Protein AF-A0A838UEL5-F1 (afdb_monomer_lite)

Structure (mmCIF, N/CA/C/O backbone):
data_AF-A0A838UEL5-F1
#
_entry.id   AF-A0A838UEL5-F1
#
loop_
_atom_site.group_PDB
_atom_site.id
_atom_site.type_symbol
_atom_site.label_atom_id
_atom_site.label_alt_id
_atom_site.label_comp_id
_atom_site.label_asym_id
_atom_site.label_entity_id
_atom_site.label_seq_id
_atom_site.pdbx_PDB_ins_code
_atom_site.Cartn_x
_atom_site.Cartn_y
_atom_site.Cartn_z
_atom_site.occupancy
_atom_site.B_iso_or_equiv
_atom_site.auth_seq_id
_atom_site.auth_comp_id
_atom_site.auth_asym_id
_atom_site.auth_atom_id
_atom_site.pdbx_PDB_model_num
ATOM 1 N N . ILE A 1 1 ? 20.497 -0.145 -25.273 1.00 77.06 1 ILE A N 1
ATOM 2 C CA . ILE A 1 1 ? 20.193 -0.147 -26.720 1.00 77.06 1 ILE A CA 1
ATOM 3 C C . ILE A 1 1 ? 21.379 0.501 -27.417 1.00 77.06 1 ILE A C 1
ATOM 5 O O . ILE A 1 1 ? 21.927 1.448 -26.862 1.00 77.06 1 ILE A O 1
ATOM 9 N N . ASP A 1 2 ? 21.817 -0.048 -28.544 1.00 78.44 2 ASP A N 1
ATOM 10 C CA . ASP A 1 2 ? 22.893 0.502 -29.359 1.00 78.44 2 ASP A CA 1
ATOM 11 C C . ASP A 1 2 ? 22.379 1.769 -30.063 1.00 78.44 2 ASP A C 1
ATOM 13 O O . ASP A 1 2 ? 21.324 1.717 -30.699 1.00 78.44 2 ASP A O 1
ATOM 17 N N . PRO A 1 3 ? 23.070 2.914 -29.940 1.00 73.25 3 PRO A N 1
ATOM 18 C CA . PRO A 1 3 ? 22.554 4.197 -30.411 1.00 73.25 3 PRO A CA 1
ATOM 19 C C . PRO A 1 3 ? 22.487 4.310 -31.939 1.00 73.25 3 PRO A C 1
ATOM 21 O O . PRO A 1 3 ? 21.806 5.199 -32.440 1.00 73.25 3 PRO A O 1
ATOM 24 N N . THR A 1 4 ? 23.180 3.438 -32.677 1.00 78.06 4 THR A N 1
ATOM 25 C CA . THR A 1 4 ? 23.252 3.500 -34.144 1.00 78.06 4 THR A CA 1
ATOM 26 C C . THR A 1 4 ? 22.200 2.605 -34.787 1.00 78.06 4 THR A C 1
ATOM 28 O O . THR A 1 4 ? 21.521 2.996 -35.731 1.00 78.06 4 THR A O 1
ATOM 31 N N . SER A 1 5 ? 22.072 1.382 -34.282 1.00 79.81 5 SER A N 1
ATOM 32 C CA . SER A 1 5 ? 21.209 0.346 -34.851 1.00 79.81 5 SER A CA 1
ATOM 33 C C . SER A 1 5 ? 19.843 0.251 -34.172 1.00 79.81 5 SER A C 1
ATOM 35 O O . SER A 1 5 ? 18.908 -0.301 -34.752 1.00 79.81 5 SER A O 1
ATOM 37 N N . GLY A 1 6 ? 19.719 0.762 -32.943 1.00 82.12 6 GLY A N 1
ATOM 38 C CA . GLY A 1 6 ? 18.529 0.584 -32.118 1.00 82.12 6 GLY A CA 1
ATOM 39 C C . GLY A 1 6 ? 18.381 -0.832 -31.552 1.00 82.12 6 GLY A C 1
ATOM 40 O O . GLY A 1 6 ? 17.345 -1.135 -30.972 1.00 82.12 6 GLY A O 1
ATOM 41 N N . LEU A 1 7 ? 19.384 -1.703 -31.696 1.00 86.25 7 LEU A N 1
ATOM 42 C CA . LEU A 1 7 ? 19.344 -3.087 -31.213 1.00 86.25 7 LEU A CA 1
ATOM 43 C C . LEU A 1 7 ? 19.660 -3.180 -29.709 1.00 86.25 7 LEU A C 1
ATOM 45 O O . LEU A 1 7 ? 20.340 -2.309 -29.150 1.00 86.25 7 LEU A O 1
ATOM 49 N N . PRO A 1 8 ? 19.189 -4.219 -28.999 1.00 83.19 8 PRO A N 1
ATOM 50 C CA . PRO A 1 8 ? 19.557 -4.417 -27.605 1.00 83.19 8 PRO A CA 1
ATOM 51 C C . PRO A 1 8 ? 21.057 -4.663 -27.454 1.00 83.19 8 PRO A C 1
ATOM 53 O O . PRO A 1 8 ? 21.683 -5.370 -28.233 1.00 83.19 8 PRO A O 1
ATOM 56 N N . VAL A 1 9 ? 21.613 -4.099 -26.385 1.00 84.56 9 VAL A N 1
ATOM 57 C CA . VAL A 1 9 ? 23.021 -4.265 -25.982 1.00 84.56 9 VAL A CA 1
ATOM 58 C C . VAL A 1 9 ? 23.102 -5.197 -24.778 1.00 84.56 9 VAL A C 1
ATOM 60 O O . VAL A 1 9 ? 23.915 -6.114 -24.730 1.00 84.56 9 VAL A O 1
ATOM 63 N N . LEU A 1 10 ? 22.205 -4.983 -23.819 1.00 85.56 10 LEU A N 1
ATOM 64 C CA . LEU A 1 10 ? 22.036 -5.792 -22.626 1.00 85.56 10 LEU A CA 1
ATOM 65 C C . LEU A 1 10 ? 20.540 -5.875 -22.338 1.00 85.56 10 LEU A C 1
ATOM 67 O O . LEU A 1 10 ? 19.854 -4.851 -22.346 1.00 85.56 10 LEU A O 1
ATOM 71 N N . ILE A 1 11 ? 20.050 -7.080 -22.081 1.00 81.31 11 ILE A N 1
ATOM 72 C CA . ILE A 1 11 ? 18.687 -7.324 -21.623 1.00 81.31 11 ILE A CA 1
ATOM 73 C C . ILE A 1 11 ? 18.777 -8.031 -20.280 1.00 81.31 11 ILE A C 1
ATOM 75 O O . ILE A 1 11 ? 19.426 -9.068 -20.172 1.00 81.31 11 ILE A O 1
ATOM 79 N N . ASN A 1 12 ? 18.100 -7.483 -19.276 1.00 82.69 12 ASN A N 1
ATOM 80 C CA . ASN A 1 12 ? 17.899 -8.149 -18.000 1.00 82.69 12 ASN A CA 1
ATOM 81 C C . ASN A 1 12 ? 16.415 -8.504 -17.849 1.00 82.69 12 ASN A C 1
ATOM 83 O O . ASN A 1 12 ? 15.557 -7.620 -17.908 1.00 82.69 12 ASN A O 1
ATOM 87 N N . ARG A 1 13 ? 16.108 -9.796 -17.713 1.00 79.94 13 ARG A N 1
ATOM 88 C CA . ARG A 1 13 ? 14.746 -10.318 -17.556 1.00 79.94 13 ARG A CA 1
ATOM 89 C C . ARG A 1 13 ? 14.647 -11.117 -16.271 1.00 79.94 13 ARG A C 1
ATOM 91 O O . ARG A 1 13 ? 15.398 -12.062 -16.066 1.00 79.94 13 ARG A O 1
ATOM 98 N N . THR A 1 14 ? 13.641 -10.819 -15.461 1.00 78.62 14 THR A N 1
ATOM 99 C CA . THR A 1 14 ? 13.259 -11.672 -14.334 1.00 78.62 14 THR A CA 1
ATOM 100 C C . THR A 1 14 ? 12.108 -12.575 -14.760 1.00 78.62 14 THR A C 1
ATOM 102 O O . THR A 1 14 ? 10.978 -12.118 -14.934 1.00 78.62 14 THR A O 1
ATOM 105 N N . ILE A 1 15 ? 12.384 -13.866 -14.935 1.00 78.06 15 ILE A N 1
ATOM 106 C CA . ILE A 1 15 ? 11.376 -14.867 -15.280 1.00 78.06 15 ILE A CA 1
ATOM 107 C C . ILE A 1 15 ? 10.790 -15.429 -13.983 1.00 78.06 15 ILE A C 1
ATOM 109 O O . ILE A 1 15 ? 11.487 -16.072 -13.199 1.00 78.06 15 ILE A O 1
ATOM 113 N N . LYS A 1 16 ? 9.490 -15.200 -13.766 1.00 71.06 16 LYS A N 1
ATOM 114 C CA . LYS A 1 16 ? 8.736 -15.680 -12.591 1.00 71.06 16 LYS A CA 1
ATOM 115 C C . LYS A 1 16 ? 7.949 -16.972 -12.866 1.00 71.06 16 LYS A C 1
ATOM 117 O O . LYS A 1 16 ? 6.877 -17.175 -12.311 1.00 71.06 16 LYS A O 1
ATOM 122 N N . SER A 1 17 ? 8.433 -17.826 -13.772 1.00 64.56 17 SER A N 1
ATOM 123 C CA . SER A 1 17 ? 7.756 -19.085 -14.135 1.00 64.56 17 SER A CA 1
ATOM 124 C C . SER A 1 17 ? 8.073 -20.247 -13.183 1.00 64.56 17 SER A C 1
ATOM 126 O O . SER A 1 17 ? 7.525 -21.333 -13.342 1.00 64.56 17 SER A O 1
ATOM 128 N N . THR A 1 18 ? 8.970 -20.037 -12.218 1.00 61.53 18 THR A N 1
ATOM 129 C CA . THR A 1 18 ? 9.401 -21.010 -11.205 1.00 61.53 18 THR A CA 1
ATOM 130 C C . THR A 1 18 ? 9.261 -20.413 -9.804 1.00 61.53 18 THR A C 1
ATOM 132 O O . THR A 1 18 ? 9.222 -19.196 -9.663 1.00 61.53 18 THR A O 1
ATOM 135 N N . ALA A 1 19 ? 9.227 -21.260 -8.766 1.00 55.47 19 ALA A N 1
ATOM 136 C CA . ALA A 1 19 ? 9.131 -20.846 -7.355 1.00 55.47 19 ALA A CA 1
ATOM 137 C C . ALA A 1 19 ? 10.306 -19.975 -6.861 1.00 55.47 19 ALA A C 1
ATOM 139 O O . ALA A 1 19 ? 10.246 -19.419 -5.772 1.00 55.47 19 ALA A O 1
ATOM 140 N N . VAL A 1 20 ? 11.376 -19.885 -7.655 1.00 62.03 20 VAL A N 1
ATOM 141 C CA . VAL A 1 20 ? 12.473 -18.933 -7.483 1.00 62.03 20 VAL A CA 1
ATOM 142 C C . VAL A 1 20 ? 12.537 -18.087 -8.756 1.00 62.03 20 VAL A C 1
ATOM 144 O O . VAL A 1 20 ? 12.630 -18.676 -9.843 1.00 62.03 20 VAL A O 1
ATOM 147 N N . PRO A 1 21 ? 12.494 -16.745 -8.671 1.00 64.44 21 PRO A N 1
ATOM 148 C CA . PRO A 1 21 ? 12.681 -15.880 -9.825 1.00 64.44 21 PRO A CA 1
ATOM 149 C C . PRO A 1 21 ? 14.042 -16.142 -10.467 1.00 64.44 21 PRO A C 1
ATOM 151 O O . PRO A 1 21 ? 15.080 -16.071 -9.810 1.00 64.44 21 PRO A O 1
ATOM 154 N N . LYS A 1 22 ? 14.045 -16.445 -11.765 1.00 80.38 22 LYS A N 1
ATOM 155 C CA . LYS A 1 22 ? 15.280 -16.625 -12.525 1.00 80.38 22 LYS A CA 1
ATOM 156 C C . LYS A 1 22 ? 15.618 -15.326 -13.238 1.00 80.38 22 LYS A C 1
ATOM 158 O O . LYS A 1 22 ? 14.882 -14.897 -14.125 1.00 80.38 22 LYS A O 1
ATOM 163 N N . GLU A 1 23 ? 16.734 -14.716 -12.866 1.00 80.12 23 GLU A N 1
ATOM 164 C CA . GLU A 1 23 ? 17.310 -13.611 -13.624 1.00 80.12 23 GLU A CA 1
ATOM 165 C C . GLU A 1 23 ? 18.031 -14.170 -14.856 1.00 80.12 23 GLU A C 1
ATOM 167 O O . GLU A 1 23 ? 18.858 -15.081 -14.768 1.00 80.12 23 GLU A O 1
ATOM 172 N N . VAL A 1 24 ? 17.666 -13.665 -16.028 1.00 82.38 24 VAL A N 1
ATOM 173 C CA . VAL A 1 24 ? 18.293 -13.990 -17.303 1.00 82.38 24 VAL A CA 1
ATOM 174 C C . VAL A 1 24 ? 18.878 -12.705 -17.855 1.00 82.38 24 VAL A C 1
ATOM 176 O O . VAL A 1 24 ? 18.150 -11.799 -18.265 1.00 82.38 24 VAL A O 1
ATOM 179 N N . VAL A 1 25 ? 20.206 -12.649 -17.863 1.00 84.38 25 VAL A N 1
ATOM 180 C CA . VAL A 1 25 ? 20.969 -11.561 -18.467 1.00 84.38 25 VAL A CA 1
ATOM 181 C C . VAL A 1 25 ? 21.434 -12.013 -19.847 1.00 84.38 25 VAL A C 1
ATOM 183 O O . VAL A 1 25 ? 22.211 -12.958 -19.970 1.00 84.38 25 VAL A O 1
ATOM 186 N N . SER A 1 26 ? 20.963 -11.341 -20.892 1.00 83.12 26 SER A N 1
ATOM 187 C CA . SER A 1 26 ? 21.428 -11.537 -22.266 1.00 83.12 26 SER A CA 1
ATOM 188 C C . SER A 1 26 ? 22.331 -10.372 -22.654 1.00 83.12 26 SER A C 1
ATOM 190 O O . SER A 1 26 ? 21.884 -9.225 -22.705 1.00 83.12 26 SER A O 1
ATOM 192 N N . ASN A 1 27 ? 23.609 -10.663 -22.905 1.00 86.50 27 ASN A N 1
ATOM 193 C CA . ASN A 1 27 ? 24.608 -9.680 -23.314 1.00 86.50 27 ASN A CA 1
ATOM 194 C C . ASN A 1 27 ? 24.885 -9.798 -24.818 1.00 86.50 27 ASN A C 1
ATOM 196 O O . ASN A 1 27 ? 25.487 -10.769 -25.270 1.00 86.50 27 ASN A O 1
ATOM 200 N N . PHE A 1 28 ? 24.463 -8.793 -25.581 1.00 83.38 28 PHE A N 1
ATOM 201 C CA . PHE A 1 28 ? 24.621 -8.746 -27.035 1.00 83.38 28 PHE A CA 1
ATOM 202 C C . PHE A 1 28 ? 25.867 -7.967 -27.476 1.00 83.38 28 PHE A C 1
ATOM 204 O O . PHE A 1 28 ? 26.133 -7.874 -28.669 1.00 83.38 28 PHE A O 1
ATOM 211 N N . LEU A 1 29 ? 26.679 -7.453 -26.542 1.00 78.06 29 LEU A N 1
ATOM 212 C CA . LEU A 1 29 ? 27.992 -6.879 -26.875 1.00 78.06 29 LEU A CA 1
ATOM 213 C C . LEU A 1 29 ? 28.977 -7.945 -27.358 1.00 78.06 29 LEU A C 1
ATOM 215 O O . LEU A 1 29 ? 29.827 -7.670 -28.198 1.00 78.06 29 LEU A O 1
ATOM 219 N N . THR A 1 30 ? 28.871 -9.160 -26.819 1.00 80.25 30 THR A N 1
ATOM 220 C CA . THR A 1 30 ? 29.747 -10.291 -27.162 1.00 80.25 30 THR A CA 1
ATOM 221 C C . THR A 1 30 ? 29.157 -11.185 -28.244 1.00 80.25 30 THR A C 1
ATOM 223 O O . THR A 1 30 ? 29.882 -11.915 -28.914 1.00 80.25 30 THR A O 1
ATOM 226 N N . THR A 1 31 ? 27.836 -11.153 -28.414 1.00 83.62 31 THR A N 1
ATOM 227 C CA . THR A 1 31 ? 27.117 -11.925 -29.431 1.00 83.62 31 THR A CA 1
ATOM 228 C C . THR A 1 31 ? 26.001 -11.049 -29.997 1.00 83.62 31 THR A C 1
ATOM 230 O O . THR A 1 31 ? 24.874 -11.113 -29.505 1.00 83.62 31 THR A O 1
ATOM 233 N N . PRO A 1 32 ? 26.309 -10.177 -30.975 1.00 84.75 32 PRO A N 1
ATOM 234 C CA . PRO A 1 32 ? 25.334 -9.244 -31.529 1.00 84.75 32 PRO A CA 1
ATOM 235 C C . PRO A 1 32 ? 24.110 -9.970 -32.085 1.00 84.75 32 PRO A C 1
ATOM 237 O O . PRO A 1 32 ? 24.233 -10.938 -32.833 1.00 84.75 32 PRO A O 1
ATOM 240 N N . THR A 1 33 ? 22.922 -9.493 -31.721 1.00 88.81 33 THR A N 1
ATOM 241 C CA . THR A 1 33 ? 21.659 -9.950 -32.311 1.00 88.81 33 THR A CA 1
ATOM 242 C C . THR A 1 33 ? 21.290 -9.066 -33.493 1.00 88.81 33 THR A C 1
ATOM 244 O O . THR A 1 33 ? 21.552 -7.869 -33.471 1.00 88.81 33 THR A O 1
ATOM 247 N N . THR A 1 34 ? 20.648 -9.633 -34.511 1.00 91.31 34 THR A N 1
ATOM 248 C CA . THR A 1 34 ? 19.996 -8.875 -35.594 1.00 91.31 34 THR A CA 1
ATOM 249 C C . THR A 1 34 ? 18.517 -8.603 -35.313 1.00 91.31 34 THR A C 1
ATOM 251 O O . THR A 1 34 ? 17.862 -7.896 -36.075 1.00 91.31 34 THR A O 1
ATOM 254 N N . ASN A 1 35 ? 17.991 -9.168 -34.226 1.00 92.88 35 ASN A N 1
ATOM 255 C CA . ASN A 1 35 ? 16.593 -9.083 -33.832 1.00 92.88 35 ASN A CA 1
ATOM 256 C C . ASN A 1 35 ? 16.418 -8.064 -32.704 1.00 92.88 35 ASN A C 1
ATOM 258 O O . ASN A 1 35 ? 17.191 -8.059 -31.741 1.00 92.88 35 ASN A O 1
ATOM 262 N N . PHE A 1 36 ? 15.364 -7.258 -32.797 1.00 93.19 36 PHE A N 1
ATOM 263 C CA . PHE A 1 36 ? 14.916 -6.389 -31.711 1.00 93.19 36 PHE A CA 1
ATOM 264 C C . PHE A 1 36 ? 14.332 -7.210 -30.547 1.00 93.19 36 PHE A C 1
ATOM 266 O O . PHE A 1 36 ? 13.940 -8.363 -30.715 1.00 93.19 36 PHE A O 1
ATOM 273 N N . GLU A 1 37 ? 14.220 -6.618 -29.364 1.00 91.44 37 GLU A N 1
ATOM 274 C CA . GLU A 1 37 ? 13.260 -7.044 -28.340 1.00 91.44 37 GLU A CA 1
ATOM 275 C C . GLU A 1 37 ? 12.008 -6.162 -28.405 1.00 91.44 37 GLU A C 1
ATOM 277 O O . GLU A 1 37 ? 12.037 -5.091 -29.005 1.00 91.44 37 GLU A O 1
ATOM 282 N N . LEU A 1 38 ? 10.899 -6.564 -27.774 1.00 88.12 38 LEU A N 1
ATOM 283 C CA . LEU A 1 38 ? 9.626 -5.827 -27.867 1.00 88.12 38 LEU A CA 1
ATOM 284 C C . LEU A 1 38 ? 9.737 -4.322 -27.548 1.00 88.12 38 LEU A C 1
ATOM 286 O O . LEU A 1 38 ? 9.033 -3.518 -28.156 1.00 88.12 38 LEU A O 1
ATOM 290 N N . LEU A 1 39 ? 10.613 -3.930 -26.617 1.00 86.56 39 LEU A N 1
ATOM 291 C CA . LEU A 1 39 ? 10.813 -2.525 -26.266 1.00 86.56 39 LEU A CA 1
ATOM 292 C C . LEU A 1 39 ? 11.577 -1.762 -27.359 1.00 86.56 39 LEU A C 1
ATOM 294 O O . LEU A 1 39 ? 11.059 -0.767 -27.867 1.00 86.56 39 LEU A O 1
ATOM 298 N N . SER A 1 40 ? 12.772 -2.214 -27.755 1.00 89.12 40 SER A N 1
ATOM 299 C CA . SER A 1 40 ? 13.528 -1.599 -28.857 1.00 89.12 40 SER A CA 1
ATOM 300 C C . SER A 1 40 ? 12.780 -1.631 -30.188 1.00 89.12 40 SER A C 1
ATOM 302 O O . SER A 1 40 ? 12.882 -0.683 -30.962 1.00 89.12 40 SER A O 1
ATOM 304 N N . LEU A 1 41 ? 11.942 -2.643 -30.417 1.00 93.50 41 LEU A N 1
ATOM 305 C CA . LEU A 1 41 ? 11.051 -2.729 -31.568 1.00 93.50 41 LEU A CA 1
ATOM 306 C C . LEU A 1 41 ? 10.103 -1.523 -31.648 1.00 93.50 41 LEU A C 1
ATOM 308 O O . LEU A 1 41 ? 9.910 -0.968 -32.728 1.00 93.50 41 LEU A O 1
ATOM 312 N N . ILE A 1 42 ? 9.545 -1.074 -30.516 1.00 90.88 42 ILE A N 1
ATOM 313 C CA . ILE A 1 42 ? 8.707 0.135 -30.469 1.00 90.88 42 ILE A CA 1
ATOM 314 C C . ILE A 1 42 ? 9.539 1.367 -30.838 1.00 90.88 42 ILE A C 1
ATOM 316 O O . ILE A 1 42 ? 9.070 2.208 -31.601 1.00 90.88 42 ILE A O 1
ATOM 320 N N . PHE A 1 43 ? 10.775 1.482 -30.345 1.00 90.25 43 PHE A N 1
ATOM 321 C CA . PHE A 1 43 ? 11.661 2.589 -30.722 1.00 90.25 43 PHE A CA 1
ATOM 322 C C . PHE A 1 43 ? 12.011 2.567 -32.211 1.00 90.25 43 PHE A C 1
ATOM 324 O O . PHE A 1 43 ? 11.943 3.613 -32.855 1.00 90.25 43 PHE A O 1
ATOM 331 N N . LYS A 1 44 ? 12.289 1.389 -32.781 1.00 93.00 44 LYS A N 1
ATOM 332 C CA . LYS A 1 44 ? 12.561 1.268 -34.213 1.00 93.00 44 LYS A CA 1
ATOM 333 C C . LYS A 1 44 ? 11.344 1.629 -35.056 1.00 93.00 44 LYS A C 1
ATOM 335 O O . LYS A 1 44 ? 11.465 2.349 -36.043 1.00 93.00 44 LYS A O 1
ATOM 340 N N . ALA A 1 45 ? 10.159 1.192 -34.637 1.00 91.75 45 ALA A N 1
ATOM 341 C CA . ALA A 1 45 ? 8.917 1.566 -35.295 1.00 91.75 45 ALA A CA 1
ATOM 342 C C . ALA A 1 45 ? 8.678 3.083 -35.249 1.00 91.75 45 ALA A C 1
ATOM 344 O O . ALA A 1 45 ? 8.237 3.650 -36.244 1.00 91.75 45 ALA A O 1
ATOM 345 N N . ARG A 1 46 ? 9.005 3.761 -34.138 1.00 92.25 46 ARG A N 1
ATOM 346 C CA . ARG A 1 46 ? 8.924 5.232 -34.034 1.00 92.25 46 ARG A CA 1
ATOM 347 C C . ARG A 1 46 ? 9.870 5.928 -35.005 1.00 92.25 46 ARG A C 1
ATOM 349 O O . ARG A 1 46 ? 9.442 6.841 -35.705 1.00 92.25 46 ARG A O 1
ATOM 356 N N . GLU A 1 47 ? 11.122 5.478 -35.060 1.00 91.44 47 GLU A N 1
ATOM 357 C CA . GLU A 1 47 ? 12.135 5.981 -35.998 1.00 91.44 47 GLU A CA 1
ATOM 358 C C . GLU A 1 47 ? 11.657 5.840 -37.452 1.00 91.44 47 GLU A C 1
ATOM 360 O O . GLU A 1 47 ? 11.783 6.767 -38.247 1.00 91.44 47 GLU A O 1
ATOM 365 N N . ALA A 1 48 ? 11.013 4.718 -37.777 1.00 93.00 48 ALA A N 1
ATOM 366 C CA . ALA A 1 48 ? 10.448 4.447 -39.095 1.00 93.00 48 ALA A CA 1
ATOM 367 C C . ALA A 1 48 ? 9.057 5.077 -39.336 1.00 93.00 48 ALA A C 1
ATOM 369 O O . ALA A 1 48 ? 8.370 4.728 -40.297 1.00 93.00 48 ALA A O 1
ATOM 370 N N . GLY A 1 49 ? 8.604 5.984 -38.463 1.00 90.62 49 GLY A N 1
ATOM 371 C CA . GLY A 1 49 ? 7.331 6.694 -38.623 1.00 90.62 49 GLY A CA 1
ATOM 372 C C . GLY A 1 49 ? 6.089 5.805 -38.511 1.00 90.62 49 GLY A C 1
ATOM 373 O O . GLY A 1 49 ? 5.064 6.105 -39.117 1.00 90.62 49 GLY A O 1
ATOM 374 N N . GLY A 1 50 ? 6.173 4.705 -37.762 1.00 92.38 50 GLY A N 1
ATOM 375 C CA . GLY A 1 50 ? 5.084 3.744 -37.592 1.00 92.38 50 GLY A CA 1
ATOM 376 C C . GLY A 1 50 ? 4.883 2.823 -38.795 1.00 92.38 50 GLY A C 1
ATOM 377 O O . GLY A 1 50 ? 3.792 2.289 -38.980 1.00 92.38 50 GLY A O 1
ATOM 378 N N . ASN A 1 51 ? 5.900 2.637 -39.638 1.00 94.75 51 ASN A N 1
ATOM 379 C CA . ASN A 1 51 ? 5.797 1.788 -40.819 1.00 94.75 51 ASN A CA 1
ATOM 380 C C . ASN A 1 51 ? 7.012 0.864 -40.957 1.00 94.75 51 ASN A C 1
ATOM 382 O O . ASN A 1 51 ? 8.132 1.254 -40.643 1.00 94.75 51 ASN A O 1
ATOM 386 N N . GLY A 1 52 ? 6.802 -0.352 -41.455 1.00 96.19 52 GLY A N 1
ATOM 387 C CA . GLY A 1 52 ? 7.879 -1.300 -41.752 1.00 96.19 52 GLY A CA 1
ATOM 388 C C . GLY A 1 52 ? 7.670 -2.676 -41.134 1.00 96.19 52 GLY A C 1
ATOM 389 O O . GLY A 1 52 ? 6.745 -2.900 -40.363 1.00 96.19 52 GLY A O 1
ATOM 390 N N . SER A 1 53 ? 8.527 -3.625 -41.500 1.00 97.44 53 SER A N 1
ATOM 391 C CA . SER A 1 53 ? 8.549 -4.962 -40.901 1.00 97.44 53 SER A CA 1
ATOM 392 C C . SER A 1 53 ? 9.899 -5.191 -40.252 1.00 97.44 53 SER A C 1
ATOM 394 O O . SER A 1 53 ? 10.928 -5.042 -40.907 1.00 97.44 53 SER A O 1
ATOM 396 N N . PHE A 1 54 ? 9.889 -5.541 -38.971 1.00 96.69 54 PHE A N 1
ATOM 397 C CA . PHE A 1 54 ? 11.104 -5.654 -38.176 1.00 96.69 54 PHE A CA 1
ATOM 398 C C . PHE A 1 54 ? 11.158 -7.024 -37.499 1.00 96.69 54 PHE A C 1
ATOM 400 O O . PHE A 1 54 ? 10.160 -7.448 -36.899 1.00 96.69 54 PHE A O 1
ATOM 407 N N . PRO A 1 55 ? 12.295 -7.731 -37.592 1.00 96.75 55 PRO A N 1
ATOM 408 C CA . PRO A 1 55 ? 12.469 -8.989 -36.897 1.00 96.75 55 PRO A CA 1
ATOM 409 C C . PRO A 1 55 ? 12.719 -8.725 -35.410 1.00 96.75 55 PRO A C 1
ATOM 411 O O . PRO A 1 55 ? 13.477 -7.829 -35.039 1.00 96.75 55 PRO A O 1
ATOM 414 N N . PHE A 1 56 ? 12.090 -9.502 -34.542 1.00 95.94 56 PHE A N 1
ATOM 415 C CA . PHE A 1 56 ? 12.309 -9.419 -33.104 1.00 95.94 56 PHE A CA 1
ATOM 416 C C . PHE A 1 56 ? 12.363 -10.816 -32.494 1.00 95.94 56 PHE A C 1
ATOM 418 O O . PHE A 1 56 ? 11.822 -11.766 -33.056 1.00 95.94 56 PHE A O 1
ATOM 425 N N . SER A 1 57 ? 13.045 -10.952 -31.361 1.00 91.88 57 SER A N 1
ATOM 426 C CA . SER A 1 57 ? 13.178 -12.218 -30.651 1.00 91.88 57 SER A CA 1
ATOM 427 C C . SER A 1 57 ? 12.564 -12.114 -29.267 1.00 91.88 57 SER A C 1
ATOM 429 O O . SER A 1 57 ? 12.809 -11.155 -28.533 1.00 91.88 57 SER A O 1
ATOM 431 N N . GLU A 1 58 ? 11.763 -13.111 -28.909 1.00 88.69 58 GLU A N 1
ATOM 432 C CA . GLU A 1 58 ? 11.110 -13.190 -27.612 1.00 88.69 58 GLU A CA 1
ATOM 433 C C . GLU A 1 58 ? 11.102 -14.644 -27.137 1.00 88.69 58 GLU A C 1
ATOM 435 O O . GLU A 1 58 ? 10.683 -15.545 -27.860 1.00 88.69 58 GLU A O 1
ATOM 440 N N . ASN A 1 59 ? 11.597 -14.882 -25.918 1.00 84.69 59 ASN A N 1
ATOM 441 C CA . ASN A 1 59 ? 11.742 -16.223 -25.335 1.00 84.69 59 ASN A CA 1
ATOM 442 C C . ASN A 1 59 ? 12.558 -17.213 -26.192 1.00 84.69 59 ASN A C 1
ATOM 444 O O . ASN A 1 59 ? 12.305 -18.412 -26.157 1.00 84.69 59 ASN A O 1
ATOM 448 N N . GLY A 1 60 ? 13.552 -16.716 -26.936 1.00 85.38 60 GLY A N 1
ATOM 449 C CA . GLY A 1 60 ? 14.430 -17.536 -27.782 1.00 85.38 60 GLY A CA 1
ATOM 450 C C . GLY A 1 60 ? 13.856 -17.873 -29.160 1.00 85.38 60 GLY A C 1
ATOM 451 O O . GLY A 1 60 ? 14.564 -18.447 -29.980 1.00 85.38 60 GLY A O 1
ATOM 452 N N . GLU A 1 61 ? 12.617 -17.470 -29.436 1.00 91.12 61 GLU A N 1
ATOM 453 C CA . GLU A 1 61 ? 11.969 -17.619 -30.737 1.00 91.12 61 GLU A CA 1
ATOM 454 C C . GLU A 1 61 ? 12.060 -16.313 -31.532 1.00 91.12 61 GLU A C 1
ATOM 456 O O . GLU A 1 61 ? 12.086 -15.222 -30.954 1.00 91.12 61 GLU A O 1
ATOM 461 N N . ASN A 1 62 ? 12.107 -16.418 -32.861 1.00 94.56 62 ASN A N 1
ATOM 462 C CA . ASN A 1 62 ? 12.197 -15.269 -33.760 1.00 94.56 62 ASN A CA 1
ATOM 463 C C . ASN A 1 62 ? 10.859 -15.025 -34.452 1.00 94.56 62 ASN A C 1
ATOM 465 O O . ASN A 1 62 ? 10.256 -15.927 -35.030 1.00 94.56 62 ASN A O 1
ATOM 469 N N . TYR A 1 63 ? 10.436 -13.771 -34.445 1.00 97.19 63 TYR A N 1
ATOM 470 C CA . TYR A 1 63 ? 9.184 -13.312 -35.017 1.00 97.19 63 TYR A CA 1
ATOM 471 C C . TYR A 1 63 ? 9.436 -12.101 -35.907 1.00 97.19 63 TYR A C 1
ATOM 473 O O . TYR A 1 63 ? 10.488 -11.466 -35.863 1.00 97.19 63 TYR A O 1
ATOM 481 N N . VAL A 1 64 ? 8.432 -11.748 -36.701 1.00 97.69 64 VAL A N 1
ATOM 482 C CA . VAL A 1 64 ? 8.397 -10.482 -37.433 1.00 97.69 64 VAL A CA 1
ATOM 483 C C . VAL A 1 64 ? 7.175 -9.711 -36.965 1.00 97.69 64 VAL A C 1
ATOM 485 O O . VAL A 1 64 ? 6.087 -10.279 -36.825 1.00 97.69 64 VAL A O 1
ATOM 488 N N . ALA A 1 65 ? 7.361 -8.425 -36.690 1.00 97.81 65 ALA A N 1
ATOM 489 C CA . ALA A 1 65 ? 6.273 -7.493 -36.452 1.00 97.81 65 ALA A CA 1
ATOM 490 C C . ALA A 1 65 ? 6.175 -6.527 -37.631 1.00 97.81 65 ALA A C 1
ATOM 492 O O . ALA A 1 65 ? 7.142 -5.839 -37.962 1.00 97.81 65 ALA A O 1
ATOM 493 N N . THR A 1 66 ? 5.000 -6.479 -38.249 1.00 97.88 66 THR A N 1
ATOM 494 C CA . THR A 1 66 ? 4.675 -5.554 -39.331 1.00 97.88 66 THR A CA 1
ATOM 495 C C . THR A 1 66 ? 3.865 -4.395 -38.771 1.00 97.88 66 THR A C 1
ATOM 497 O O . THR A 1 66 ? 2.793 -4.582 -38.197 1.00 97.88 66 THR A O 1
ATOM 500 N N . PHE A 1 67 ? 4.398 -3.196 -38.954 1.00 96.94 67 PHE A N 1
ATOM 501 C CA . PHE A 1 67 ? 3.805 -1.915 -38.619 1.00 96.94 67 PHE A CA 1
ATOM 502 C C . PHE A 1 67 ? 3.289 -1.292 -39.910 1.00 96.94 67 PHE A C 1
ATOM 504 O O . PHE A 1 67 ? 4.039 -1.143 -40.875 1.00 96.94 67 PHE A O 1
ATOM 511 N N . ALA A 1 68 ? 2.011 -0.939 -39.923 1.00 95.06 68 ALA A N 1
ATOM 512 C CA . ALA A 1 68 ? 1.383 -0.249 -41.036 1.00 95.06 68 ALA A CA 1
ATOM 513 C C . ALA A 1 68 ? 0.710 1.022 -40.522 1.00 95.06 68 ALA A C 1
ATOM 515 O O . ALA A 1 68 ? -0.262 0.958 -39.759 1.00 95.06 68 ALA A O 1
ATOM 516 N N . ALA A 1 69 ? 1.213 2.178 -40.954 1.00 88.06 69 ALA A N 1
ATOM 517 C CA . ALA A 1 69 ? 0.577 3.456 -40.673 1.00 88.06 69 ALA A CA 1
ATOM 518 C C . ALA A 1 69 ? -0.836 3.464 -41.285 1.00 88.06 69 ALA A C 1
ATOM 520 O O . ALA A 1 69 ? -1.026 3.272 -42.489 1.00 88.06 69 ALA A O 1
ATOM 521 N N . GLY A 1 70 ? -1.850 3.642 -40.444 1.00 78.12 70 GLY A N 1
ATOM 522 C CA . GLY A 1 70 ? -3.240 3.750 -40.862 1.00 78.12 70 GLY A CA 1
ATOM 523 C C . GLY A 1 70 ? -3.496 5.083 -41.563 1.00 78.12 70 GLY A C 1
ATOM 524 O O . GLY A 1 70 ? -2.905 6.105 -41.217 1.00 78.12 70 GLY A O 1
ATOM 525 N N . ARG A 1 71 ? -4.412 5.094 -42.540 1.00 69.50 71 ARG A N 1
ATOM 526 C CA . ARG A 1 71 ? -4.850 6.349 -43.166 1.00 69.50 71 ARG A CA 1
ATOM 527 C C . ARG A 1 71 ? -5.494 7.270 -42.118 1.00 69.50 71 ARG A C 1
ATOM 529 O O . ARG A 1 71 ? -6.325 6.833 -41.318 1.00 69.50 71 ARG A O 1
ATOM 536 N N . LEU A 1 72 ? -5.102 8.550 -42.143 1.00 56.97 72 LEU A N 1
ATOM 537 C CA . LEU A 1 72 ? -5.598 9.594 -41.234 1.00 56.97 72 LEU A CA 1
ATOM 538 C C . LEU A 1 72 ? -7.123 9.772 -41.304 1.00 56.97 72 LEU A C 1
ATOM 540 O O . LEU A 1 72 ? -7.739 10.142 -40.312 1.00 56.97 72 LEU A O 1
ATOM 544 N N . ASP A 1 73 ? -7.727 9.486 -42.456 1.00 51.69 73 ASP A N 1
ATOM 545 C CA . ASP A 1 73 ? -9.091 9.871 -42.828 1.00 51.69 73 ASP A CA 1
ATOM 546 C C . ASP A 1 73 ? -10.218 9.185 -42.034 1.00 51.69 73 ASP A C 1
ATOM 548 O O . ASP A 1 73 ? -11.355 9.653 -42.085 1.00 51.69 73 ASP A O 1
ATOM 552 N N . LYS A 1 74 ? -9.942 8.112 -41.277 1.00 53.22 74 LYS A N 1
ATOM 553 C CA . LYS A 1 74 ? -10.969 7.436 -40.451 1.00 53.22 74 LYS A CA 1
ATOM 554 C C . LYS A 1 74 ? -10.556 7.077 -39.024 1.00 53.22 74 LYS A C 1
ATOM 556 O O . LYS A 1 74 ? -11.400 6.625 -38.251 1.00 53.22 74 LYS A O 1
ATOM 561 N N . LEU A 1 75 ? -9.278 7.210 -38.665 1.00 54.56 75 LEU A N 1
ATOM 562 C CA . LEU A 1 75 ? -8.742 6.641 -37.418 1.00 54.56 75 LEU A CA 1
ATOM 563 C C . LEU A 1 75 ? -7.635 7.471 -36.752 1.00 54.56 75 LEU A C 1
ATOM 565 O O . LEU A 1 75 ? -7.311 7.183 -35.597 1.00 54.56 75 LEU A O 1
ATOM 569 N N . GLY A 1 76 ? -7.053 8.441 -37.464 1.00 60.59 76 GLY A N 1
ATOM 570 C CA . GLY A 1 76 ? -6.091 9.394 -36.917 1.00 60.59 76 GLY A CA 1
ATOM 571 C C . GLY A 1 76 ? -6.787 10.652 -36.423 1.00 60.59 76 GLY A C 1
ATOM 572 O O . GLY A 1 76 ? -7.847 11.024 -36.921 1.00 60.59 76 GLY A O 1
ATOM 573 N N . GLY A 1 77 ? -6.218 11.277 -35.400 1.00 80.56 77 GLY A N 1
ATOM 574 C CA . GLY A 1 77 ? -6.813 12.458 -34.792 1.00 80.56 77 GLY A CA 1
ATOM 575 C C . GLY A 1 77 ? -6.158 12.844 -33.477 1.00 80.56 77 GLY A C 1
ATOM 576 O O . GLY A 1 77 ? -5.147 12.264 -33.065 1.00 80.56 77 GLY A O 1
ATOM 577 N N . LYS A 1 78 ? -6.768 13.833 -32.823 1.00 92.19 78 LYS A N 1
ATOM 578 C CA . LYS A 1 78 ? -6.345 14.292 -31.507 1.00 92.19 78 LYS A CA 1
ATOM 579 C C . LYS A 1 78 ? -6.654 13.247 -30.446 1.00 92.19 78 LYS A C 1
ATOM 581 O O . LYS A 1 78 ? -7.790 12.791 -30.307 1.00 92.19 78 LYS A O 1
ATOM 586 N N . VAL A 1 79 ? -5.633 12.862 -29.695 1.00 94.12 79 VAL A N 1
ATOM 587 C CA . VAL A 1 79 ? -5.750 11.995 -28.526 1.00 94.12 79 VAL A CA 1
ATOM 588 C C . VAL A 1 79 ? -5.464 12.840 -27.298 1.00 94.12 79 VAL A C 1
ATOM 590 O O . VAL A 1 79 ? -4.377 13.396 -27.159 1.00 94.12 79 VAL A O 1
ATOM 593 N N . ARG A 1 80 ? -6.452 12.930 -26.407 1.00 95.06 80 ARG A N 1
ATOM 594 C CA . ARG A 1 80 ? -6.317 13.588 -25.109 1.00 95.06 80 ARG A CA 1
ATOM 595 C C . ARG A 1 80 ? -5.919 12.566 -24.050 1.00 95.06 80 ARG A C 1
ATOM 597 O O . ARG A 1 80 ? -6.575 11.533 -23.917 1.00 95.06 80 ARG A O 1
ATOM 604 N N . THR A 1 81 ? -4.870 12.873 -23.303 1.00 94.25 81 THR A N 1
ATOM 605 C CA . THR A 1 81 ? -4.370 12.094 -22.169 1.00 94.25 81 THR A CA 1
ATOM 606 C C . THR A 1 81 ? -4.066 13.022 -20.988 1.00 94.25 81 THR A C 1
ATOM 608 O O . THR A 1 81 ? -4.241 14.239 -21.089 1.00 94.25 81 THR A O 1
ATOM 611 N N . ASP A 1 82 ? -3.601 12.466 -19.868 1.00 85.75 82 ASP A N 1
ATOM 612 C CA . ASP A 1 82 ? -3.178 13.265 -18.708 1.00 85.75 82 ASP A CA 1
ATOM 613 C C . ASP A 1 82 ? -1.909 14.087 -19.000 1.00 85.75 82 ASP A C 1
ATOM 615 O O . ASP A 1 82 ? -1.691 15.134 -18.396 1.00 85.75 82 ASP A O 1
ATOM 619 N N . ALA A 1 83 ? -1.111 13.656 -19.985 1.00 87.06 83 ALA A N 1
ATOM 620 C CA . ALA A 1 83 ? 0.085 14.355 -20.452 1.00 87.06 83 ALA A CA 1
ATOM 621 C C . ALA A 1 83 ? -0.213 15.520 -21.416 1.00 87.06 83 ALA A C 1
ATOM 623 O O . ALA A 1 83 ? 0.707 16.250 -21.782 1.00 87.06 83 ALA A O 1
ATOM 624 N N . GLY A 1 84 ? -1.465 15.681 -21.858 1.00 92.50 84 GLY A N 1
ATOM 625 C CA . GLY A 1 84 ? -1.872 16.718 -22.806 1.00 92.50 84 GLY A CA 1
ATOM 626 C C . GLY A 1 84 ? -2.691 16.187 -23.981 1.00 92.50 84 GLY A C 1
ATOM 627 O O . GLY A 1 84 ? -3.244 15.089 -23.950 1.00 92.50 84 GLY A O 1
ATOM 628 N N . GLU A 1 85 ? -2.803 16.999 -25.027 1.00 95.81 85 GLU A N 1
ATOM 629 C CA . GLU A 1 85 ? -3.508 16.651 -26.260 1.00 95.81 85 GLU A CA 1
ATOM 630 C C . GLU A 1 85 ? -2.513 16.561 -27.415 1.00 95.81 85 GLU A C 1
ATOM 632 O O . GLU A 1 85 ? -1.710 17.469 -27.621 1.00 95.81 85 GLU A O 1
ATOM 637 N N . PHE A 1 86 ? -2.565 15.459 -28.161 1.00 95.56 86 PHE A N 1
ATOM 638 C CA . PHE A 1 86 ? -1.593 15.140 -29.202 1.00 95.56 86 PHE A CA 1
ATOM 639 C C . PHE A 1 86 ? -2.302 14.869 -30.521 1.00 95.56 86 PHE A C 1
ATOM 641 O O . PHE A 1 86 ? -3.218 14.050 -30.569 1.00 95.56 86 PHE A O 1
ATOM 648 N N . ASP A 1 87 ? -1.839 15.482 -31.606 1.00 94.75 87 ASP A N 1
ATOM 649 C CA . ASP A 1 87 ? -2.163 15.009 -32.951 1.00 94.75 87 ASP A CA 1
ATOM 650 C C . ASP A 1 87 ? -1.420 13.693 -33.195 1.00 94.75 87 ASP A C 1
ATOM 652 O O . ASP A 1 87 ? -0.208 13.625 -32.986 1.00 94.75 87 ASP A O 1
ATOM 656 N N . THR A 1 88 ? -2.131 12.639 -33.606 1.00 94.69 88 THR A N 1
ATOM 657 C CA . THR A 1 88 ? -1.545 11.296 -33.734 1.00 94.69 88 THR A CA 1
ATOM 658 C C . THR A 1 88 ? -1.826 10.622 -35.071 1.00 94.69 88 THR A C 1
ATOM 660 O O . THR A 1 88 ? -2.858 10.859 -35.708 1.00 94.69 88 THR A O 1
ATOM 663 N N . THR A 1 89 ? -0.920 9.723 -35.456 1.00 93.06 89 THR A N 1
ATOM 664 C CA . THR A 1 89 ? -1.077 8.782 -36.566 1.00 93.06 89 THR A CA 1
ATOM 665 C C . THR A 1 89 ? -1.201 7.360 -36.006 1.00 93.06 89 THR A C 1
ATOM 667 O O . THR A 1 89 ? -0.299 6.897 -35.299 1.00 93.06 89 THR A O 1
ATOM 670 N N . PRO A 1 90 ? -2.305 6.643 -36.287 1.00 94.25 90 PRO A N 1
ATOM 671 C CA . PRO A 1 90 ? -2.500 5.284 -35.808 1.00 94.25 90 PRO A CA 1
ATOM 672 C C . PRO A 1 90 ? -1.596 4.329 -36.582 1.00 94.25 90 PRO A C 1
ATOM 674 O O . PRO A 1 90 ? -1.546 4.369 -37.805 1.00 94.25 90 PRO A O 1
ATOM 677 N N . THR A 1 91 ? -0.941 3.417 -35.883 1.00 94.81 91 THR A N 1
ATOM 678 C CA . THR A 1 91 ? -0.112 2.358 -36.460 1.00 94.81 91 THR A CA 1
ATOM 679 C C . THR A 1 91 ? -0.723 1.010 -36.115 1.00 94.81 91 THR A C 1
ATOM 681 O O . THR A 1 91 ? -0.904 0.697 -34.940 1.00 94.81 91 THR A O 1
ATOM 684 N N . ILE A 1 92 ? -1.078 0.217 -37.123 1.00 95.12 92 ILE A N 1
ATOM 685 C CA . ILE A 1 92 ? -1.574 -1.151 -36.942 1.00 95.12 92 ILE A CA 1
ATOM 686 C C . ILE A 1 92 ? -0.368 -2.077 -36.833 1.00 95.12 92 ILE A C 1
ATOM 688 O O . ILE A 1 92 ? 0.549 -1.980 -37.644 1.00 95.12 92 ILE A O 1
ATOM 692 N N . ILE A 1 93 ? -0.380 -2.963 -35.838 1.00 96.44 93 ILE A N 1
ATOM 693 C CA . ILE A 1 93 ? 0.713 -3.896 -35.570 1.00 96.44 93 ILE A CA 1
ATOM 694 C C . ILE A 1 93 ? 0.200 -5.321 -35.759 1.00 96.44 93 ILE A C 1
ATOM 696 O O . ILE A 1 93 ? -0.801 -5.720 -35.163 1.00 96.44 93 ILE A O 1
ATOM 700 N N . GLN A 1 94 ? 0.895 -6.088 -36.593 1.00 97.25 94 GLN A N 1
ATOM 701 C CA . GLN A 1 94 ? 0.601 -7.492 -36.867 1.00 97.25 94 GLN A CA 1
ATOM 702 C C . GLN A 1 94 ? 1.837 -8.344 -36.597 1.00 97.25 94 GLN A C 1
ATOM 704 O O . GLN A 1 94 ? 2.947 -7.975 -36.975 1.00 97.25 94 GLN A O 1
ATOM 709 N N . SER A 1 95 ? 1.653 -9.482 -35.931 1.00 97.56 95 SER A N 1
ATOM 710 C CA . SER A 1 95 ? 2.715 -10.460 -35.707 1.00 97.56 95 SER A CA 1
ATOM 711 C C . SER A 1 95 ? 2.119 -11.802 -35.298 1.00 97.56 95 SER A C 1
ATOM 713 O O . SER A 1 95 ? 1.183 -11.839 -34.498 1.00 97.56 95 SER A O 1
ATOM 715 N N . THR A 1 96 ? 2.720 -12.900 -35.758 1.00 97.44 96 THR A N 1
ATOM 716 C CA . THR A 1 96 ? 2.364 -14.257 -35.314 1.00 97.44 96 THR A CA 1
ATOM 717 C C . THR A 1 96 ? 2.575 -14.450 -33.813 1.00 97.44 96 THR A C 1
ATOM 719 O O . THR A 1 96 ? 1.839 -15.206 -33.185 1.00 97.44 96 THR A O 1
ATOM 722 N N . TYR A 1 97 ? 3.520 -13.720 -33.213 1.00 96.69 97 TYR A N 1
ATOM 723 C CA . TYR A 1 97 ? 3.681 -13.653 -31.761 1.00 96.69 97 TYR A CA 1
ATOM 724 C C . TYR A 1 97 ? 2.409 -13.133 -31.084 1.00 96.69 97 TYR A C 1
ATOM 726 O O . TYR A 1 97 ? 1.883 -13.762 -30.173 1.00 96.69 97 TYR A O 1
ATOM 734 N N . LEU A 1 98 ? 1.871 -12.001 -31.550 1.00 96.25 98 LEU A N 1
ATOM 735 C CA . LEU A 1 98 ? 0.655 -11.418 -30.976 1.00 96.25 98 LEU A CA 1
ATOM 736 C C . LEU A 1 98 ? -0.527 -12.383 -31.118 1.00 96.25 98 LEU A C 1
ATOM 738 O O . LEU A 1 98 ? -1.275 -12.584 -30.162 1.00 96.25 98 LEU A O 1
ATOM 742 N N . ASP A 1 99 ? -0.631 -13.049 -32.270 1.00 95.69 99 ASP A N 1
ATOM 743 C CA . ASP A 1 99 ? -1.656 -14.059 -32.512 1.00 95.69 99 ASP A CA 1
ATOM 744 C C . ASP A 1 99 ? -1.558 -15.252 -31.553 1.00 95.69 99 ASP A C 1
ATOM 746 O O . ASP A 1 99 ? -2.591 -15.674 -31.026 1.00 95.69 99 ASP A O 1
ATOM 750 N N . LEU A 1 100 ? -0.344 -15.754 -31.294 1.00 96.00 100 LEU A N 1
ATOM 751 C CA . LEU A 1 100 ? -0.072 -16.854 -30.359 1.00 96.00 100 LEU A CA 1
ATOM 752 C C . LEU A 1 100 ? -0.562 -16.527 -28.942 1.00 96.00 100 LEU A C 1
ATOM 754 O O . LEU A 1 100 ? -1.122 -17.382 -28.260 1.00 96.00 100 LEU A O 1
ATOM 758 N N . PHE A 1 101 ? -0.398 -15.273 -28.518 1.00 94.25 101 PHE A N 1
ATOM 759 C CA . PHE A 1 101 ? -0.841 -14.792 -27.207 1.00 94.25 101 PHE A CA 1
ATOM 760 C C . PHE A 1 101 ? -2.296 -14.297 -27.194 1.00 94.25 101 PHE A C 1
ATOM 762 O O . PHE A 1 101 ? -2.747 -13.714 -26.206 1.00 94.25 101 PHE A O 1
ATOM 769 N N . GLY A 1 102 ? -3.053 -14.533 -28.270 1.00 95.19 102 GLY A N 1
ATOM 770 C CA . GLY A 1 102 ? -4.457 -14.142 -28.369 1.00 95.19 102 GLY A CA 1
ATOM 771 C C . GLY A 1 102 ? -4.672 -12.627 -28.394 1.00 95.19 102 GLY A C 1
ATOM 772 O O . GLY A 1 102 ? -5.768 -12.174 -28.071 1.00 95.19 102 GLY A O 1
ATOM 773 N N . ILE A 1 103 ? -3.645 -11.855 -28.759 1.00 97.12 103 ILE A N 1
ATOM 774 C CA . ILE A 1 103 ? -3.696 -10.401 -28.895 1.00 97.12 103 ILE A CA 1
ATOM 775 C C . ILE A 1 103 ? -4.111 -10.069 -30.327 1.00 97.12 103 ILE A C 1
ATOM 777 O O . ILE A 1 103 ? -3.430 -10.424 -31.287 1.00 97.12 103 ILE A O 1
ATOM 781 N N . LYS A 1 104 ? -5.240 -9.380 -30.480 1.00 96.81 104 LYS A N 1
ATOM 782 C CA . LYS A 1 104 ? -5.831 -9.012 -31.773 1.00 96.81 104 LYS A CA 1
ATOM 783 C C . LYS A 1 104 ? -5.963 -7.500 -31.894 1.00 96.81 104 LYS A C 1
ATOM 785 O O . LYS A 1 104 ? -5.939 -6.785 -30.897 1.00 96.81 104 LYS A O 1
ATOM 790 N N . ASN A 1 105 ? -6.093 -7.009 -33.127 1.00 95.31 105 ASN A N 1
ATOM 791 C CA . ASN A 1 105 ? -6.334 -5.591 -33.430 1.00 95.31 105 ASN A CA 1
ATOM 792 C C . ASN A 1 105 ? -5.354 -4.624 -32.741 1.00 95.31 105 ASN A C 1
ATOM 794 O O . ASN A 1 105 ? -5.743 -3.530 -32.326 1.00 95.31 105 ASN A O 1
ATOM 798 N N . PHE A 1 106 ? -4.086 -5.024 -32.608 1.00 96.31 106 PHE A N 1
ATOM 799 C CA . PHE A 1 106 ? -3.087 -4.200 -31.941 1.00 96.31 106 PHE A CA 1
ATOM 800 C C . PHE A 1 106 ? -2.888 -2.898 -32.722 1.00 96.31 106 PHE A C 1
ATOM 802 O O . PHE A 1 106 ? -2.548 -2.896 -33.908 1.00 96.31 106 PHE A O 1
ATOM 809 N N . ARG A 1 107 ? -3.085 -1.774 -32.034 1.00 94.88 107 ARG A N 1
ATOM 810 C CA . ARG A 1 107 ? -2.842 -0.429 -32.536 1.00 94.88 107 ARG A CA 1
ATOM 811 C C . ARG A 1 107 ? -1.997 0.404 -31.580 1.00 94.88 107 ARG A C 1
ATOM 813 O O . ARG A 1 107 ? -2.211 0.388 -30.369 1.00 94.88 107 ARG A O 1
ATOM 820 N N . LEU A 1 108 ? -1.102 1.193 -32.160 1.00 95.31 108 LEU A N 1
ATOM 821 C CA . LEU A 1 108 ? -0.270 2.177 -31.485 1.00 95.31 108 LEU A CA 1
ATOM 822 C C . LEU A 1 108 ? -0.453 3.549 -32.139 1.00 95.31 108 LEU A C 1
ATOM 824 O O . LEU A 1 108 ? -0.115 3.725 -33.302 1.00 95.31 108 LEU A O 1
ATOM 828 N N . ASP A 1 109 ? -0.980 4.522 -31.410 1.00 95.31 109 ASP A N 1
ATOM 829 C CA . ASP A 1 109 ? -1.121 5.893 -31.893 1.00 95.31 109 ASP A CA 1
ATOM 830 C C . ASP A 1 109 ? 0.156 6.673 -31.533 1.00 95.31 109 ASP A C 1
ATOM 832 O O . ASP A 1 109 ? 0.467 6.850 -30.351 1.00 95.31 109 ASP A O 1
ATOM 836 N N . LEU A 1 110 ? 0.912 7.099 -32.551 1.00 95.00 110 LEU A N 1
ATOM 837 C CA . LEU A 1 110 ? 2.166 7.852 -32.412 1.00 95.00 110 LEU A CA 1
ATOM 838 C C . LEU A 1 110 ? 1.913 9.347 -32.620 1.00 95.00 110 LEU A C 1
ATOM 840 O O . LEU A 1 110 ? 1.143 9.703 -33.510 1.00 95.00 110 LEU A O 1
ATOM 844 N N . SER A 1 111 ? 2.560 10.221 -31.844 1.00 95.56 111 SER A N 1
ATOM 845 C CA . SER A 1 111 ? 2.432 11.671 -32.027 1.00 95.56 111 SER A CA 1
ATOM 846 C C . SER A 1 111 ? 2.958 12.131 -33.393 1.00 95.56 111 SER A C 1
ATOM 848 O O . SER A 1 111 ? 3.861 11.536 -33.986 1.00 95.56 111 SER A O 1
ATOM 850 N N . ASN A 1 112 ? 2.379 13.213 -33.911 1.00 94.00 112 ASN A N 1
ATOM 851 C CA . ASN A 1 112 ? 2.719 13.771 -35.216 1.00 94.00 112 ASN A CA 1
ATOM 852 C C . ASN A 1 112 ? 3.926 14.731 -35.182 1.00 94.00 112 ASN A C 1
ATOM 854 O O . ASN A 1 112 ? 4.344 15.220 -36.234 1.00 94.00 112 ASN A O 1
ATOM 858 N N . ASP A 1 113 ? 4.526 14.949 -34.014 1.00 92.94 113 ASP A N 1
ATOM 859 C CA . ASP A 1 113 ? 5.772 15.701 -33.856 1.00 92.94 113 ASP A CA 1
ATOM 860 C C . ASP A 1 113 ? 7.017 14.881 -34.260 1.00 92.94 113 ASP A C 1
ATOM 862 O O . ASP A 1 113 ? 6.939 13.706 -34.632 1.00 92.94 113 ASP A O 1
ATOM 866 N N . GLN A 1 114 ? 8.186 15.520 -34.191 1.00 90.06 114 GLN A N 1
ATOM 867 C CA . GLN A 1 114 ? 9.482 14.909 -34.504 1.00 90.06 114 GLN A CA 1
ATOM 868 C C . GLN A 1 114 ? 9.883 13.766 -33.556 1.00 90.06 114 GLN A C 1
ATOM 870 O O . GLN A 1 114 ? 10.722 12.945 -33.911 1.00 90.06 114 GLN A O 1
ATOM 875 N N . PHE A 1 115 ? 9.299 13.697 -32.357 1.00 89.62 115 PHE A N 1
ATOM 876 C CA . PHE A 1 115 ? 9.611 12.681 -31.358 1.00 89.62 115 PHE A CA 1
ATOM 877 C C . PHE A 1 115 ? 8.765 11.415 -31.529 1.00 89.62 115 PHE A C 1
ATOM 879 O O . PHE A 1 115 ? 9.153 10.371 -30.998 1.00 89.62 115 PHE A O 1
ATOM 886 N N . ARG A 1 116 ? 7.635 11.468 -32.253 1.00 93.94 116 ARG A N 1
ATOM 887 C CA . ARG A 1 116 ? 6.771 10.305 -32.550 1.00 93.94 116 ARG A CA 1
ATOM 888 C C . ARG A 1 116 ? 6.456 9.488 -31.293 1.00 93.94 116 ARG A C 1
ATOM 890 O O . ARG A 1 116 ? 6.685 8.280 -31.242 1.00 93.94 116 ARG A O 1
ATOM 897 N N . ILE A 1 117 ? 6.042 10.146 -30.218 1.00 94.38 117 ILE A N 1
ATOM 898 C CA . ILE A 1 117 ? 5.830 9.529 -28.903 1.00 94.38 117 ILE A CA 1
ATOM 899 C C . ILE A 1 117 ? 4.624 8.577 -28.971 1.00 94.38 117 ILE A C 1
ATOM 901 O O . ILE A 1 117 ? 3.602 8.951 -29.540 1.00 94.38 117 ILE A O 1
ATOM 905 N N . PRO A 1 118 ? 4.681 7.368 -28.386 1.00 95.12 118 PRO A N 1
ATOM 906 C CA . PRO A 1 118 ? 3.501 6.526 -28.223 1.00 95.12 118 PRO A CA 1
ATOM 907 C C . PRO A 1 118 ? 2.504 7.168 -27.253 1.00 95.12 118 PRO A C 1
ATOM 909 O O . PRO A 1 118 ? 2.769 7.268 -26.058 1.00 95.12 118 PRO A O 1
ATOM 912 N N . VAL A 1 119 ? 1.354 7.605 -27.763 1.00 96.19 119 VAL A N 1
ATOM 913 C CA . VAL A 1 119 ? 0.340 8.328 -26.977 1.00 96.19 119 VAL A CA 1
ATOM 914 C C . VAL A 1 119 ? -0.745 7.386 -26.460 1.00 96.19 119 VAL A C 1
ATOM 916 O O . VAL A 1 119 ? -1.205 7.512 -25.324 1.00 96.19 119 VAL A O 1
ATOM 919 N N . ARG A 1 120 ? -1.170 6.431 -27.293 1.00 95.69 120 ARG A N 1
ATOM 920 C CA . ARG A 1 120 ? -2.210 5.457 -26.946 1.00 95.69 120 ARG A CA 1
ATOM 921 C C . ARG A 1 120 ? -1.913 4.100 -27.561 1.00 95.69 120 ARG A C 1
ATOM 923 O O . ARG A 1 120 ? -1.596 4.005 -28.740 1.00 95.69 120 ARG A O 1
ATOM 930 N N . MET A 1 121 ? -2.086 3.044 -26.779 1.00 96.19 121 MET A N 1
ATOM 931 C CA . MET A 1 121 ? -2.003 1.658 -27.235 1.00 96.19 121 MET A CA 1
ATOM 932 C C . MET A 1 121 ? -3.356 0.982 -27.038 1.00 96.19 121 MET A C 1
ATOM 934 O O . MET A 1 121 ? -4.000 1.185 -26.010 1.00 96.19 121 MET A O 1
ATOM 938 N N . ARG A 1 122 ? -3.804 0.197 -28.019 1.00 95.56 122 ARG A N 1
ATOM 939 C CA . ARG A 1 122 ? -5.061 -0.557 -27.962 1.00 95.56 122 ARG A CA 1
ATOM 940 C C . ARG A 1 122 ? -4.879 -1.946 -28.532 1.00 95.56 122 ARG A C 1
ATOM 942 O O . ARG A 1 122 ? -4.175 -2.099 -29.521 1.00 95.56 122 A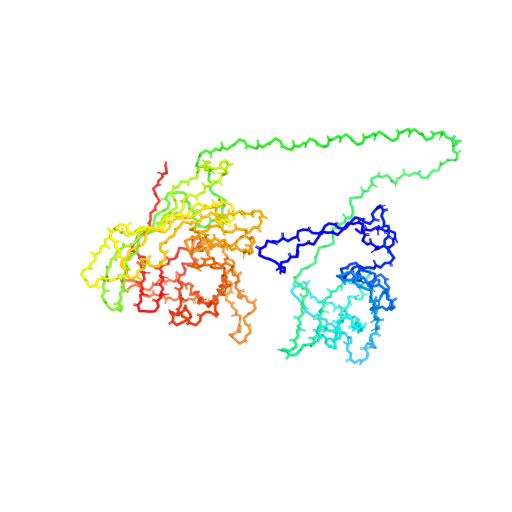RG A O 1
ATOM 949 N N . PHE A 1 123 ? -5.533 -2.930 -27.942 1.00 96.94 123 PHE A N 1
ATOM 950 C CA . PHE A 1 123 ? -5.595 -4.285 -28.479 1.00 96.94 123 PHE A CA 1
ATOM 951 C C . PHE A 1 123 ? -6.745 -5.048 -27.827 1.00 96.94 123 PHE A C 1
ATOM 953 O O . PHE A 1 123 ? -7.207 -4.690 -26.745 1.00 96.94 123 PHE A O 1
ATOM 960 N N . ASP A 1 124 ? -7.178 -6.120 -28.470 1.00 96.50 124 ASP A N 1
ATOM 961 C CA . ASP A 1 124 ? -8.193 -7.030 -27.962 1.00 96.50 124 ASP A CA 1
ATOM 962 C C . ASP A 1 124 ? -7.549 -8.330 -27.494 1.00 96.50 124 ASP A C 1
ATOM 964 O O . ASP A 1 124 ? -6.547 -8.787 -28.042 1.00 96.50 124 ASP A O 1
ATOM 968 N N . THR A 1 125 ? -8.153 -8.948 -26.488 1.00 95.88 125 THR A N 1
ATOM 969 C CA . THR A 1 125 ? -7.831 -10.306 -26.045 1.00 95.88 125 THR A CA 1
ATOM 970 C C . THR A 1 125 ? -9.118 -11.109 -25.901 1.00 95.88 125 THR A C 1
ATOM 972 O O . THR A 1 125 ? -10.213 -10.543 -25.894 1.00 95.88 125 THR A O 1
ATOM 975 N N . GLY A 1 126 ? -9.006 -12.415 -25.649 1.00 88.81 126 GLY A N 1
ATOM 976 C CA . GLY A 1 126 ? -10.165 -13.233 -25.267 1.00 88.81 126 GLY A CA 1
ATOM 977 C C . GLY A 1 126 ? -10.895 -12.759 -23.997 1.00 88.81 126 GLY A C 1
ATOM 978 O O . GLY A 1 126 ? -12.006 -13.207 -23.737 1.00 88.81 126 GLY A O 1
ATOM 979 N N . LYS A 1 127 ? -10.299 -11.852 -23.207 1.00 91.88 127 LYS A N 1
ATOM 980 C CA . LYS A 1 127 ? -10.886 -11.280 -21.983 1.00 91.88 127 LYS A CA 1
ATOM 981 C C . LYS A 1 127 ? -11.471 -9.874 -22.176 1.00 91.88 127 LYS A C 1
ATOM 983 O O . LYS A 1 127 ? -11.971 -9.303 -21.212 1.00 91.88 127 LYS A O 1
ATOM 988 N N . GLY A 1 128 ? -11.401 -9.313 -23.384 1.00 88.94 128 GLY A N 1
ATOM 989 C CA . GLY A 1 128 ? -11.900 -7.975 -23.706 1.00 88.94 128 GLY A CA 1
ATOM 990 C C . GLY A 1 128 ? -10.837 -7.048 -24.293 1.00 88.94 128 GLY A C 1
ATOM 991 O O . GLY A 1 128 ? -9.709 -7.464 -24.576 1.00 88.94 128 GLY A O 1
ATOM 992 N N . SER A 1 129 ? -11.229 -5.788 -24.481 1.00 93.00 129 SER A N 1
ATOM 993 C CA . SER A 1 129 ? -10.409 -4.736 -25.086 1.00 93.00 129 SER A C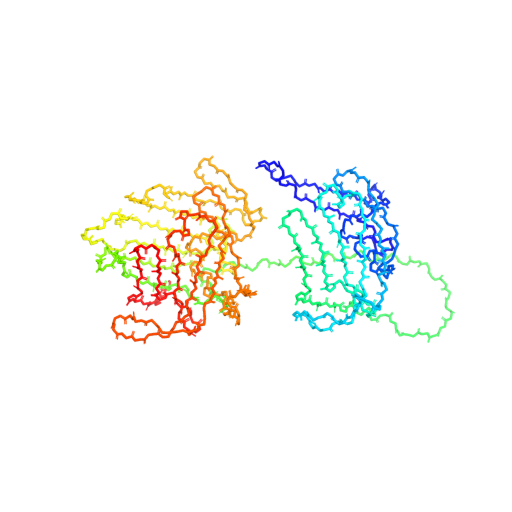A 1
ATOM 994 C C . SER A 1 129 ? -9.583 -3.986 -24.043 1.00 93.00 129 SER A C 1
ATOM 996 O O . SER A 1 129 ? -10.087 -3.575 -22.998 1.00 93.00 129 SER A O 1
ATOM 998 N N . PHE A 1 130 ? -8.315 -3.755 -24.361 1.00 93.69 130 PHE A N 1
ATOM 999 C CA . PHE A 1 130 ? -7.366 -3.011 -23.546 1.00 93.69 130 PHE A CA 1
ATOM 1000 C C . PHE A 1 130 ? -7.044 -1.675 -24.205 1.00 93.69 130 PHE A C 1
ATOM 1002 O O . PHE A 1 130 ? -6.896 -1.576 -25.423 1.00 93.69 130 PHE A O 1
ATOM 1009 N N . THR A 1 131 ? -6.932 -0.629 -23.390 1.00 95.94 131 THR A N 1
ATOM 1010 C CA . THR A 1 131 ? -6.464 0.693 -23.812 1.00 95.94 131 THR A CA 1
ATOM 1011 C C . THR A 1 131 ? -5.485 1.225 -22.776 1.00 95.94 131 THR A C 1
ATOM 1013 O O . THR A 1 131 ? -5.800 1.267 -21.591 1.00 95.94 131 THR A O 1
ATOM 1016 N N . VAL A 1 132 ? -4.307 1.641 -23.232 1.00 93.88 132 VAL A N 1
ATOM 1017 C CA . VAL A 1 132 ? -3.270 2.290 -22.424 1.00 93.88 132 VAL A CA 1
ATOM 1018 C C . VAL A 1 132 ? -3.093 3.711 -22.949 1.00 93.88 132 VAL A C 1
ATOM 1020 O O . VAL A 1 132 ? -3.010 3.904 -24.163 1.00 93.88 132 VAL A O 1
ATOM 1023 N N . LEU A 1 133 ? -3.052 4.696 -22.051 1.00 91.88 133 LEU A N 1
ATOM 1024 C CA . LEU A 1 133 ? -2.873 6.116 -22.369 1.00 91.88 133 LEU A CA 1
ATOM 1025 C C . LEU A 1 133 ? -1.582 6.648 -21.742 1.00 91.88 133 LEU A C 1
ATOM 1027 O O . LEU A 1 133 ? -1.184 6.214 -20.662 1.00 91.88 133 LEU A O 1
ATOM 1031 N N . LEU A 1 134 ? -0.948 7.604 -22.418 1.00 93.50 134 LEU A N 1
ATOM 1032 C CA . LEU A 1 134 ? 0.232 8.309 -21.928 1.00 93.50 134 LEU A CA 1
ATOM 1033 C C . LEU A 1 134 ? -0.112 9.185 -20.713 1.00 93.50 134 LEU A C 1
ATOM 1035 O O . LEU A 1 134 ? -0.829 10.176 -20.848 1.00 93.50 134 LEU A O 1
ATOM 1039 N N . ALA A 1 135 ? 0.433 8.847 -19.544 1.00 85.38 135 ALA A N 1
ATOM 1040 C CA . ALA A 1 135 ? 0.183 9.587 -18.304 1.00 85.38 135 ALA A CA 1
ATOM 1041 C C . ALA A 1 135 ? 1.064 10.843 -18.154 1.00 85.38 135 ALA A C 1
ATOM 1043 O O . ALA A 1 135 ? 0.612 11.859 -17.640 1.00 85.38 135 ALA A O 1
ATOM 1044 N N . SER A 1 136 ? 2.322 10.790 -18.602 1.00 85.38 136 SER A N 1
ATOM 1045 C CA . SER A 1 136 ? 3.264 11.916 -18.560 1.00 85.38 136 SER A CA 1
ATOM 1046 C C . SER A 1 136 ? 4.394 11.703 -19.569 1.00 85.38 136 SER A C 1
ATOM 1048 O O . SER A 1 136 ? 4.729 10.560 -19.887 1.00 85.38 136 SER A O 1
ATOM 1050 N N . VAL A 1 137 ? 4.989 12.791 -20.061 1.00 87.25 137 VAL A N 1
ATOM 1051 C CA . VAL A 1 137 ? 6.194 12.760 -20.895 1.00 87.25 137 VAL A CA 1
ATOM 1052 C C . VAL A 1 137 ? 7.207 13.773 -20.383 1.00 87.25 137 VAL A C 1
ATOM 1054 O O . VAL A 1 137 ? 6.877 14.921 -20.094 1.00 87.25 137 VAL A O 1
ATOM 1057 N N . ARG A 1 138 ? 8.462 13.338 -20.296 1.00 83.62 138 ARG A N 1
ATOM 1058 C CA . ARG A 1 138 ? 9.612 14.193 -20.032 1.00 83.62 138 ARG A CA 1
ATOM 1059 C C . ARG A 1 138 ? 10.659 13.898 -21.094 1.00 83.62 138 ARG A C 1
ATOM 1061 O O . ARG A 1 138 ? 11.098 12.759 -21.225 1.00 83.62 138 ARG A O 1
ATOM 1068 N N . VAL A 1 139 ? 11.006 14.915 -21.873 1.00 76.12 139 VAL A N 1
ATOM 1069 C CA . VAL A 1 139 ? 12.136 14.867 -22.800 1.00 76.12 139 VAL A CA 1
ATOM 1070 C C . VAL A 1 139 ? 13.259 15.615 -22.107 1.00 76.12 139 VAL A C 1
ATOM 1072 O O . VAL A 1 139 ? 13.190 16.832 -21.967 1.00 76.12 139 VAL A O 1
ATOM 1075 N N . ASP A 1 140 ? 14.240 14.883 -21.593 1.00 74.62 140 ASP A N 1
ATOM 1076 C CA . ASP A 1 140 ? 15.430 15.512 -21.036 1.00 74.62 140 ASP A CA 1
ATOM 1077 C C . ASP A 1 140 ? 16.285 16.042 -22.190 1.00 74.62 140 ASP A C 1
ATOM 1079 O O . ASP A 1 140 ? 16.601 15.305 -23.129 1.00 74.62 140 ASP A O 1
ATOM 1083 N N . GLU A 1 141 ? 16.642 17.326 -22.139 1.00 71.50 141 GLU A N 1
ATOM 1084 C CA . GLU A 1 141 ? 17.638 17.868 -23.058 1.00 71.50 141 GLU A CA 1
ATOM 1085 C C . GLU A 1 141 ? 18.966 17.136 -22.822 1.00 71.50 141 GLU A C 1
ATOM 1087 O O . GLU A 1 141 ? 19.402 17.009 -21.668 1.00 71.50 141 GLU A O 1
ATOM 1092 N N . PRO A 1 142 ? 19.624 16.634 -23.884 1.00 66.94 142 PRO A N 1
ATOM 1093 C CA . PRO A 1 142 ? 20.970 16.110 -23.748 1.00 66.94 142 PRO A CA 1
ATOM 1094 C C . PRO A 1 142 ? 21.845 17.195 -23.110 1.00 66.94 142 PRO A C 1
ATOM 1096 O O . PRO A 1 142 ? 21.704 18.363 -23.482 1.00 66.94 142 PRO A O 1
ATOM 1099 N N . PRO A 1 143 ? 22.752 16.853 -22.177 1.00 63.53 143 PRO A N 1
ATOM 1100 C CA . PRO A 1 143 ? 23.674 17.834 -21.629 1.00 63.53 143 PRO A CA 1
ATOM 1101 C C . PRO A 1 143 ? 24.418 18.485 -22.792 1.00 63.53 143 PRO A C 1
ATOM 1103 O O . PRO A 1 143 ? 25.130 17.810 -23.542 1.00 63.53 143 PRO A O 1
ATOM 1106 N N . VAL A 1 144 ? 24.192 19.788 -22.970 1.00 55.56 144 VAL A N 1
ATOM 1107 C CA . VAL A 1 144 ? 24.802 20.571 -24.039 1.00 55.56 144 VAL A CA 1
ATOM 1108 C C . VAL A 1 144 ? 26.308 20.446 -23.856 1.00 55.56 144 VAL A C 1
ATOM 1110 O O . VAL A 1 144 ? 26.875 20.938 -22.879 1.00 55.56 144 VAL A O 1
ATOM 1113 N N . SER A 1 145 ? 26.959 19.709 -24.751 1.00 54.50 145 SER A N 1
ATOM 1114 C CA . SER A 1 145 ? 28.414 19.665 -24.779 1.00 54.50 145 SER A CA 1
ATOM 1115 C C . SER A 1 145 ? 28.863 21.047 -25.247 1.00 54.50 145 SER A C 1
ATOM 1117 O O . SER A 1 145 ? 28.627 21.409 -26.396 1.00 54.50 145 SER A O 1
ATOM 1119 N N . MET A 1 146 ? 29.437 21.844 -24.344 1.00 46.22 146 MET A N 1
ATOM 1120 C CA . MET A 1 146 ? 29.867 23.235 -24.567 1.00 46.22 146 MET A CA 1
ATOM 1121 C C . MET A 1 146 ? 31.079 23.377 -25.516 1.00 46.22 146 MET A C 1
ATOM 1123 O O . MET A 1 146 ? 31.806 24.359 -25.435 1.00 46.22 146 MET A O 1
ATOM 1127 N N . ASP A 1 147 ? 31.281 22.445 -26.447 1.00 52.50 147 ASP A N 1
ATOM 1128 C CA . ASP A 1 147 ? 32.369 22.477 -27.430 1.00 52.50 147 ASP A CA 1
ATOM 1129 C C . ASP A 1 147 ? 31.804 22.675 -28.838 1.00 52.50 147 ASP A C 1
ATOM 1131 O O . ASP A 1 147 ? 31.775 21.761 -29.660 1.00 52.50 147 ASP A O 1
ATOM 1135 N N . SER A 1 148 ? 31.313 23.879 -29.129 1.00 48.38 148 SER A N 1
ATOM 1136 C CA . SER A 1 148 ? 31.097 24.339 -30.509 1.00 48.38 148 SER A CA 1
ATOM 1137 C C . SER A 1 148 ? 31.046 25.862 -30.570 1.00 48.38 148 SER A C 1
ATOM 1139 O O . SER A 1 148 ? 30.007 26.467 -30.819 1.00 48.38 148 SER A O 1
ATOM 1141 N N . ALA A 1 149 ? 32.202 26.492 -30.376 1.00 47.09 149 ALA A N 1
ATOM 1142 C CA . ALA A 1 149 ? 32.455 27.821 -30.908 1.00 47.09 149 ALA A CA 1
ATOM 1143 C C . ALA A 1 149 ? 33.883 27.884 -31.464 1.00 47.09 149 ALA A C 1
ATOM 1145 O O . ALA A 1 149 ? 34.842 27.803 -30.705 1.00 47.09 149 ALA A O 1
ATOM 1146 N N . LEU A 1 150 ? 33.956 28.069 -32.790 1.00 43.78 150 LEU A N 1
ATOM 1147 C CA . LEU A 1 150 ? 35.008 28.704 -33.606 1.00 43.78 150 LEU A CA 1
ATOM 1148 C C . LEU A 1 150 ? 35.549 27.828 -34.750 1.00 43.78 150 LEU A C 1
ATOM 1150 O O . LEU A 1 150 ? 36.506 27.073 -34.627 1.00 43.78 150 LEU A O 1
ATOM 1154 N N . VAL A 1 151 ? 34.935 28.041 -35.914 1.00 47.59 151 VAL A N 1
ATOM 1155 C CA . VAL A 1 151 ? 35.541 27.945 -37.253 1.00 47.59 151 VAL A CA 1
ATOM 1156 C C . VAL A 1 151 ? 36.323 29.266 -37.416 1.00 47.59 151 VAL A C 1
ATOM 1158 O O . VAL A 1 151 ? 35.743 30.314 -37.154 1.00 47.59 151 VAL A O 1
ATOM 1161 N N . THR A 1 152 ? 37.641 29.331 -37.646 1.00 46.97 152 THR A N 1
ATOM 1162 C CA . THR A 1 152 ? 38.362 29.043 -38.903 1.00 46.97 152 THR A CA 1
ATOM 1163 C C . THR A 1 152 ? 39.893 28.975 -38.690 1.00 46.97 152 THR A C 1
ATOM 1165 O O . THR A 1 152 ? 40.479 29.989 -38.320 1.00 46.97 152 THR A O 1
ATOM 1168 N N . GLN A 1 153 ? 40.557 27.859 -39.031 1.00 43.22 153 GLN A N 1
ATOM 1169 C CA . GLN A 1 153 ? 41.856 27.804 -39.752 1.00 43.22 153 GLN A CA 1
ATOM 1170 C C . GLN A 1 153 ? 42.302 26.337 -39.953 1.00 43.22 153 GLN A C 1
ATOM 1172 O O . GLN A 1 153 ? 42.146 25.537 -39.032 1.00 43.22 153 GLN A O 1
ATOM 1177 N N . PRO A 1 154 ? 42.870 25.948 -41.114 1.00 51.84 154 PRO A N 1
ATOM 1178 C CA . PRO A 1 154 ? 43.416 24.608 -41.299 1.00 51.84 154 PRO A CA 1
ATOM 1179 C C . PRO A 1 154 ? 44.805 24.527 -40.649 1.00 51.84 154 PRO A C 1
ATOM 1181 O O . PRO A 1 154 ? 45.769 25.098 -41.155 1.00 51.84 154 PRO A O 1
ATOM 1184 N N . GLN A 1 155 ? 44.902 23.825 -39.519 1.00 44.16 155 GLN A N 1
ATOM 1185 C CA . GLN A 1 155 ? 46.158 23.544 -38.818 1.00 44.16 155 GLN A CA 1
ATOM 1186 C C . GLN A 1 155 ? 46.545 22.059 -39.012 1.00 44.16 155 GLN A C 1
ATOM 1188 O O . GLN A 1 155 ? 45.648 21.213 -39.072 1.00 44.16 155 GLN A O 1
ATOM 1193 N N . PRO A 1 156 ? 47.845 21.719 -39.161 1.00 52.56 156 PRO A N 1
ATOM 1194 C CA . PRO A 1 156 ? 48.274 20.372 -39.522 1.00 52.56 156 PRO A CA 1
ATOM 1195 C C . PRO A 1 156 ? 47.888 19.348 -38.453 1.00 52.56 156 PRO A C 1
ATOM 1197 O O . PRO A 1 156 ? 47.998 19.609 -37.256 1.00 52.56 156 PRO A O 1
ATOM 1200 N N . THR A 1 157 ? 47.468 18.172 -38.915 1.00 51.84 157 THR A N 1
ATOM 1201 C CA . THR A 1 157 ? 47.080 17.009 -38.112 1.00 51.84 157 THR A CA 1
ATOM 1202 C C . THR A 1 157 ? 48.144 16.652 -37.078 1.00 51.84 157 THR A C 1
ATOM 1204 O O . THR A 1 157 ? 49.175 16.066 -37.417 1.00 51.84 157 THR A O 1
ATOM 1207 N N . SER A 1 158 ? 47.878 16.975 -35.813 1.00 50.06 158 SER A N 1
ATOM 1208 C CA . SER A 1 158 ? 48.589 16.414 -34.672 1.00 50.06 158 SER A CA 1
ATOM 1209 C C . SER A 1 158 ? 47.982 15.064 -34.293 1.00 50.06 158 SER A C 1
ATOM 1211 O O . SER A 1 158 ? 46.771 14.846 -34.306 1.00 50.06 158 SER A O 1
ATOM 1213 N N . GLN A 1 159 ? 48.885 14.136 -34.005 1.00 57.81 159 GLN A N 1
ATOM 1214 C CA . GLN A 1 159 ? 48.639 12.775 -33.553 1.00 57.81 159 GLN A CA 1
ATOM 1215 C C . GLN A 1 159 ? 47.663 12.749 -32.357 1.00 57.81 159 GLN A C 1
ATOM 1217 O O . GLN A 1 159 ? 47.815 13.568 -31.449 1.00 57.81 159 GLN A O 1
ATOM 1222 N N . PRO A 1 160 ? 46.673 11.832 -32.327 1.00 49.12 160 PRO A N 1
ATOM 1223 C CA . PRO A 1 160 ? 45.657 11.795 -31.280 1.00 49.12 160 PRO A CA 1
ATOM 1224 C C . PRO A 1 160 ? 46.300 11.555 -29.912 1.00 49.12 160 PRO A C 1
ATOM 1226 O O . PRO A 1 160 ? 46.834 10.481 -29.632 1.00 49.12 160 PRO A O 1
ATOM 1229 N N . THR A 1 161 ? 46.239 12.570 -29.054 1.00 59.59 161 THR A N 1
ATOM 1230 C CA . THR A 1 161 ? 46.613 12.472 -27.645 1.00 59.59 161 THR A CA 1
ATOM 1231 C C . THR A 1 161 ? 45.690 11.452 -26.964 1.00 59.59 161 THR A C 1
ATOM 1233 O O . THR A 1 161 ? 44.472 11.531 -27.153 1.00 59.59 161 THR A O 1
ATOM 1236 N N . PRO A 1 162 ? 46.217 10.493 -26.179 1.00 65.81 162 PRO A N 1
ATOM 1237 C CA . PRO A 1 162 ? 45.400 9.528 -25.452 1.00 65.81 162 PRO A CA 1
ATOM 1238 C C . PRO A 1 162 ? 44.345 10.254 -24.616 1.00 65.81 162 PRO A C 1
ATOM 1240 O O . PRO A 1 162 ? 44.680 11.099 -23.785 1.00 65.81 162 PRO A O 1
ATOM 1243 N N . ARG A 1 163 ? 43.067 9.939 -24.849 1.00 68.25 163 ARG A N 1
ATOM 1244 C CA . ARG A 1 163 ? 41.960 10.482 -24.059 1.00 68.25 163 ARG A CA 1
ATOM 1245 C C . ARG A 1 163 ? 42.194 10.081 -22.595 1.00 68.25 163 ARG A C 1
ATOM 1247 O O . ARG A 1 163 ? 42.305 8.879 -22.340 1.00 68.25 163 ARG A O 1
ATOM 1254 N N . PRO A 1 164 ? 42.299 11.033 -21.649 1.00 64.50 164 PRO A N 1
ATOM 1255 C CA . PRO A 1 164 ? 42.501 10.697 -20.250 1.00 64.50 164 PRO A CA 1
ATOM 1256 C C . PRO A 1 164 ? 41.383 9.762 -19.792 1.00 64.50 164 PRO A C 1
ATOM 1258 O O . PRO A 1 164 ? 40.206 10.005 -20.075 1.00 64.50 164 PRO A O 1
ATOM 1261 N N . ALA A 1 165 ? 41.769 8.666 -19.137 1.00 73.12 165 ALA A N 1
ATOM 1262 C CA . ALA A 1 165 ? 40.820 7.730 -18.560 1.00 73.12 165 ALA A CA 1
ATOM 1263 C C . ALA A 1 165 ? 39.865 8.507 -17.635 1.00 73.12 165 ALA A C 1
ATOM 1265 O O . ALA A 1 165 ? 40.338 9.345 -16.862 1.00 73.12 165 ALA A O 1
ATOM 1266 N N . PRO A 1 166 ? 38.542 8.282 -17.725 1.00 69.06 166 PRO A N 1
ATOM 1267 C CA . PRO A 1 166 ? 37.584 8.985 -16.887 1.00 69.06 166 PRO A CA 1
ATOM 1268 C C . PRO A 1 166 ? 37.948 8.759 -15.422 1.00 69.06 166 PRO A C 1
ATOM 1270 O O . PRO A 1 166 ? 38.030 7.620 -14.959 1.00 69.06 166 PRO A O 1
ATOM 1273 N N . THR A 1 167 ? 38.195 9.850 -14.702 1.00 71.62 167 THR A N 1
ATOM 1274 C CA . THR A 1 167 ? 38.457 9.809 -13.268 1.00 71.62 167 THR A CA 1
ATOM 1275 C C . THR A 1 167 ? 37.254 9.143 -12.596 1.00 71.62 167 THR A C 1
ATOM 1277 O O . THR A 1 167 ? 36.124 9.578 -12.845 1.00 71.62 167 THR A O 1
ATOM 1280 N N . PRO A 1 168 ? 37.445 8.088 -11.782 1.00 73.88 168 PRO A N 1
ATOM 1281 C CA . PRO A 1 168 ? 36.345 7.443 -11.082 1.00 73.88 168 PRO A CA 1
ATOM 1282 C C . PRO A 1 168 ? 35.549 8.494 -10.314 1.00 73.88 168 PRO A C 1
ATOM 1284 O O . PRO A 1 168 ? 36.111 9.245 -9.514 1.00 73.88 168 PRO A O 1
ATOM 1287 N N . ARG A 1 169 ? 34.243 8.585 -10.585 1.00 71.81 169 ARG A N 1
ATOM 1288 C CA . ARG A 1 169 ? 33.370 9.492 -9.842 1.00 71.81 169 ARG A CA 1
ATOM 1289 C C . ARG A 1 169 ? 33.408 9.056 -8.372 1.00 71.81 169 ARG A C 1
ATOM 1291 O O . ARG A 1 169 ? 33.165 7.875 -8.121 1.00 71.81 169 ARG A O 1
ATOM 1298 N N . PRO A 1 170 ? 33.709 9.955 -7.417 1.00 69.81 170 PRO A N 1
ATOM 1299 C CA . PRO A 1 170 ? 33.674 9.613 -6.004 1.00 69.81 170 PRO A CA 1
ATOM 1300 C C . PRO A 1 170 ? 32.317 8.998 -5.667 1.00 69.81 170 PRO A C 1
ATOM 1302 O O . PRO A 1 170 ? 31.276 9.590 -5.963 1.00 69.81 170 PRO A O 1
ATOM 1305 N N . VAL A 1 171 ? 32.328 7.794 -5.096 1.00 72.62 171 VAL A N 1
ATOM 1306 C CA . VAL A 1 171 ? 31.116 7.196 -4.536 1.00 72.62 171 VAL A CA 1
ATOM 1307 C C . VAL A 1 171 ? 30.733 8.063 -3.335 1.00 72.62 171 VAL A C 1
ATOM 1309 O O . VAL A 1 171 ? 31.594 8.288 -2.482 1.00 72.62 171 VAL A O 1
ATOM 1312 N N . PRO A 1 172 ? 29.501 8.596 -3.265 1.00 59.59 172 PRO A N 1
ATOM 1313 C CA . PRO A 1 172 ? 29.065 9.374 -2.116 1.00 59.59 172 PRO A CA 1
ATOM 1314 C C . PRO A 1 172 ? 29.303 8.586 -0.828 1.00 59.59 172 PRO A C 1
ATOM 1316 O O . PRO A 1 172 ? 28.864 7.441 -0.711 1.00 59.59 172 PRO A O 1
ATOM 1319 N N . THR A 1 173 ? 30.008 9.186 0.129 1.00 73.69 173 THR A N 1
ATOM 1320 C CA . THR A 1 173 ? 30.158 8.602 1.462 1.00 73.69 173 THR A CA 1
ATOM 1321 C C . THR A 1 173 ? 28.765 8.472 2.086 1.00 73.69 173 THR A C 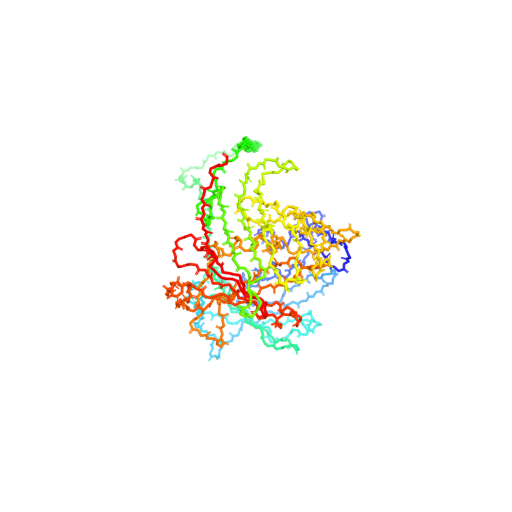1
ATOM 1323 O O . THR A 1 173 ? 28.035 9.468 2.101 1.00 73.69 173 THR A O 1
ATOM 1326 N N . PRO A 1 174 ? 28.370 7.290 2.594 1.00 73.00 174 PRO A N 1
ATOM 1327 C CA . PRO A 1 174 ? 27.091 7.128 3.271 1.00 73.00 174 PRO A CA 1
ATOM 1328 C C . PRO A 1 174 ? 26.975 8.135 4.415 1.00 73.00 174 PRO A C 1
ATOM 1330 O O . PRO A 1 174 ? 27.899 8.272 5.219 1.00 73.00 174 PRO A O 1
ATOM 1333 N N . THR A 1 175 ? 25.855 8.852 4.495 1.00 77.19 175 THR A N 1
ATOM 1334 C CA . THR A 1 175 ? 25.576 9.695 5.659 1.00 77.19 175 THR A CA 1
ATOM 1335 C C . THR A 1 175 ? 25.458 8.785 6.886 1.00 77.19 175 THR A C 1
ATOM 1337 O O . THR A 1 175 ? 24.740 7.785 6.816 1.00 77.19 175 THR A O 1
ATOM 1340 N N . PRO A 1 176 ? 26.169 9.071 7.992 1.00 84.50 176 PRO A N 1
ATOM 1341 C CA . PRO A 1 176 ? 26.050 8.272 9.201 1.00 84.50 176 PRO A CA 1
ATOM 1342 C C . PRO A 1 176 ? 24.606 8.296 9.705 1.00 84.50 176 PRO A C 1
ATOM 1344 O O . PRO A 1 176 ? 23.945 9.335 9.686 1.00 84.50 176 PRO A O 1
ATOM 1347 N N . PHE A 1 177 ? 24.127 7.136 10.144 1.00 89.12 177 PHE A N 1
ATOM 1348 C CA . PHE A 1 177 ? 22.801 6.992 10.724 1.00 89.12 177 PHE A CA 1
ATOM 1349 C C . PHE A 1 177 ? 22.704 7.762 12.055 1.00 89.12 177 PHE A C 1
ATOM 1351 O O . PHE A 1 177 ? 23.641 7.744 12.855 1.00 89.12 177 PHE A O 1
ATOM 1358 N N . ILE A 1 178 ? 21.570 8.430 12.283 1.00 89.88 178 ILE A N 1
ATOM 1359 C CA . ILE A 1 178 ? 21.274 9.184 13.507 1.00 89.88 178 ILE A CA 1
ATOM 1360 C C . ILE A 1 178 ? 19.981 8.624 14.106 1.00 89.88 178 ILE A C 1
ATOM 1362 O O . ILE A 1 178 ? 18.930 8.658 13.462 1.00 89.88 178 ILE A O 1
ATOM 1366 N N . ASP A 1 179 ? 20.062 8.134 15.346 1.00 91.38 179 ASP A N 1
ATOM 1367 C CA . ASP A 1 179 ? 18.899 7.651 16.097 1.00 91.38 179 ASP A CA 1
ATOM 1368 C C . ASP A 1 179 ? 17.800 8.721 16.152 1.00 91.38 179 ASP A C 1
ATOM 1370 O O . ASP A 1 179 ? 18.060 9.896 16.417 1.00 91.38 179 ASP A O 1
ATOM 1374 N N . ASN A 1 180 ? 16.557 8.297 15.907 1.00 93.50 180 ASN A N 1
ATOM 1375 C CA . ASN A 1 180 ? 15.367 9.147 15.903 1.00 93.50 180 ASN A CA 1
ATOM 1376 C C . ASN A 1 180 ? 15.464 10.377 14.984 1.00 93.50 180 ASN A C 1
ATOM 1378 O O . ASN A 1 180 ? 14.823 11.400 15.242 1.00 93.50 180 ASN A O 1
ATOM 1382 N N . GLN A 1 181 ? 16.212 10.277 13.879 1.00 92.69 181 GLN A N 1
ATOM 1383 C CA . GLN A 1 181 ? 16.174 11.293 12.831 1.00 92.69 181 GLN A CA 1
ATOM 1384 C C . GLN A 1 181 ? 14.711 11.562 12.413 1.00 92.69 181 GLN A C 1
ATOM 1386 O O . GLN A 1 181 ? 13.985 10.601 12.118 1.00 92.69 181 GLN A O 1
ATOM 1391 N N . PRO A 1 182 ? 14.273 12.837 12.343 1.00 94.25 182 PRO A N 1
ATOM 1392 C CA . PRO A 1 182 ? 12.907 13.181 11.963 1.00 94.25 182 PRO A CA 1
ATOM 1393 C C . PRO A 1 182 ? 12.469 12.509 10.659 1.00 94.25 182 PRO A C 1
ATOM 1395 O O . PRO A 1 182 ? 13.267 12.344 9.732 1.00 94.25 182 PRO A O 1
ATOM 1398 N N . LEU A 1 183 ? 11.194 12.126 10.598 1.00 94.56 183 LEU A N 1
ATOM 1399 C CA . LEU A 1 183 ? 10.597 11.586 9.379 1.00 94.56 183 LEU A CA 1
ATOM 1400 C C . LEU A 1 183 ? 10.464 12.685 8.319 1.00 94.56 183 LEU A C 1
ATOM 1402 O O . LEU A 1 183 ? 10.414 13.879 8.632 1.00 94.56 183 LEU A O 1
ATOM 1406 N N . LEU A 1 184 ? 10.400 12.261 7.060 1.00 92.88 184 LEU A N 1
ATOM 1407 C CA . LEU A 1 184 ? 10.100 13.137 5.933 1.00 92.88 184 LEU A CA 1
ATOM 1408 C C . LEU A 1 184 ? 8.728 13.807 6.122 1.00 92.88 184 LEU A C 1
ATOM 1410 O O . LEU A 1 184 ? 7.803 13.196 6.651 1.00 92.88 184 LEU A O 1
ATOM 1414 N N . ARG A 1 185 ? 8.571 15.061 5.678 1.00 89.50 185 ARG A N 1
ATOM 1415 C CA . ARG A 1 185 ? 7.318 15.833 5.857 1.00 89.50 185 ARG A CA 1
ATOM 1416 C C . ARG A 1 185 ? 6.146 15.260 5.055 1.00 89.50 185 ARG A C 1
ATOM 1418 O O . ARG A 1 185 ? 4.982 15.541 5.334 1.00 89.50 185 ARG A O 1
ATOM 1425 N N . GLU A 1 186 ? 6.467 14.491 4.027 1.00 91.12 186 GLU A N 1
ATOM 1426 C CA . GLU A 1 186 ? 5.553 13.742 3.178 1.00 91.12 186 GLU A CA 1
ATOM 1427 C C . GLU A 1 186 ? 4.892 12.593 3.953 1.00 91.12 186 GLU A C 1
ATOM 1429 O O . GLU A 1 186 ? 3.766 12.190 3.642 1.00 91.12 186 GLU A O 1
ATOM 1434 N N . VAL A 1 187 ? 5.559 12.098 5.000 1.00 94.12 187 VAL A N 1
ATOM 1435 C CA . VAL A 1 187 ? 4.991 11.158 5.961 1.00 94.12 187 VAL A CA 1
ATOM 1436 C C . VAL A 1 187 ? 4.112 11.946 6.927 1.00 94.12 187 VAL A C 1
ATOM 1438 O O . VAL A 1 187 ? 4.586 12.788 7.684 1.00 94.12 187 VAL A O 1
ATOM 1441 N N . LYS A 1 188 ? 2.800 11.700 6.896 1.00 95.69 188 LYS A N 1
ATOM 1442 C CA . LYS A 1 188 ? 1.815 12.521 7.623 1.00 95.69 188 LYS A CA 1
ATOM 1443 C C . LYS A 1 188 ? 1.687 12.186 9.111 1.00 95.69 188 LYS A C 1
ATOM 1445 O O . LYS A 1 188 ? 0.609 12.325 9.673 1.00 95.69 188 LYS A O 1
ATOM 1450 N N . PHE A 1 189 ? 2.770 11.739 9.742 1.00 97.00 189 PHE A N 1
ATOM 1451 C CA . PHE A 1 189 ? 2.863 11.421 11.167 1.00 97.00 189 PHE A CA 1
ATOM 1452 C C . PHE A 1 189 ? 4.292 11.607 11.679 1.00 97.00 189 PHE A C 1
ATOM 1454 O O . PHE A 1 189 ? 5.227 11.771 10.897 1.00 97.00 189 PHE A O 1
ATOM 1461 N N . VAL A 1 190 ? 4.470 11.572 12.998 1.00 96.75 190 VAL A N 1
ATOM 1462 C CA . VAL A 1 190 ? 5.771 11.782 13.648 1.00 96.75 190 VAL A CA 1
ATOM 1463 C C . VAL A 1 190 ? 6.167 10.593 14.520 1.00 96.75 190 VAL A C 1
ATOM 1465 O O . VAL A 1 190 ? 5.326 9.790 14.924 1.00 96.75 190 VAL A O 1
ATOM 1468 N N . ILE A 1 191 ? 7.461 10.490 14.830 1.00 97.19 191 ILE A N 1
ATOM 1469 C CA . ILE A 1 191 ? 7.959 9.554 15.845 1.00 97.19 191 ILE A CA 1
ATOM 1470 C C . ILE A 1 191 ? 7.365 9.957 17.201 1.00 97.19 191 ILE A C 1
ATOM 1472 O O . ILE A 1 191 ? 7.307 11.143 17.526 1.00 97.19 191 ILE A O 1
ATOM 1476 N N . GLY A 1 192 ? 6.908 8.973 17.970 1.00 97.00 192 GLY A N 1
ATOM 1477 C CA . GLY A 1 192 ? 6.230 9.177 19.244 1.00 97.00 192 GLY A CA 1
ATOM 1478 C C . GLY A 1 192 ? 4.707 9.270 19.155 1.00 97.00 192 GLY A C 1
ATOM 1479 O O . GLY A 1 192 ? 4.035 9.329 20.186 1.00 97.00 192 GLY A O 1
ATOM 1480 N N . GLU A 1 193 ? 4.131 9.289 17.950 1.00 98.00 193 GLU A N 1
ATOM 1481 C CA . GLU A 1 193 ? 2.679 9.346 17.780 1.00 98.00 193 GLU A CA 1
ATOM 1482 C C . GLU A 1 193 ? 2.011 8.074 18.326 1.00 98.00 193 GLU A C 1
ATOM 1484 O O . GLU A 1 193 ? 2.434 6.952 18.030 1.00 98.00 193 GLU A O 1
ATOM 1489 N N . THR A 1 194 ? 0.936 8.257 19.093 1.00 98.44 194 THR A N 1
ATOM 1490 C CA . THR A 1 194 ? 0.060 7.194 19.590 1.00 98.44 194 THR A CA 1
ATOM 1491 C C . THR A 1 194 ? -1.402 7.528 19.308 1.00 98.44 194 THR A C 1
ATOM 1493 O O . THR A 1 194 ? -1.832 8.670 19.484 1.00 98.44 194 THR A O 1
ATOM 1496 N N . LEU A 1 195 ? -2.158 6.523 18.871 1.00 98.50 195 LEU A N 1
ATOM 1497 C CA . LEU A 1 195 ? -3.570 6.618 18.511 1.00 98.50 195 LEU A CA 1
ATOM 1498 C C . LEU A 1 195 ? -4.333 5.501 19.232 1.00 98.50 195 LEU A C 1
ATOM 1500 O O . LEU A 1 195 ? -4.092 4.324 18.952 1.00 98.50 195 LEU A O 1
ATOM 1504 N N . ASP A 1 196 ? -5.241 5.847 20.143 1.00 98.56 196 ASP A N 1
ATOM 1505 C CA . ASP A 1 196 ? -6.069 4.863 20.850 1.00 98.56 196 ASP A CA 1
ATOM 1506 C C . ASP A 1 196 ? -7.445 4.759 20.206 1.00 98.56 196 ASP A C 1
ATOM 1508 O O . ASP A 1 196 ? -8.089 5.769 19.919 1.00 98.56 196 ASP A O 1
ATOM 1512 N N . TYR A 1 197 ? -7.909 3.526 20.023 1.00 98.69 197 TYR A N 1
ATOM 1513 C CA . TYR A 1 197 ? -9.181 3.207 19.398 1.00 98.69 197 TYR A CA 1
ATOM 1514 C C . TYR A 1 197 ? -10.041 2.354 20.312 1.00 98.69 197 TYR A C 1
ATOM 1516 O O . TYR A 1 197 ? -9.612 1.288 20.760 1.00 98.69 197 TYR A O 1
ATOM 1524 N N . ARG A 1 198 ? -11.297 2.758 20.503 1.00 98.38 198 ARG A N 1
ATOM 1525 C CA . ARG A 1 198 ? -12.327 1.904 21.097 1.00 98.38 198 ARG A CA 1
ATOM 1526 C C . ARG A 1 198 ? -12.893 0.981 20.028 1.00 98.38 198 ARG A C 1
ATOM 1528 O O . ARG A 1 198 ? -13.397 1.447 19.008 1.00 98.38 198 ARG A O 1
ATOM 1535 N N . VAL A 1 199 ? -12.857 -0.321 20.289 1.00 98.31 199 VAL A N 1
ATOM 1536 C CA . VAL A 1 199 ? -13.348 -1.358 19.380 1.00 98.31 199 VAL A CA 1
ATOM 1537 C C . VAL A 1 199 ? -14.752 -1.796 19.783 1.00 98.31 199 VAL A C 1
ATOM 1539 O O . VAL A 1 199 ? -15.002 -2.167 20.932 1.00 98.31 199 VAL A O 1
ATOM 1542 N N . MET A 1 200 ? -15.653 -1.790 18.810 1.00 98.12 200 MET A N 1
ATOM 1543 C CA . MET A 1 200 ? -17.048 -2.193 18.901 1.00 98.12 200 MET A CA 1
ATOM 1544 C C . MET A 1 200 ? -17.293 -3.426 18.025 1.00 98.12 200 MET A C 1
ATOM 1546 O O . MET A 1 200 ? -16.704 -3.553 16.951 1.00 98.12 200 MET A O 1
ATOM 1550 N N . GLN A 1 201 ? -18.203 -4.298 18.451 1.00 97.56 201 GLN A N 1
ATOM 1551 C CA . GLN A 1 201 ? -18.831 -5.322 17.619 1.00 97.56 201 GLN A CA 1
ATOM 1552 C C . GLN A 1 201 ? -20.342 -5.076 17.624 1.00 97.56 201 GLN A C 1
ATOM 1554 O O . GLN A 1 201 ? -21.009 -5.252 18.645 1.00 97.56 201 GLN A O 1
ATOM 1559 N N . GLY A 1 202 ? -20.883 -4.601 16.501 1.00 96.06 202 GLY A N 1
ATOM 1560 C CA . GLY A 1 202 ? -22.221 -4.011 16.489 1.00 96.06 202 GLY A CA 1
ATOM 1561 C C . GLY A 1 202 ? -22.292 -2.816 17.449 1.00 96.06 202 GLY A C 1
ATOM 1562 O O . GLY A 1 202 ? -21.510 -1.877 17.331 1.00 96.06 202 GLY A O 1
ATOM 1563 N N . SER A 1 203 ? -23.208 -2.854 18.419 1.00 95.06 203 SER A N 1
ATOM 1564 C CA . SER A 1 203 ? -23.371 -1.806 19.439 1.00 95.06 203 SER A CA 1
ATOM 1565 C C . SER A 1 203 ? -22.585 -2.050 20.736 1.00 95.06 203 SER A C 1
ATOM 1567 O O . SER A 1 203 ? -22.615 -1.201 21.627 1.00 95.06 203 SER A O 1
ATOM 1569 N N . GLN A 1 204 ? -21.877 -3.176 20.868 1.00 97.19 204 GLN A N 1
ATOM 1570 C CA . GLN A 1 204 ? -21.168 -3.548 22.094 1.00 97.19 204 GLN A CA 1
ATOM 1571 C C . GLN A 1 204 ? -19.682 -3.193 22.014 1.00 97.19 204 GLN A C 1
ATOM 1573 O O . GLN A 1 204 ? -18.996 -3.601 21.081 1.00 97.19 204 GLN A O 1
ATOM 1578 N N . ALA A 1 205 ? -19.164 -2.482 23.019 1.00 97.56 205 ALA A N 1
ATOM 1579 C CA . ALA A 1 205 ? -17.727 -2.264 23.165 1.00 97.56 205 ALA A CA 1
ATOM 1580 C C . ALA A 1 205 ? -17.040 -3.560 23.616 1.00 97.56 205 ALA A C 1
ATOM 1582 O O . ALA A 1 205 ? -17.449 -4.164 24.608 1.00 97.56 205 ALA A O 1
ATOM 1583 N N . ILE A 1 206 ? -15.993 -3.972 22.902 1.00 97.81 206 ILE A N 1
ATOM 1584 C CA . ILE A 1 206 ? -15.271 -5.231 23.150 1.00 97.81 206 ILE A CA 1
ATOM 1585 C C . ILE A 1 206 ? -13.809 -5.024 23.566 1.00 97.81 206 ILE A C 1
ATOM 1587 O O . ILE A 1 206 ? -13.181 -5.949 24.079 1.00 97.81 206 ILE A O 1
ATOM 1591 N N . GLY A 1 207 ? -13.260 -3.818 23.414 1.00 98.00 207 GLY A N 1
ATOM 1592 C CA . GLY A 1 207 ? -11.912 -3.514 23.886 1.00 98.00 207 GLY A CA 1
ATOM 1593 C C . GLY A 1 207 ? -11.358 -2.190 23.380 1.00 98.00 207 GLY A C 1
ATOM 1594 O O . GLY A 1 207 ? -12.071 -1.402 22.759 1.00 98.00 207 GLY A O 1
ATOM 1595 N N . THR A 1 208 ? -10.069 -1.985 23.629 1.00 98.25 208 THR A N 1
ATOM 1596 C CA . THR A 1 208 ? -9.308 -0.812 23.181 1.00 98.25 208 THR A CA 1
ATOM 1597 C C . THR A 1 208 ? -7.988 -1.270 22.569 1.00 98.25 208 THR A C 1
ATOM 1599 O O . THR A 1 208 ? -7.332 -2.156 23.121 1.00 98.25 208 THR A O 1
ATOM 1602 N N . ILE A 1 209 ? -7.586 -0.670 21.449 1.00 98.50 209 ILE A N 1
ATOM 1603 C CA . ILE A 1 209 ? -6.324 -0.947 20.745 1.00 98.50 209 ILE A CA 1
ATOM 1604 C C . ILE A 1 209 ? -5.544 0.358 20.587 1.00 98.50 209 ILE A C 1
ATOM 1606 O O . ILE A 1 209 ? -6.137 1.391 20.301 1.00 98.50 209 ILE A O 1
ATOM 1610 N N . ARG A 1 210 ? -4.219 0.303 20.730 1.00 98.62 210 ARG A N 1
ATOM 1611 C CA . ARG A 1 210 ? -3.300 1.417 20.470 1.00 98.62 210 ARG A CA 1
ATOM 1612 C C . ARG A 1 210 ? -2.484 1.166 19.219 1.00 98.62 210 ARG A C 1
ATOM 1614 O O . ARG A 1 210 ? -1.813 0.140 19.154 1.00 98.62 210 ARG A O 1
ATOM 1621 N N . LEU A 1 211 ? -2.469 2.115 18.290 1.00 98.69 211 LEU A N 1
ATOM 1622 C CA . LEU A 1 211 ? -1.460 2.210 17.234 1.00 98.69 211 LEU A CA 1
ATOM 1623 C C . LEU A 1 211 ? -0.355 3.175 17.676 1.00 98.69 211 LEU A C 1
ATOM 1625 O O . LEU A 1 211 ? -0.640 4.163 18.351 1.00 98.69 211 LEU A O 1
ATOM 1629 N N . ALA A 1 212 ? 0.900 2.897 17.325 1.00 98.50 212 ALA A N 1
ATOM 1630 C CA . ALA A 1 212 ? 2.010 3.797 17.621 1.00 98.50 212 ALA A CA 1
ATOM 1631 C C . ALA A 1 212 ? 3.132 3.746 16.576 1.00 98.50 212 ALA A C 1
ATOM 1633 O O . ALA A 1 212 ? 3.518 2.661 16.131 1.00 98.50 212 ALA A O 1
ATOM 1634 N N . ALA A 1 213 ? 3.704 4.914 16.271 1.00 98.19 213 ALA A N 1
ATOM 1635 C CA . ALA A 1 213 ? 4.964 5.072 15.547 1.00 98.19 213 ALA A CA 1
ATOM 1636 C C . ALA A 1 213 ? 6.074 5.354 16.569 1.00 98.19 213 ALA A C 1
ATOM 1638 O O . ALA A 1 213 ? 6.250 6.485 17.004 1.00 98.19 213 ALA A O 1
ATOM 1639 N N . LYS A 1 214 ? 6.771 4.314 17.029 1.00 97.56 214 LYS A N 1
ATOM 1640 C CA . LYS A 1 214 ? 7.540 4.360 18.282 1.00 97.56 214 LYS A CA 1
ATOM 1641 C C . LYS A 1 214 ? 8.895 5.049 18.169 1.00 97.56 214 LYS A C 1
ATOM 1643 O O . LYS A 1 214 ? 9.140 6.025 18.860 1.00 97.56 214 LYS A O 1
ATOM 1648 N N . GLU A 1 215 ? 9.785 4.497 17.354 1.00 97.00 215 GLU A N 1
ATOM 1649 C CA . GLU A 1 215 ? 11.196 4.898 17.288 1.00 97.00 215 GLU A CA 1
ATOM 1650 C C . GLU A 1 215 ? 11.761 4.643 15.889 1.00 97.00 215 GLU A C 1
ATOM 1652 O O . GLU A 1 215 ? 11.290 3.740 15.189 1.00 97.00 215 GLU A O 1
ATOM 1657 N N . ARG A 1 216 ? 12.789 5.406 15.504 1.00 97.12 216 ARG A N 1
ATOM 1658 C CA . ARG A 1 216 ? 13.596 5.165 14.299 1.00 97.12 216 ARG A CA 1
ATOM 1659 C C . ARG A 1 216 ? 15.015 4.812 14.724 1.00 97.12 216 ARG A C 1
ATOM 1661 O O . ARG A 1 216 ? 15.688 5.631 15.342 1.00 97.12 216 ARG A O 1
ATOM 1668 N N . LYS A 1 217 ? 15.449 3.593 14.417 1.00 96.62 217 LYS A N 1
ATOM 1669 C CA . LYS A 1 217 ? 16.742 3.027 14.827 1.00 96.62 217 LYS A CA 1
ATOM 1670 C C . LYS A 1 217 ? 17.327 2.177 13.711 1.00 96.62 217 LYS A C 1
ATOM 1672 O O . LYS A 1 217 ? 16.592 1.662 12.868 1.00 96.62 217 LYS A O 1
ATOM 1677 N N . GLN A 1 218 ? 18.637 1.960 13.744 1.00 96.12 218 GLN A N 1
ATOM 1678 C CA . GLN A 1 218 ? 19.256 0.959 12.887 1.00 96.12 218 GLN A CA 1
ATOM 1679 C C . GLN A 1 218 ? 18.912 -0.442 13.417 1.00 96.12 218 GLN A C 1
ATOM 1681 O O . GLN A 1 218 ? 19.269 -0.803 14.537 1.00 96.12 218 GLN A O 1
ATOM 1686 N N . ALA A 1 219 ? 18.212 -1.239 12.615 1.00 94.94 219 ALA A N 1
ATOM 1687 C CA . ALA A 1 219 ? 17.890 -2.632 12.906 1.00 94.94 219 ALA A CA 1
ATOM 1688 C C . ALA A 1 219 ? 18.290 -3.493 11.707 1.00 94.94 219 ALA A C 1
ATOM 1690 O O . ALA A 1 219 ? 18.041 -3.115 10.568 1.00 94.94 219 ALA A O 1
ATOM 1691 N N . GLU A 1 220 ? 18.952 -4.628 11.954 1.00 92.44 220 GLU A N 1
ATOM 1692 C CA . GLU A 1 220 ? 19.423 -5.531 10.886 1.00 92.44 220 GLU A CA 1
ATOM 1693 C C . GLU A 1 220 ? 20.282 -4.805 9.826 1.00 92.44 220 GLU A C 1
ATOM 1695 O O . GLU A 1 220 ? 20.195 -5.065 8.631 1.00 92.44 220 GLU A O 1
ATOM 1700 N N . ASN A 1 221 ? 21.125 -3.868 10.281 1.00 92.19 221 ASN A N 1
ATOM 1701 C CA . ASN A 1 221 ? 21.959 -2.987 9.451 1.00 92.19 221 ASN A CA 1
ATOM 1702 C C . ASN A 1 221 ? 21.186 -2.036 8.517 1.00 92.19 221 ASN A C 1
ATOM 1704 O O . ASN A 1 221 ? 21.801 -1.413 7.654 1.00 92.19 221 ASN A O 1
ATOM 1708 N N . ALA A 1 222 ? 19.879 -1.859 8.716 1.00 93.44 222 ALA A N 1
ATOM 1709 C CA . ALA A 1 222 ? 19.043 -0.946 7.948 1.00 93.44 222 ALA A CA 1
ATOM 1710 C C . ALA A 1 222 ? 18.391 0.120 8.840 1.00 93.44 222 ALA A C 1
ATOM 1712 O O . ALA A 1 222 ? 17.983 -0.146 9.972 1.00 93.44 222 ALA A O 1
ATOM 1713 N N . ASP A 1 223 ? 18.254 1.335 8.315 1.00 95.62 223 ASP A N 1
ATOM 1714 C CA . ASP A 1 223 ? 17.433 2.372 8.937 1.00 95.62 223 ASP A CA 1
ATOM 1715 C C . ASP A 1 223 ? 15.964 1.922 8.965 1.00 95.62 223 ASP A C 1
ATOM 1717 O O . ASP A 1 223 ? 15.402 1.526 7.936 1.00 95.62 223 ASP A O 1
ATOM 1721 N N . SER A 1 224 ? 15.379 1.901 10.162 1.00 97.69 224 SER A N 1
ATOM 1722 C CA . SER A 1 224 ? 14.107 1.241 10.433 1.00 97.69 224 SER A CA 1
ATOM 1723 C C . SER A 1 224 ? 13.238 2.065 11.378 1.00 97.69 224 SER A C 1
ATOM 1725 O O . SER A 1 224 ? 13.642 2.395 12.492 1.00 97.69 224 SER A O 1
ATOM 1727 N N . LEU A 1 225 ? 11.994 2.310 10.980 1.00 98.31 225 LEU A N 1
ATOM 1728 C CA . LEU A 1 225 ? 10.934 2.860 11.819 1.00 98.31 225 LEU A CA 1
ATOM 1729 C C . LEU A 1 225 ? 10.090 1.721 12.409 1.00 98.31 225 LEU A C 1
ATOM 1731 O O . LEU A 1 225 ? 9.615 0.845 11.685 1.00 98.31 225 LEU A O 1
ATOM 1735 N N . LEU A 1 226 ? 9.885 1.736 13.726 1.00 98.50 226 LEU A N 1
ATOM 1736 C CA . LEU A 1 226 ? 9.077 0.751 14.441 1.00 98.50 226 LEU A CA 1
ATOM 1737 C C . LEU A 1 226 ? 7.617 1.205 14.552 1.00 98.50 226 LEU A C 1
ATOM 1739 O O . LEU A 1 226 ? 7.302 2.140 15.290 1.00 98.50 226 LEU A O 1
ATOM 1743 N N . LEU A 1 227 ? 6.718 0.486 13.885 1.00 98.69 227 LEU A N 1
ATOM 1744 C CA . LEU A 1 227 ? 5.271 0.629 14.023 1.00 98.69 227 LEU A CA 1
ATOM 1745 C C . LEU A 1 227 ? 4.724 -0.491 14.917 1.00 98.69 227 LEU A C 1
ATOM 1747 O O . LEU A 1 227 ? 5.167 -1.639 14.823 1.00 98.69 227 LEU A O 1
ATOM 1751 N N . SER A 1 228 ? 3.739 -0.185 15.762 1.00 98.69 228 SER A N 1
ATOM 1752 C CA . SER A 1 228 ? 3.062 -1.193 16.590 1.00 98.69 228 SER A CA 1
ATOM 1753 C C . SER A 1 228 ? 1.553 -0.989 16.678 1.00 98.69 228 SER A C 1
ATOM 1755 O O . SER A 1 228 ? 1.093 0.148 16.697 1.00 98.69 228 SER A O 1
ATOM 1757 N N . ALA A 1 229 ? 0.810 -2.086 16.804 1.00 98.69 229 ALA A N 1
ATOM 1758 C CA . ALA A 1 229 ? -0.578 -2.127 17.245 1.00 98.69 229 ALA A CA 1
ATOM 1759 C C . ALA A 1 229 ? -0.691 -3.068 18.452 1.00 98.69 229 ALA A C 1
ATOM 1761 O O . ALA A 1 229 ? -0.245 -4.208 18.354 1.00 98.69 229 ALA A O 1
ATOM 1762 N N . THR A 1 230 ? -1.282 -2.635 19.565 1.00 98.62 230 THR A N 1
ATOM 1763 C CA . THR A 1 230 ? -1.374 -3.441 20.796 1.00 98.62 230 THR A CA 1
ATOM 1764 C C . THR A 1 230 ? -2.767 -3.354 21.403 1.00 98.62 230 THR A C 1
ATOM 1766 O O . THR A 1 230 ? -3.319 -2.260 21.520 1.00 98.62 230 THR A O 1
ATOM 1769 N N . VAL A 1 231 ? -3.327 -4.483 21.838 1.00 98.38 231 VAL A N 1
ATOM 1770 C CA . VAL A 1 231 ? -4.559 -4.492 22.641 1.00 98.38 231 VAL A CA 1
ATOM 1771 C C . VAL A 1 231 ? -4.253 -3.942 24.035 1.00 98.38 231 VAL A C 1
ATOM 1773 O O . VAL A 1 231 ? -3.402 -4.469 24.742 1.00 98.38 231 VAL A O 1
ATOM 1776 N N . LEU A 1 232 ? -4.942 -2.874 24.438 1.00 97.06 232 LEU A N 1
ATOM 1777 C CA . LEU A 1 232 ? -4.792 -2.271 25.766 1.00 97.06 232 LEU A CA 1
ATOM 1778 C C . LEU A 1 232 ? -5.776 -2.853 26.780 1.00 97.06 232 LEU A C 1
ATOM 1780 O O . LEU A 1 232 ? -5.444 -3.037 27.948 1.00 97.06 232 LEU A O 1
ATOM 1784 N N . GLN A 1 233 ? -7.009 -3.098 26.338 1.00 97.06 233 GLN A N 1
ATOM 1785 C CA . GLN A 1 233 ? -8.104 -3.510 27.205 1.00 97.06 233 GLN A CA 1
ATOM 1786 C C . GLN A 1 233 ? -9.021 -4.484 26.474 1.00 97.06 233 GLN A C 1
ATOM 1788 O O . GLN A 1 233 ? -9.329 -4.298 25.297 1.00 97.06 233 GLN A O 1
ATOM 1793 N N . ILE A 1 234 ? -9.504 -5.484 27.209 1.00 97.62 234 ILE A N 1
ATOM 1794 C CA . ILE A 1 234 ? -10.560 -6.398 26.777 1.00 97.62 234 ILE A CA 1
ATOM 1795 C C . ILE A 1 234 ? -11.797 -6.168 27.631 1.00 97.62 234 ILE A C 1
ATOM 1797 O O . ILE A 1 234 ? -11.701 -6.072 28.854 1.00 97.62 234 ILE A O 1
ATOM 1801 N N . LEU A 1 235 ? -12.956 -6.113 26.982 1.00 97.25 235 LEU A N 1
ATOM 1802 C CA . LEU A 1 235 ? -14.257 -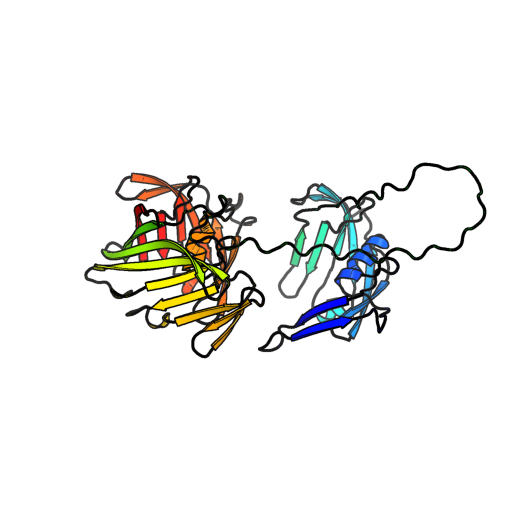6.024 27.633 1.00 97.25 235 LEU A CA 1
ATOM 1803 C C . LEU A 1 235 ? -15.035 -7.345 27.487 1.00 97.25 235 LEU A C 1
ATOM 1805 O O . LEU A 1 235 ? -14.750 -8.138 26.580 1.00 97.25 235 LEU A O 1
ATOM 1809 N N . PRO A 1 236 ? -16.020 -7.611 28.370 1.00 95.88 236 PRO A N 1
ATOM 1810 C CA . PRO A 1 236 ? -16.866 -8.796 28.272 1.00 95.88 236 PRO A CA 1
ATOM 1811 C C . PRO A 1 236 ? -17.510 -8.944 26.889 1.00 95.88 236 PRO A C 1
ATOM 1813 O O . PRO A 1 236 ? -17.959 -7.966 26.295 1.00 95.88 236 PRO A O 1
ATOM 1816 N N . GLY A 1 237 ? -17.574 -10.181 26.392 1.00 92.38 237 GLY A N 1
ATOM 1817 C CA . GLY A 1 237 ? -18.125 -10.509 25.071 1.00 92.38 237 GLY A CA 1
ATOM 1818 C C . GLY A 1 237 ? -17.096 -10.541 23.938 1.00 92.38 237 GLY A C 1
ATOM 1819 O O . GLY A 1 237 ? -17.390 -11.096 22.882 1.00 92.38 237 GLY A O 1
ATOM 1820 N N . ASN A 1 238 ? -15.876 -10.042 24.158 1.00 95.12 238 ASN A N 1
ATOM 1821 C CA . ASN A 1 238 ? -14.799 -10.158 23.180 1.00 95.12 238 ASN A CA 1
ATOM 1822 C C . ASN A 1 238 ? -14.395 -11.625 22.936 1.00 95.12 238 ASN A C 1
ATOM 1824 O O . ASN A 1 238 ? -14.063 -12.356 23.869 1.00 95.12 238 ASN A O 1
ATOM 1828 N N . ARG A 1 239 ? -14.370 -12.030 21.662 1.00 95.12 239 ARG A N 1
ATOM 1829 C CA . ARG A 1 239 ? -13.811 -13.312 21.188 1.00 95.12 239 ARG A CA 1
ATOM 1830 C C . ARG A 1 239 ? -12.798 -13.135 20.053 1.00 95.12 239 ARG A C 1
ATOM 1832 O O . ARG A 1 239 ? -12.305 -14.122 19.511 1.00 95.12 239 ARG A O 1
ATOM 1839 N N . ALA A 1 240 ? -12.525 -11.892 19.662 1.00 93.44 240 ALA A N 1
ATOM 1840 C CA . ALA A 1 240 ? -11.694 -11.584 18.509 1.00 93.44 240 ALA A CA 1
ATOM 1841 C C . ALA A 1 240 ? -10.204 -11.629 18.867 1.00 93.44 240 ALA A C 1
ATOM 1843 O O . ALA A 1 240 ? -9.438 -12.276 18.164 1.00 93.44 240 ALA A O 1
ATOM 1844 N N . PHE A 1 241 ? -9.808 -10.996 19.972 1.00 96.25 241 PHE A N 1
ATOM 1845 C CA . PHE A 1 241 ? -8.399 -10.809 20.344 1.00 96.25 241 PHE A CA 1
ATOM 1846 C C . PHE A 1 241 ? -8.146 -11.029 21.842 1.00 96.25 241 PHE A C 1
ATOM 1848 O O . PHE A 1 241 ? -9.057 -10.898 22.658 1.00 96.25 241 PHE A O 1
ATOM 1855 N N . GLY A 1 242 ? -6.908 -11.356 22.210 1.00 96.81 242 GLY A N 1
ATOM 1856 C CA . GLY A 1 242 ? -6.429 -11.488 23.593 1.00 96.81 242 GLY A CA 1
ATOM 1857 C C . GLY A 1 242 ? -5.660 -10.268 24.111 1.00 96.81 242 GLY A C 1
ATOM 1858 O O . GLY A 1 242 ? -5.296 -9.367 23.363 1.00 96.81 242 GLY A O 1
ATOM 1859 N N . ALA A 1 243 ? -5.450 -10.204 25.432 1.00 93.94 243 ALA A N 1
ATOM 1860 C CA . ALA A 1 243 ? -4.898 -9.015 26.098 1.00 93.94 243 ALA A CA 1
ATOM 1861 C C . ALA A 1 243 ? -3.417 -8.774 25.763 1.00 93.94 243 ALA A C 1
ATOM 1863 O O . ALA A 1 243 ? -2.920 -7.665 25.908 1.00 93.94 243 ALA A O 1
ATOM 1864 N N . ALA A 1 244 ? -2.718 -9.821 25.321 1.00 94.56 244 ALA A N 1
ATOM 1865 C CA . ALA A 1 244 ? -1.328 -9.762 24.884 1.00 94.56 244 ALA A CA 1
ATOM 1866 C C . ALA A 1 244 ? -1.195 -9.645 23.356 1.00 94.56 244 ALA A C 1
ATOM 1868 O O . ALA A 1 244 ? -0.079 -9.730 22.831 1.00 94.56 244 ALA A O 1
ATOM 1869 N N . ASP A 1 245 ? -2.312 -9.485 22.638 1.00 98.50 245 ASP A N 1
ATOM 1870 C CA . ASP A 1 245 ? -2.276 -9.447 21.187 1.00 98.50 245 ASP A CA 1
ATOM 1871 C C . ASP A 1 245 ? -1.580 -8.173 20.703 1.00 98.50 245 ASP A C 1
ATOM 1873 O O . ASP A 1 245 ? -1.840 -7.059 21.174 1.00 98.50 245 ASP A O 1
ATOM 1877 N N . SER A 1 246 ? -0.664 -8.350 19.756 1.00 98.44 246 SER A N 1
ATOM 1878 C CA . SER A 1 246 ? 0.139 -7.269 19.201 1.00 98.44 246 SER A CA 1
ATOM 1879 C C . SER A 1 246 ? 0.581 -7.547 17.770 1.00 98.44 246 SER A C 1
ATOM 1881 O O . SER A 1 246 ? 0.818 -8.687 17.368 1.00 98.44 246 SER A O 1
ATOM 1883 N N . LEU A 1 247 ? 0.709 -6.474 16.997 1.00 98.62 247 LEU A N 1
ATOM 1884 C CA . LEU A 1 247 ? 1.368 -6.458 15.702 1.00 98.62 247 LEU A CA 1
ATOM 1885 C C . LEU A 1 247 ? 2.532 -5.487 15.801 1.00 98.62 247 LEU A C 1
ATOM 1887 O O . LEU A 1 247 ? 2.369 -4.352 16.243 1.00 98.62 247 LEU A O 1
ATOM 1891 N N . ILE A 1 248 ? 3.702 -5.918 15.362 1.00 98.62 248 ILE A N 1
ATOM 1892 C CA . ILE A 1 248 ? 4.894 -5.085 15.286 1.00 98.62 248 ILE A CA 1
ATOM 1893 C C . ILE A 1 248 ? 5.392 -5.151 13.849 1.00 98.62 248 ILE A C 1
ATOM 1895 O O . ILE A 1 248 ? 5.410 -6.219 13.244 1.00 98.62 248 ILE A O 1
ATOM 1899 N N . THR A 1 249 ? 5.753 -4.019 13.260 1.00 98.62 249 THR A N 1
ATOM 1900 C CA . THR A 1 249 ? 6.340 -3.968 11.917 1.00 98.62 249 THR A CA 1
ATOM 1901 C C . THR A 1 249 ? 7.487 -2.972 11.917 1.00 98.62 249 THR A C 1
ATOM 1903 O O . THR A 1 249 ? 7.317 -1.832 12.345 1.00 98.62 249 THR A O 1
ATOM 1906 N N . ARG A 1 250 ? 8.654 -3.400 11.434 1.00 98.69 250 ARG A N 1
ATOM 1907 C CA . ARG A 1 250 ? 9.758 -2.503 11.093 1.00 98.69 250 ARG A CA 1
ATOM 1908 C C . ARG A 1 250 ? 9.647 -2.150 9.623 1.00 98.69 250 ARG A C 1
ATOM 1910 O O . ARG A 1 250 ? 9.478 -3.043 8.791 1.00 98.69 250 ARG A O 1
ATOM 1917 N N . VAL A 1 251 ? 9.690 -0.862 9.318 1.00 98.62 251 VAL A N 1
ATOM 1918 C CA . VAL A 1 251 ? 9.567 -0.345 7.956 1.00 98.62 251 VAL A CA 1
ATOM 1919 C C . VAL A 1 251 ? 10.741 0.555 7.621 1.00 98.62 251 VAL A C 1
ATOM 1921 O O . VAL A 1 251 ? 11.288 1.224 8.495 1.00 98.62 251 VAL A O 1
ATOM 1924 N N . ASN A 1 252 ? 11.075 0.644 6.340 1.00 97.44 252 ASN A N 1
ATOM 1925 C CA . ASN A 1 252 ? 11.916 1.727 5.853 1.00 97.44 252 ASN A CA 1
ATOM 1926 C C . ASN A 1 252 ? 11.190 3.075 6.105 1.00 97.44 252 ASN A C 1
ATOM 1928 O O . ASN A 1 252 ? 10.034 3.206 5.698 1.00 97.44 252 ASN A O 1
ATOM 1932 N N . PRO A 1 253 ? 11.813 4.064 6.771 1.00 96.88 253 PRO A N 1
ATOM 1933 C CA . PRO A 1 253 ? 11.131 5.291 7.202 1.00 96.88 253 PRO A CA 1
ATOM 1934 C C . PRO A 1 253 ? 10.662 6.189 6.050 1.00 96.88 253 PRO A C 1
ATOM 1936 O O . PRO A 1 253 ? 9.696 6.928 6.226 1.00 96.88 253 PRO A O 1
ATOM 1939 N N . ASP A 1 254 ? 11.303 6.107 4.883 1.00 92.88 254 ASP A N 1
ATOM 1940 C CA . ASP A 1 254 ? 11.005 6.979 3.742 1.00 92.88 254 ASP A CA 1
ATOM 1941 C C . ASP A 1 254 ? 9.878 6.414 2.867 1.00 92.88 254 ASP A C 1
ATOM 1943 O O . ASP A 1 254 ? 9.065 7.152 2.317 1.00 92.88 254 ASP A O 1
ATOM 1947 N N . THR A 1 255 ? 9.821 5.087 2.735 1.00 94.81 255 THR A N 1
ATOM 1948 C CA . THR A 1 255 ? 8.871 4.388 1.849 1.00 94.81 255 THR A CA 1
ATOM 1949 C C . THR A 1 255 ? 7.739 3.689 2.595 1.00 94.81 255 THR A C 1
ATOM 1951 O O . THR A 1 255 ? 6.742 3.305 1.988 1.00 94.81 255 THR A O 1
ATOM 1954 N N . LEU A 1 256 ? 7.900 3.473 3.904 1.00 97.88 256 LEU A N 1
ATOM 1955 C CA . LEU A 1 256 ? 7.033 2.650 4.754 1.00 97.88 256 LEU A CA 1
ATOM 1956 C C . LEU A 1 256 ? 6.890 1.191 4.278 1.00 97.88 256 LEU A C 1
ATOM 1958 O O . LEU A 1 256 ? 6.004 0.459 4.739 1.00 97.88 256 LEU A O 1
ATOM 1962 N N . ALA A 1 257 ? 7.785 0.741 3.392 1.00 96.94 257 ALA A N 1
ATOM 1963 C CA . ALA A 1 257 ? 7.882 -0.650 2.986 1.00 96.94 257 ALA A CA 1
ATOM 1964 C C . ALA A 1 257 ? 8.380 -1.503 4.175 1.00 96.94 257 ALA A C 1
ATOM 1966 O O . ALA A 1 257 ? 9.385 -1.143 4.798 1.00 96.94 257 ALA A O 1
ATOM 1967 N N . PRO A 1 258 ? 7.709 -2.618 4.515 1.00 97.94 258 PRO A N 1
ATOM 1968 C CA . PRO A 1 258 ? 8.140 -3.518 5.579 1.00 97.94 258 PRO A CA 1
ATOM 1969 C C . PRO A 1 258 ? 9.519 -4.124 5.317 1.00 97.94 258 PRO A C 1
ATOM 1971 O O . PRO A 1 258 ? 9.830 -4.523 4.198 1.00 97.94 258 PRO A O 1
ATOM 1974 N N . GLN A 1 259 ? 10.299 -4.251 6.385 1.00 98.12 259 GLN A N 1
ATOM 1975 C CA . GLN A 1 259 ? 11.532 -5.042 6.458 1.00 98.12 259 GLN A CA 1
ATOM 1976 C C . GLN A 1 259 ? 11.278 -6.329 7.253 1.00 98.12 259 GLN A C 1
ATOM 1978 O O . GLN A 1 259 ? 11.687 -7.417 6.858 1.00 98.12 259 GLN A O 1
ATOM 1983 N N . SER A 1 260 ? 10.532 -6.224 8.355 1.00 98.38 260 SER A N 1
ATOM 1984 C CA . SER A 1 260 ? 10.085 -7.368 9.148 1.00 98.38 260 SER A CA 1
ATOM 1985 C C . SER A 1 260 ? 8.768 -7.073 9.857 1.00 98.38 260 SER A C 1
ATOM 1987 O O . SER A 1 260 ? 8.399 -5.915 10.075 1.00 98.38 260 SER A O 1
ATOM 1989 N N . ALA A 1 261 ? 8.034 -8.124 10.216 1.00 98.44 261 ALA A N 1
ATOM 1990 C CA . ALA A 1 261 ? 6.832 -8.001 11.029 1.00 98.44 261 ALA A CA 1
ATOM 1991 C C . ALA A 1 261 ? 6.626 -9.210 11.944 1.00 98.44 261 ALA A C 1
ATOM 1993 O O . ALA A 1 261 ? 7.008 -10.329 11.619 1.00 98.44 261 ALA A O 1
ATOM 1994 N N . GLU A 1 262 ? 5.981 -8.994 13.081 1.00 98.44 262 GLU A N 1
ATOM 1995 C CA . GLU A 1 262 ? 5.569 -10.044 14.005 1.00 98.44 262 GLU A CA 1
ATOM 1996 C C . GLU A 1 262 ? 4.118 -9.806 14.420 1.00 98.44 262 GLU A C 1
ATOM 1998 O O . GLU A 1 262 ? 3.777 -8.741 14.933 1.00 98.44 262 GLU A O 1
ATOM 2003 N N . PHE A 1 263 ? 3.267 -10.804 14.196 1.00 98.12 263 PHE A N 1
ATOM 2004 C CA . PHE A 1 263 ? 1.873 -10.831 14.618 1.00 98.12 263 PHE A CA 1
ATOM 2005 C C . PHE A 1 263 ? 1.737 -11.871 15.728 1.00 98.12 263 PHE A C 1
ATOM 2007 O O . PHE A 1 263 ? 1.916 -13.068 15.498 1.00 98.12 263 PHE A O 1
ATOM 2014 N N . ARG A 1 264 ? 1.437 -11.407 16.940 1.00 98.19 264 ARG A N 1
ATOM 2015 C CA . ARG A 1 264 ? 1.106 -12.238 18.098 1.00 98.19 264 ARG A CA 1
ATOM 2016 C C . ARG A 1 264 ? -0.377 -12.062 18.355 1.00 98.19 264 ARG A C 1
ATOM 2018 O O . ARG A 1 264 ? -0.779 -11.076 18.953 1.00 98.19 264 ARG A O 1
ATOM 2025 N N . LEU A 1 265 ? -1.179 -12.975 17.836 1.00 97.94 265 LEU A N 1
ATOM 2026 C CA . LEU A 1 265 ? -2.633 -12.940 17.901 1.00 97.94 265 LEU A CA 1
ATOM 2027 C C . LEU A 1 265 ? -3.147 -14.201 18.594 1.00 97.94 265 LEU A C 1
ATOM 2029 O O . LEU A 1 265 ? -2.572 -15.287 18.477 1.00 97.94 265 LEU A O 1
ATOM 2033 N N . SER A 1 266 ? -4.248 -14.071 19.318 1.00 97.50 266 SER A N 1
ATOM 2034 C CA . SER A 1 266 ? -4.888 -15.182 20.013 1.00 97.50 266 SER A CA 1
ATOM 2035 C C . SER A 1 266 ? -6.386 -15.216 19.709 1.00 97.50 266 SER A C 1
ATOM 2037 O O . SER A 1 266 ? -6.884 -14.464 18.871 1.00 97.50 266 SER A O 1
ATOM 2039 N N . GLN A 1 267 ? -7.114 -16.138 20.347 1.00 95.19 267 GLN A N 1
ATOM 2040 C CA . GLN A 1 267 ? -8.562 -16.297 20.169 1.00 95.19 267 GLN A CA 1
ATOM 2041 C C . GLN A 1 267 ? -8.948 -16.488 18.688 1.00 95.19 267 GLN A C 1
ATOM 2043 O O . GLN A 1 267 ? -8.303 -17.262 17.977 1.00 95.19 267 GLN A O 1
ATOM 2048 N N . GLY A 1 268 ? -9.990 -15.797 18.213 1.00 93.38 268 GLY A N 1
ATOM 2049 C CA . GLY A 1 268 ? -10.473 -15.889 16.835 1.00 93.38 268 GLY A CA 1
ATOM 2050 C C . GLY A 1 268 ? -9.458 -15.468 15.766 1.00 93.38 268 GLY A C 1
ATOM 2051 O O . GLY A 1 268 ? -9.638 -15.819 14.603 1.00 93.38 268 GLY A O 1
ATOM 2052 N N . LEU A 1 269 ? -8.383 -14.766 16.138 1.00 95.69 269 LEU A N 1
ATOM 2053 C CA . LEU A 1 269 ? -7.336 -14.315 15.219 1.00 95.69 269 LEU A CA 1
ATOM 2054 C C . LEU A 1 269 ? -6.042 -15.137 15.314 1.00 95.69 269 LEU A C 1
ATOM 2056 O O . LEU A 1 269 ? -5.080 -14.833 14.611 1.00 95.69 269 LEU A O 1
ATOM 2060 N N . ALA A 1 270 ? -6.007 -16.205 16.119 1.00 96.62 270 ALA A N 1
ATOM 2061 C CA . ALA A 1 270 ? -4.800 -17.013 16.325 1.00 96.62 270 ALA A CA 1
ATOM 2062 C C . ALA A 1 270 ? -4.203 -17.575 15.021 1.00 96.62 270 ALA A C 1
ATOM 2064 O O . ALA A 1 270 ? -2.986 -17.678 14.891 1.00 96.62 270 ALA A O 1
ATOM 2065 N N . ALA A 1 271 ? -5.045 -17.880 14.027 1.00 94.69 271 ALA A N 1
ATOM 2066 C CA . ALA A 1 271 ? -4.615 -18.374 12.716 1.00 94.69 271 ALA A CA 1
ATOM 2067 C C . ALA A 1 271 ? -3.839 -17.339 11.874 1.00 94.69 271 ALA A C 1
ATOM 2069 O O . ALA A 1 271 ? -3.286 -17.691 10.834 1.00 94.69 271 ALA A O 1
ATOM 2070 N N . LEU A 1 272 ? -3.820 -16.070 12.292 1.00 95.25 272 LEU A N 1
ATOM 2071 C CA . LEU A 1 272 ? -3.068 -14.991 11.651 1.00 95.25 272 LEU A CA 1
ATOM 2072 C C . LEU A 1 272 ? -1.726 -14.707 12.345 1.00 95.25 272 LEU A C 1
ATOM 2074 O O . LEU A 1 272 ? -0.989 -13.831 11.895 1.00 95.25 272 LEU A O 1
ATOM 2078 N N . SER A 1 273 ? -1.401 -15.419 13.429 1.00 97.19 273 SER A N 1
ATOM 2079 C CA . SER A 1 273 ? -0.116 -15.287 14.117 1.00 97.19 273 SER A CA 1
ATOM 2080 C C . SER A 1 273 ? 1.031 -15.779 13.249 1.00 97.19 273 SER A C 1
ATOM 2082 O O . SER A 1 273 ? 1.050 -16.935 12.831 1.00 97.19 273 SER A O 1
ATOM 2084 N N . GLN A 1 274 ? 2.010 -14.911 13.001 1.00 97.50 274 GLN A N 1
ATOM 2085 C CA . GLN A 1 274 ? 3.181 -15.237 12.191 1.00 97.50 274 GLN A CA 1
ATOM 2086 C C . GLN A 1 274 ? 4.307 -14.217 12.361 1.00 97.50 274 GLN A C 1
ATOM 2088 O O . GLN A 1 274 ? 4.104 -13.106 12.847 1.00 97.50 274 GLN A O 1
ATOM 2093 N N . ARG A 1 275 ? 5.505 -14.596 11.916 1.00 98.19 275 ARG A N 1
ATOM 2094 C CA . ARG A 1 275 ? 6.650 -13.699 11.737 1.00 98.19 275 ARG A CA 1
ATOM 2095 C C . ARG A 1 275 ? 6.979 -13.606 10.260 1.00 98.19 275 ARG A C 1
ATOM 2097 O O . ARG A 1 275 ? 6.974 -14.633 9.588 1.00 98.19 275 ARG A O 1
ATOM 2104 N N . LEU A 1 276 ? 7.269 -12.397 9.798 1.00 98.06 276 LEU A N 1
ATOM 2105 C CA . LEU A 1 276 ? 7.591 -12.061 8.420 1.00 98.06 276 LEU A CA 1
ATOM 2106 C C . LEU A 1 276 ? 8.986 -11.437 8.358 1.00 98.06 276 LEU A C 1
ATOM 2108 O O . LEU A 1 276 ? 9.298 -10.543 9.147 1.00 98.06 276 LEU A O 1
ATOM 2112 N N . SER A 1 277 ? 9.783 -11.854 7.381 1.00 98.12 277 SER A N 1
ATOM 2113 C CA . SER A 1 277 ? 10.971 -11.131 6.921 1.00 98.12 277 SER A CA 1
ATOM 2114 C C . SER A 1 277 ? 10.778 -10.789 5.449 1.00 98.12 277 SER A C 1
ATOM 2116 O O . SER A 1 277 ? 10.359 -11.643 4.667 1.00 98.12 277 SER A O 1
ATOM 2118 N N . VAL A 1 278 ? 11.022 -9.533 5.084 1.00 97.19 278 VAL A N 1
ATOM 2119 C CA . VAL A 1 278 ? 10.773 -9.001 3.745 1.00 97.19 278 VAL A CA 1
ATOM 2120 C C . VAL A 1 278 ? 12.081 -8.493 3.166 1.00 97.19 278 VAL A C 1
ATOM 2122 O O . VAL A 1 278 ? 12.710 -7.576 3.690 1.00 97.19 278 VAL A O 1
ATOM 2125 N N . ASN A 1 279 ? 12.478 -9.066 2.037 1.00 94.50 279 ASN A N 1
ATOM 2126 C CA . ASN A 1 279 ? 13.608 -8.577 1.275 1.00 94.50 279 ASN A CA 1
ATOM 2127 C C . ASN A 1 279 ? 13.139 -7.456 0.337 1.00 94.50 279 ASN A C 1
ATOM 2129 O O . ASN A 1 279 ? 12.553 -7.707 -0.716 1.00 94.50 279 ASN A O 1
ATOM 2133 N N . GLY A 1 280 ? 13.422 -6.209 0.716 1.00 89.25 280 GLY A N 1
ATOM 2134 C CA . GLY A 1 280 ? 12.998 -5.026 -0.033 1.00 89.25 280 GLY A CA 1
ATOM 2135 C C . GLY A 1 280 ? 13.589 -4.890 -1.443 1.00 89.25 280 GLY A C 1
ATOM 2136 O O . GLY A 1 280 ? 13.019 -4.156 -2.243 1.00 89.25 280 GLY A O 1
ATOM 2137 N N . SER A 1 281 ? 14.685 -5.583 -1.785 1.00 85.69 281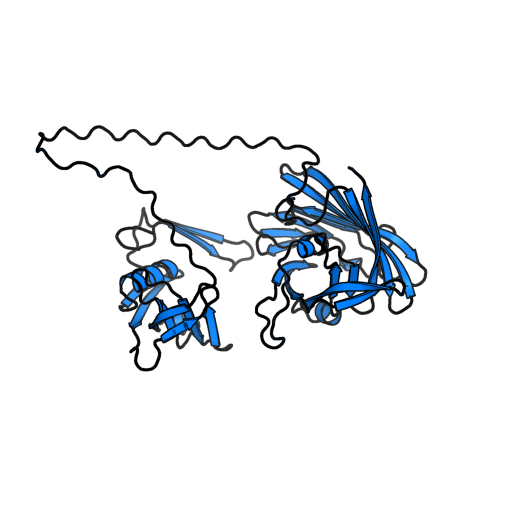 SER A N 1
ATOM 2138 C CA . SER A 1 281 ? 15.277 -5.507 -3.132 1.00 85.69 281 SER A CA 1
ATO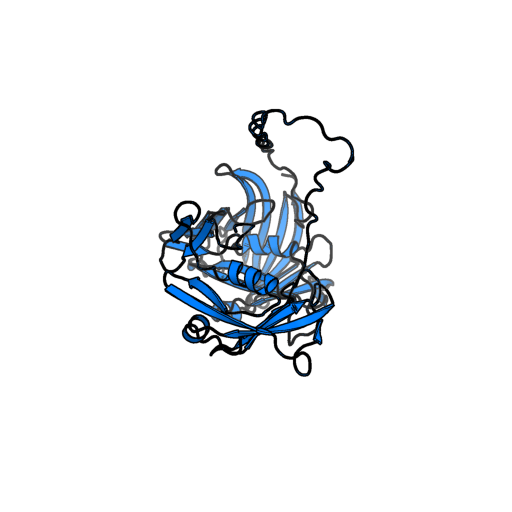M 2139 C C . SER A 1 281 ? 14.698 -6.538 -4.100 1.00 85.69 281 SER A C 1
ATOM 2141 O O . SER A 1 281 ? 14.565 -6.255 -5.288 1.00 85.69 281 SER A O 1
ATOM 2143 N N . THR A 1 282 ? 14.322 -7.718 -3.602 1.00 88.25 282 THR A N 1
ATOM 2144 C CA . THR A 1 282 ? 13.788 -8.814 -4.433 1.00 88.25 282 THR A CA 1
ATOM 2145 C C . THR A 1 282 ? 12.269 -8.948 -4.354 1.00 88.25 282 THR A C 1
ATOM 2147 O O . THR A 1 282 ? 11.656 -9.523 -5.252 1.00 88.25 282 THR A O 1
ATOM 2150 N N . GLY A 1 283 ? 11.650 -8.423 -3.292 1.00 90.88 283 GLY A N 1
ATOM 2151 C CA . GLY A 1 283 ? 10.240 -8.649 -2.978 1.00 90.88 283 GLY A CA 1
ATOM 2152 C C . GLY A 1 283 ? 9.952 -10.034 -2.386 1.00 90.88 283 GLY A C 1
ATOM 2153 O O . GLY A 1 283 ? 8.785 -10.385 -2.227 1.00 90.88 283 GLY A O 1
ATOM 2154 N N . ALA A 1 284 ? 10.981 -10.824 -2.057 1.00 93.69 284 ALA A N 1
ATOM 2155 C CA . ALA A 1 284 ? 10.811 -12.111 -1.392 1.00 93.69 284 ALA A CA 1
ATOM 2156 C C . ALA A 1 284 ? 10.361 -11.920 0.067 1.00 93.69 284 ALA A C 1
ATOM 2158 O O . ALA A 1 284 ? 10.931 -11.111 0.804 1.00 93.69 284 ALA A O 1
ATOM 2159 N N . ILE A 1 285 ? 9.355 -12.685 0.489 1.00 97.56 285 ILE A N 1
ATOM 2160 C CA . ILE A 1 285 ? 8.790 -12.672 1.841 1.00 97.56 285 ILE A CA 1
ATOM 2161 C C . ILE A 1 285 ? 8.929 -14.071 2.438 1.00 97.56 285 ILE A C 1
ATOM 2163 O O . ILE A 1 285 ? 8.393 -15.032 1.892 1.00 97.56 285 ILE A O 1
ATOM 2167 N N . ALA A 1 286 ? 9.618 -14.190 3.570 1.00 98.00 286 ALA A N 1
ATOM 2168 C CA . ALA A 1 286 ? 9.705 -15.423 4.349 1.00 98.00 286 ALA A CA 1
ATOM 2169 C C . ALA A 1 286 ? 8.739 -15.364 5.541 1.00 98.00 286 ALA A C 1
ATOM 2171 O O . ALA A 1 286 ? 8.713 -14.361 6.259 1.00 98.00 286 ALA A O 1
ATOM 2172 N N . PHE A 1 287 ? 7.958 -16.426 5.759 1.00 97.38 287 PHE A N 1
ATOM 2173 C CA . PHE A 1 287 ? 6.960 -16.500 6.828 1.00 97.38 287 PHE A CA 1
ATOM 2174 C C . PHE A 1 287 ? 6.798 -17.925 7.367 1.00 97.38 287 PHE A C 1
ATOM 2176 O O . PHE A 1 287 ? 6.487 -18.857 6.630 1.00 97.38 287 PHE A O 1
ATOM 2183 N N . GLY A 1 288 ? 6.999 -18.125 8.672 1.00 93.31 288 GLY A N 1
ATOM 2184 C CA . GLY A 1 288 ? 6.997 -19.473 9.254 1.00 93.31 288 GLY A CA 1
ATOM 2185 C C . GLY A 1 288 ? 7.991 -20.400 8.536 1.00 93.31 288 GLY A C 1
ATOM 2186 O O . GLY A 1 288 ? 9.185 -20.122 8.526 1.00 93.31 288 GLY A O 1
ATOM 2187 N N . ALA A 1 289 ? 7.492 -21.483 7.931 1.00 93.12 289 ALA A N 1
ATOM 2188 C CA . ALA A 1 289 ? 8.275 -22.393 7.083 1.00 93.12 289 ALA A CA 1
ATOM 2189 C C . ALA A 1 289 ? 8.111 -22.128 5.568 1.00 93.12 289 ALA A C 1
ATOM 2191 O O . ALA A 1 289 ? 8.644 -22.878 4.753 1.00 93.12 289 ALA A O 1
ATOM 2192 N N . GLY A 1 290 ? 7.333 -21.111 5.189 1.00 96.25 290 GLY A N 1
ATOM 2193 C CA . GLY A 1 290 ? 6.998 -20.774 3.810 1.00 96.25 290 GLY A CA 1
ATOM 2194 C C . GLY A 1 290 ? 7.738 -19.547 3.280 1.00 96.25 290 GLY A C 1
ATOM 2195 O O . GLY A 1 290 ? 8.307 -18.746 4.025 1.00 96.25 290 GLY A O 1
ATOM 2196 N N . THR A 1 291 ? 7.686 -19.396 1.960 1.00 96.75 291 THR A N 1
ATOM 2197 C CA . THR A 1 291 ? 8.149 -18.212 1.234 1.00 96.75 291 THR A CA 1
ATOM 2198 C C . THR A 1 291 ? 7.112 -17.806 0.192 1.00 96.75 291 THR A C 1
ATOM 2200 O O . THR A 1 291 ? 6.368 -18.642 -0.321 1.00 96.75 291 THR A O 1
ATOM 2203 N N . ALA A 1 292 ? 7.055 -16.518 -0.127 1.00 94.94 292 ALA A N 1
ATOM 2204 C CA . ALA A 1 292 ? 6.239 -15.978 -1.205 1.00 94.94 292 ALA A CA 1
ATOM 2205 C C . ALA A 1 292 ? 6.998 -14.871 -1.935 1.00 94.94 292 ALA A C 1
ATOM 2207 O O . ALA A 1 292 ? 7.690 -14.068 -1.311 1.00 94.94 292 ALA A O 1
ATOM 2208 N N . ASP A 1 293 ? 6.812 -14.794 -3.249 1.00 92.62 293 ASP A N 1
ATOM 2209 C CA . ASP A 1 293 ? 7.271 -13.663 -4.045 1.00 92.62 293 ASP A CA 1
ATOM 2210 C C . ASP A 1 293 ? 6.185 -12.591 -4.097 1.00 92.62 293 ASP A C 1
ATOM 2212 O O . ASP A 1 293 ? 5.023 -12.874 -4.406 1.00 92.62 293 ASP A O 1
ATOM 2216 N N . ALA A 1 294 ? 6.565 -11.341 -3.851 1.00 92.56 294 ALA A N 1
ATOM 2217 C CA . ALA A 1 294 ? 5.664 -10.203 -3.902 1.00 92.56 294 ALA A CA 1
ATOM 2218 C C . ALA A 1 294 ? 6.261 -9.038 -4.709 1.00 92.56 294 ALA A C 1
ATOM 2220 O O . ALA A 1 294 ? 7.467 -8.997 -4.964 1.00 92.56 294 ALA A O 1
ATOM 2221 N N . PRO A 1 295 ? 5.441 -8.078 -5.172 1.00 92.88 295 PRO A N 1
ATOM 2222 C CA . PRO A 1 295 ? 5.958 -6.811 -5.674 1.00 92.88 295 PRO A CA 1
ATOM 2223 C C . PRO A 1 295 ? 6.827 -6.111 -4.619 1.00 92.88 295 PRO A C 1
ATOM 2225 O O . PRO A 1 295 ? 6.497 -6.115 -3.429 1.00 92.88 295 PRO A O 1
ATOM 2228 N N . VAL A 1 296 ? 7.914 -5.472 -5.051 1.00 90.44 296 VAL A N 1
ATOM 2229 C CA . VAL A 1 296 ? 8.689 -4.575 -4.182 1.00 90.44 296 VAL A CA 1
ATOM 2230 C C . VAL A 1 296 ? 7.763 -3.472 -3.658 1.00 90.44 296 VAL A C 1
ATOM 2232 O O . VAL A 1 296 ? 6.962 -2.925 -4.415 1.00 90.44 296 VAL A O 1
ATOM 2235 N N . GLY A 1 297 ? 7.842 -3.184 -2.356 1.00 91.06 297 GLY A N 1
ATOM 2236 C CA . GLY A 1 297 ? 6.925 -2.258 -1.680 1.00 91.06 297 GLY A CA 1
ATOM 2237 C C . GLY A 1 297 ? 5.612 -2.890 -1.194 1.00 91.06 297 GLY A C 1
ATOM 2238 O O . GLY A 1 297 ? 4.672 -2.169 -0.882 1.00 91.06 297 GLY A O 1
ATOM 2239 N N . THR A 1 298 ? 5.514 -4.223 -1.119 1.00 97.25 298 THR A N 1
ATOM 2240 C CA . THR A 1 298 ? 4.350 -4.897 -0.511 1.00 97.25 298 THR A CA 1
ATOM 2241 C C . THR A 1 298 ? 4.237 -4.565 0.978 1.00 97.25 298 THR A C 1
ATOM 2243 O O . THR A 1 298 ? 5.148 -4.849 1.748 1.00 97.25 298 THR A O 1
ATOM 2246 N N . HIS A 1 299 ? 3.104 -4.001 1.396 1.00 98.50 299 HIS A N 1
ATOM 2247 C CA . HIS A 1 299 ? 2.842 -3.572 2.769 1.00 98.50 299 HIS A CA 1
ATOM 2248 C C . HIS A 1 299 ? 2.333 -4.709 3.671 1.00 98.50 299 HIS A C 1
ATOM 2250 O O . HIS A 1 299 ? 1.780 -5.705 3.204 1.00 98.50 299 HIS A O 1
ATOM 2256 N N . THR A 1 300 ? 2.462 -4.538 4.989 1.00 98.25 300 THR A N 1
ATOM 2257 C CA . THR A 1 300 ? 1.606 -5.234 5.962 1.00 98.25 300 THR A CA 1
ATOM 2258 C C . THR A 1 300 ? 0.352 -4.394 6.201 1.00 98.25 300 THR A C 1
ATOM 2260 O O . THR A 1 300 ? 0.314 -3.219 5.842 1.00 98.25 300 THR A O 1
ATOM 2263 N N . ILE A 1 301 ? -0.675 -4.946 6.854 1.00 97.69 301 ILE A N 1
ATOM 2264 C CA . ILE A 1 301 ? -1.853 -4.145 7.237 1.00 97.69 301 ILE A CA 1
ATOM 2265 C C . ILE A 1 301 ? -1.450 -2.945 8.106 1.00 97.69 301 ILE A C 1
ATOM 2267 O O . ILE A 1 301 ? -1.936 -1.840 7.886 1.00 97.69 301 ILE A O 1
ATOM 2271 N N . LEU A 1 302 ? -0.521 -3.136 9.048 1.00 98.12 302 LEU A N 1
ATOM 2272 C CA . LEU A 1 302 ? -0.069 -2.056 9.920 1.00 98.12 302 LEU A CA 1
ATOM 2273 C C . LEU A 1 302 ? 0.701 -0.976 9.151 1.00 98.12 302 LEU A C 1
ATOM 2275 O O . LEU A 1 302 ? 0.424 0.206 9.340 1.00 98.12 302 LEU A O 1
ATOM 2279 N N . SER A 1 303 ? 1.628 -1.352 8.260 1.00 98.50 303 SER A N 1
ATOM 2280 C CA . SER A 1 303 ? 2.340 -0.343 7.467 1.00 98.50 303 SER A CA 1
ATOM 2281 C C . SER A 1 303 ? 1.426 0.351 6.457 1.00 98.50 303 SER A C 1
ATOM 2283 O O . SER A 1 303 ? 1.594 1.545 6.226 1.00 98.50 303 SER A O 1
ATOM 2285 N N . LEU A 1 304 ? 0.418 -0.346 5.918 1.00 98.50 304 LEU A N 1
ATOM 2286 C CA . LEU A 1 304 ? -0.601 0.250 5.055 1.00 98.50 304 LEU A CA 1
ATOM 2287 C C . LEU A 1 304 ? -1.410 1.325 5.788 1.00 98.50 304 LEU A C 1
ATOM 2289 O O . LEU A 1 304 ? -1.603 2.399 5.230 1.00 98.50 304 LEU A O 1
ATOM 2293 N N . ILE A 1 305 ? -1.860 1.068 7.023 1.00 98.31 305 ILE A N 1
ATOM 2294 C CA . ILE A 1 305 ? -2.644 2.039 7.812 1.00 98.31 305 ILE A CA 1
ATOM 2295 C C . ILE A 1 305 ? -1.904 3.379 7.931 1.00 98.31 305 ILE A C 1
ATOM 2297 O O . ILE A 1 305 ? -2.510 4.437 7.764 1.00 98.31 305 ILE A O 1
ATOM 2301 N N . TYR A 1 306 ? -0.593 3.338 8.170 1.00 98.38 306 TYR A N 1
ATOM 2302 C CA . TYR A 1 306 ? 0.240 4.538 8.222 1.00 98.38 306 TYR A CA 1
ATOM 2303 C C . TYR A 1 306 ? 0.507 5.127 6.827 1.00 98.38 306 TYR A C 1
ATOM 2305 O O . TYR A 1 306 ? 0.372 6.336 6.645 1.00 98.38 306 TYR A O 1
ATOM 2313 N N . ALA A 1 307 ? 0.817 4.293 5.829 1.00 98.19 307 ALA A N 1
ATOM 2314 C CA . ALA A 1 307 ? 1.105 4.738 4.463 1.00 98.19 307 ALA A CA 1
ATOM 2315 C C . ALA A 1 307 ? -0.094 5.408 3.772 1.00 98.19 307 ALA A C 1
ATOM 2317 O O . ALA A 1 307 ? 0.086 6.367 3.022 1.00 98.19 307 ALA A O 1
ATOM 2318 N N . MET A 1 308 ? -1.323 4.981 4.082 1.00 97.81 308 MET A N 1
ATOM 2319 C CA . MET A 1 308 ? -2.558 5.575 3.553 1.00 97.81 308 MET A CA 1
ATOM 2320 C C . MET A 1 308 ? -2.664 7.083 3.802 1.00 97.81 308 MET A C 1
ATOM 2322 O O . MET A 1 308 ? -3.294 7.786 3.012 1.00 97.81 308 MET A O 1
ATOM 2326 N N . ARG A 1 309 ? -2.032 7.592 4.865 1.00 97.31 309 ARG A N 1
ATOM 2327 C CA . ARG A 1 309 ? -2.025 9.021 5.208 1.00 97.31 309 ARG A CA 1
ATOM 2328 C C . ARG A 1 309 ? -1.212 9.850 4.213 1.00 97.31 309 ARG A C 1
ATOM 2330 O O . ARG A 1 309 ? -1.492 11.030 4.041 1.00 97.31 309 ARG A O 1
ATOM 2337 N N . SER A 1 310 ? -0.251 9.228 3.535 1.00 96.75 310 SER A N 1
ATOM 2338 C CA . SER A 1 310 ? 0.633 9.865 2.552 1.00 96.75 310 SER A CA 1
ATOM 2339 C C . SER A 1 310 ? 0.203 9.632 1.104 1.00 96.75 310 SER A C 1
ATOM 2341 O O . SER A 1 310 ? 0.775 10.224 0.191 1.00 96.75 310 SER A O 1
ATOM 2343 N N . PHE A 1 311 ? -0.803 8.789 0.858 1.00 96.25 311 PHE A N 1
ATOM 2344 C CA . PHE A 1 311 ? -1.305 8.562 -0.494 1.00 96.25 311 PHE A CA 1
ATOM 2345 C C . PHE A 1 311 ? -2.121 9.749 -1.008 1.00 96.25 311 PHE A C 1
ATOM 2347 O O . PHE A 1 311 ? -2.889 10.387 -0.283 1.00 96.25 311 PHE A O 1
ATOM 2354 N N . HIS A 1 312 ? -2.013 9.992 -2.313 1.00 93.44 312 HIS A N 1
ATOM 2355 C CA . HIS A 1 312 ? -2.797 11.002 -3.017 1.00 93.44 312 HIS A CA 1
ATOM 2356 C C . HIS A 1 312 ? -4.217 10.495 -3.306 1.00 93.44 312 HIS A C 1
ATOM 2358 O O . HIS A 1 312 ? -4.571 10.133 -4.426 1.00 93.44 312 HIS A O 1
ATOM 2364 N N . LEU A 1 313 ? -5.037 10.422 -2.258 1.00 94.19 313 LEU A N 1
ATOM 2365 C CA . LEU A 1 313 ? -6.381 9.843 -2.298 1.00 94.19 313 LEU A CA 1
ATOM 2366 C C . LEU A 1 313 ? -7.425 10.855 -2.795 1.00 94.19 313 LEU A C 1
ATOM 2368 O O . LEU A 1 313 ? -8.234 11.379 -2.027 1.00 94.19 313 LEU A O 1
ATOM 2372 N N . GLN A 1 314 ? -7.423 11.143 -4.096 1.00 93.19 314 GLN A N 1
ATOM 2373 C CA . GLN A 1 314 ? -8.436 11.998 -4.721 1.00 93.19 314 GLN A CA 1
ATOM 2374 C C . GLN A 1 314 ? -9.660 11.193 -5.153 1.00 93.19 314 GLN A C 1
ATOM 2376 O O . GLN A 1 314 ? -9.544 10.255 -5.937 1.00 93.19 314 GLN A O 1
ATOM 2381 N N . ALA A 1 315 ? -10.849 11.593 -4.698 1.00 91.06 315 ALA A N 1
ATOM 2382 C CA . ALA A 1 315 ? -12.095 10.971 -5.135 1.00 91.06 315 ALA A CA 1
ATOM 2383 C C . ALA A 1 315 ? -12.228 11.012 -6.666 1.00 91.06 315 ALA A C 1
ATOM 2385 O O . ALA A 1 315 ? -11.898 12.013 -7.310 1.00 91.06 315 ALA A O 1
ATOM 2386 N N . SER A 1 316 ? -12.719 9.922 -7.255 1.00 86.06 316 SER A N 1
ATOM 2387 C CA . SER A 1 316 ? -13.075 9.925 -8.675 1.00 86.06 316 SER A CA 1
ATOM 2388 C C . SER A 1 316 ? -14.259 10.864 -8.915 1.00 86.06 316 SER A C 1
ATOM 2390 O O . SER A 1 316 ? -15.200 10.899 -8.124 1.00 86.06 316 SER A O 1
ATOM 2392 N N . LYS A 1 317 ? -14.259 11.585 -10.044 1.00 82.62 317 LYS A N 1
ATOM 2393 C CA . LYS A 1 317 ? -15.409 12.407 -10.467 1.00 82.62 317 LYS A CA 1
ATOM 2394 C C . LYS A 1 317 ? -16.621 11.559 -10.864 1.00 82.62 317 LYS A C 1
ATOM 2396 O O . LYS A 1 317 ? -17.746 12.045 -10.835 1.00 82.62 317 LYS A O 1
ATOM 2401 N N . THR A 1 318 ? -16.391 10.304 -11.250 1.00 76.88 318 THR A N 1
ATOM 2402 C CA . THR A 1 318 ? -17.423 9.374 -11.720 1.00 76.88 318 THR A CA 1
ATOM 2403 C C . THR A 1 318 ? -17.268 8.016 -11.046 1.00 76.88 318 THR A C 1
ATOM 2405 O O . THR A 1 318 ? -16.215 7.383 -11.156 1.00 76.88 318 THR A O 1
ATOM 2408 N N . ASN A 1 319 ? -18.331 7.536 -10.396 1.00 67.69 319 ASN A N 1
ATOM 2409 C CA . ASN A 1 319 ? -18.340 6.244 -9.695 1.00 67.69 319 ASN A CA 1
ATOM 2410 C C . ASN A 1 319 ? -18.239 5.030 -10.636 1.00 67.69 319 ASN A C 1
ATOM 2412 O O . ASN A 1 319 ? -17.791 3.969 -10.216 1.00 67.69 319 ASN A O 1
ATOM 2416 N N . SER A 1 320 ? -18.645 5.176 -11.901 1.00 69.69 320 SER A N 1
ATOM 2417 C CA . SER A 1 320 ? -18.645 4.102 -12.906 1.00 69.69 320 SER A CA 1
ATOM 2418 C C . SER A 1 320 ? -17.285 3.866 -13.573 1.00 69.69 320 SER A C 1
ATOM 2420 O O . SER A 1 320 ? -17.082 2.820 -14.182 1.00 69.69 320 SER A O 1
ATOM 2422 N N . ALA A 1 321 ? -16.353 4.813 -13.452 1.00 66.38 321 ALA A N 1
ATOM 2423 C CA . ALA A 1 321 ? -15.008 4.734 -14.015 1.00 66.38 321 ALA A CA 1
ATOM 2424 C C . ALA A 1 321 ? -14.018 5.381 -13.034 1.00 66.38 321 ALA A C 1
ATOM 2426 O O . ALA A 1 321 ? -13.677 6.557 -13.184 1.00 66.38 321 ALA A O 1
ATOM 2427 N N . PRO A 1 322 ? -13.620 4.672 -11.966 1.00 68.69 322 PRO A N 1
ATOM 2428 C CA . PRO A 1 322 ? -12.726 5.228 -10.967 1.00 68.69 322 PRO A CA 1
ATOM 2429 C C . PRO A 1 322 ? -11.304 5.319 -11.527 1.00 68.69 322 PRO A C 1
ATOM 2431 O O . PRO A 1 322 ? -10.550 4.351 -11.518 1.00 68.69 322 PRO A O 1
ATOM 2434 N N . VAL A 1 323 ? -10.942 6.499 -12.034 1.00 70.19 323 VAL A N 1
ATOM 2435 C CA . VAL A 1 323 ? -9.595 6.778 -12.568 1.00 70.19 323 VAL A CA 1
ATOM 2436 C C . VAL A 1 323 ? -8.557 6.895 -11.440 1.00 70.19 323 VAL A C 1
ATOM 2438 O O . VAL A 1 323 ? -7.377 6.651 -11.661 1.00 70.19 323 VAL A O 1
ATOM 2441 N N . ASN A 1 324 ? -9.001 7.185 -10.212 1.00 84.94 324 ASN A N 1
ATOM 2442 C CA . ASN A 1 324 ? -8.133 7.529 -9.079 1.00 84.94 324 ASN A CA 1
ATOM 2443 C C . ASN A 1 324 ? -8.045 6.437 -7.996 1.00 84.94 324 ASN A C 1
ATOM 2445 O O . ASN A 1 324 ? -7.679 6.720 -6.854 1.00 84.94 324 ASN A O 1
ATOM 2449 N N . ASP A 1 325 ? -8.413 5.196 -8.317 1.00 91.50 325 ASP A N 1
ATOM 2450 C CA . ASP A 1 325 ? -8.239 4.083 -7.382 1.00 91.50 325 ASP A CA 1
ATOM 2451 C C . ASP A 1 325 ? -6.737 3.859 -7.120 1.00 91.50 325 ASP A C 1
ATOM 2453 O O . ASP A 1 325 ? -5.956 3.634 -8.047 1.00 91.50 325 ASP A O 1
ATOM 2457 N N . THR A 1 326 ? -6.325 3.872 -5.851 1.00 94.25 326 THR A N 1
ATOM 2458 C CA . THR A 1 326 ? -4.940 3.551 -5.474 1.00 94.25 326 THR A CA 1
ATOM 2459 C C . THR A 1 326 ? -4.816 2.048 -5.266 1.00 94.25 326 THR A C 1
ATOM 2461 O O . THR A 1 326 ? -5.574 1.464 -4.496 1.00 94.25 326 THR A O 1
ATOM 2464 N N . ARG A 1 327 ? -3.869 1.399 -5.949 1.00 95.25 327 ARG A N 1
ATOM 2465 C CA . ARG A 1 327 ? -3.638 -0.048 -5.834 1.00 95.25 327 ARG A CA 1
ATOM 2466 C C . ARG A 1 327 ? -2.374 -0.313 -5.039 1.00 95.25 327 ARG A C 1
ATOM 2468 O O . ARG A 1 327 ? -1.312 0.174 -5.410 1.00 95.25 327 ARG A O 1
ATOM 2475 N N . VAL A 1 328 ? -2.485 -1.108 -3.982 1.00 96.94 328 VAL A N 1
ATOM 2476 C CA . VAL A 1 328 ? -1.376 -1.390 -3.068 1.00 96.94 328 VAL A CA 1
ATOM 2477 C C . VAL A 1 328 ? -1.249 -2.890 -2.871 1.00 96.94 328 VAL A C 1
ATOM 2479 O O . VAL A 1 328 ? -2.238 -3.566 -2.600 1.00 96.94 328 VAL A O 1
ATOM 2482 N N . ALA A 1 329 ? -0.039 -3.425 -3.013 1.00 97.56 329 ALA A N 1
ATOM 2483 C CA . ALA A 1 329 ? 0.224 -4.813 -2.662 1.00 97.56 329 ALA A CA 1
ATOM 2484 C C . ALA A 1 329 ? 0.294 -4.951 -1.135 1.00 97.56 329 ALA A C 1
ATOM 2486 O O . ALA A 1 329 ? 0.991 -4.183 -0.473 1.00 97.56 329 ALA A O 1
ATOM 2487 N N . VAL A 1 330 ? -0.420 -5.926 -0.579 1.00 98.31 330 VAL A N 1
ATOM 2488 C CA . VAL A 1 330 ? -0.504 -6.183 0.860 1.00 98.31 330 VAL A CA 1
ATOM 2489 C C . VAL A 1 330 ? -0.301 -7.665 1.116 1.00 98.31 330 VAL A C 1
ATOM 2491 O O . VAL A 1 330 ? -1.020 -8.496 0.564 1.00 98.31 330 VAL A O 1
ATOM 2494 N N . PHE A 1 331 ? 0.663 -8.010 1.963 1.00 97.75 331 PHE A N 1
ATOM 2495 C CA . PHE A 1 331 ? 0.865 -9.389 2.385 1.00 97.75 331 PHE A CA 1
ATOM 2496 C C . PHE A 1 331 ? -0.173 -9.776 3.441 1.00 97.75 331 PHE A C 1
ATOM 2498 O O . PHE A 1 331 ? -0.269 -9.141 4.496 1.00 97.75 331 PHE A O 1
ATOM 2505 N N . TRP A 1 332 ? -0.948 -10.825 3.167 1.00 95.50 332 TRP A N 1
ATOM 2506 C CA . TRP A 1 332 ? -1.980 -11.327 4.070 1.00 95.50 332 TRP A CA 1
ATOM 2507 C C . TRP A 1 332 ? -1.948 -12.852 4.118 1.00 95.50 332 TRP A C 1
ATOM 2509 O O . TRP A 1 332 ? -2.014 -13.515 3.085 1.00 95.50 332 TRP A O 1
ATOM 2519 N N . ARG A 1 333 ? -1.885 -13.410 5.333 1.00 94.31 333 ARG A N 1
ATOM 2520 C CA . ARG A 1 333 ? -1.713 -14.850 5.590 1.00 94.31 333 ARG A CA 1
ATOM 2521 C C . ARG A 1 333 ? -0.458 -15.394 4.908 1.00 94.31 333 ARG A C 1
ATOM 2523 O O . ARG A 1 333 ? 0.611 -15.261 5.479 1.00 94.31 333 ARG A O 1
ATOM 2530 N N . ASP A 1 334 ? -0.593 -15.960 3.718 1.00 95.56 334 ASP A N 1
ATOM 2531 C CA . ASP A 1 334 ? 0.424 -16.742 3.020 1.00 95.56 334 ASP A CA 1
ATOM 2532 C C . ASP A 1 334 ? 0.869 -16.135 1.678 1.00 95.56 334 ASP A C 1
ATOM 2534 O O . ASP A 1 334 ? 1.722 -16.708 1.002 1.00 95.56 334 ASP A O 1
ATOM 2538 N N . ARG A 1 335 ? 0.285 -15.007 1.247 1.00 96.62 335 ARG A N 1
ATOM 2539 C CA . ARG A 1 335 ? 0.553 -14.432 -0.081 1.00 96.62 335 ARG A CA 1
ATOM 2540 C C . ARG A 1 335 ? 0.253 -12.928 -0.164 1.00 96.62 335 ARG A C 1
ATOM 2542 O O . ARG A 1 335 ? -0.502 -12.400 0.656 1.00 96.62 335 ARG A O 1
ATOM 2549 N N . PRO A 1 336 ? 0.806 -12.219 -1.164 1.00 96.19 336 PRO A N 1
ATOM 2550 C CA . PRO A 1 336 ? 0.412 -10.846 -1.461 1.00 96.19 336 PRO A CA 1
ATOM 2551 C C . PRO A 1 336 ? -0.944 -10.781 -2.181 1.00 96.19 336 PRO A C 1
ATOM 2553 O O . PRO A 1 336 ? -1.226 -11.565 -3.087 1.00 96.19 336 PRO A O 1
ATOM 2556 N N . TYR A 1 337 ? -1.748 -9.785 -1.825 1.00 97.38 337 TYR A N 1
ATOM 2557 C CA . TYR A 1 337 ? -2.991 -9.406 -2.497 1.00 97.38 337 TYR A CA 1
ATOM 2558 C C . TYR A 1 337 ? -2.926 -7.948 -2.937 1.00 97.38 337 TYR A C 1
ATOM 2560 O O . TYR A 1 337 ? -2.176 -7.157 -2.370 1.00 97.38 337 TYR A O 1
ATOM 2568 N N . ILE A 1 338 ? -3.723 -7.571 -3.936 1.00 97.31 338 ILE A N 1
ATOM 2569 C CA . ILE A 1 338 ? -3.822 -6.178 -4.377 1.00 97.31 338 ILE A CA 1
ATOM 2570 C C . ILE A 1 338 ? -5.050 -5.545 -3.738 1.00 97.31 338 ILE A C 1
ATOM 2572 O O . ILE A 1 338 ? -6.182 -5.892 -4.063 1.00 97.31 338 ILE A O 1
ATOM 2576 N N . PHE A 1 339 ? -4.815 -4.599 -2.840 1.00 98.00 339 PHE A N 1
ATOM 2577 C CA . PHE A 1 339 ? -5.855 -3.802 -2.216 1.00 98.00 339 PHE A CA 1
ATOM 2578 C C . PHE A 1 339 ? -6.113 -2.584 -3.097 1.00 98.00 339 PHE A C 1
ATOM 2580 O O . PHE A 1 339 ? -5.198 -1.833 -3.433 1.00 98.00 339 PHE A O 1
ATOM 2587 N N . VAL A 1 340 ? -7.368 -2.396 -3.482 1.00 97.31 340 VAL A N 1
ATOM 2588 C CA . VAL A 1 340 ? -7.860 -1.236 -4.216 1.00 97.31 340 VAL A CA 1
ATOM 2589 C C . VAL A 1 340 ? -8.487 -0.284 -3.209 1.00 97.31 340 VAL A C 1
ATOM 2591 O O . VAL A 1 340 ? -9.534 -0.579 -2.634 1.00 97.31 340 VAL A O 1
ATOM 2594 N N . LEU A 1 341 ? -7.824 0.844 -2.986 1.00 97.62 341 LEU A N 1
ATOM 2595 C CA . LEU A 1 341 ? -8.271 1.921 -2.116 1.00 97.62 341 LEU A CA 1
ATOM 2596 C C . LEU A 1 341 ? -9.064 2.921 -2.954 1.00 97.62 341 LEU A C 1
ATOM 2598 O O . LEU A 1 341 ? -8.508 3.605 -3.817 1.00 97.62 341 LEU A O 1
ATOM 2602 N N . ARG A 1 342 ? -10.363 3.006 -2.685 1.00 96.19 342 ARG A N 1
ATOM 2603 C CA . ARG A 1 342 ? -11.287 3.896 -3.376 1.00 96.19 342 ARG A CA 1
ATOM 2604 C C . ARG A 1 342 ? -11.698 5.047 -2.461 1.00 96.19 342 ARG A C 1
ATOM 2606 O O . ARG A 1 342 ? -12.544 4.844 -1.584 1.00 96.19 342 ARG A O 1
ATOM 2613 N N . PRO A 1 343 ? -11.129 6.248 -2.642 1.00 97.00 343 PRO A N 1
ATOM 2614 C CA . PRO A 1 343 ? -11.569 7.423 -1.906 1.00 97.00 343 PRO A CA 1
ATOM 2615 C C . PRO A 1 343 ? -12.951 7.890 -2.374 1.00 97.00 343 PRO A C 1
ATOM 2617 O O . PRO A 1 343 ? -13.209 8.033 -3.571 1.00 97.00 343 PRO A O 1
ATOM 2620 N N . ALA A 1 344 ? -13.827 8.169 -1.417 1.00 95.88 344 ALA A N 1
ATOM 2621 C CA . ALA A 1 344 ? -15.076 8.885 -1.625 1.00 95.88 344 ALA A CA 1
ATOM 2622 C C . ALA A 1 344 ? -14.850 10.408 -1.517 1.00 95.88 344 ALA A C 1
ATOM 2624 O O . ALA A 1 344 ? -13.807 10.849 -1.010 1.00 95.88 344 ALA A O 1
ATOM 2625 N N . PRO A 1 345 ? -15.808 11.232 -1.982 1.00 95.44 345 PRO A N 1
ATOM 2626 C CA . PRO A 1 345 ? -15.828 12.652 -1.657 1.00 95.44 345 PRO A CA 1
ATOM 2627 C C . PRO A 1 345 ? -15.779 12.883 -0.135 1.00 95.44 345 PRO A C 1
ATOM 2629 O O . PRO A 1 345 ? -16.268 12.036 0.618 1.00 95.44 345 PRO A O 1
ATOM 2632 N N . PRO A 1 346 ? -15.197 14.004 0.327 1.00 96.62 346 PRO A N 1
ATOM 2633 C CA . PRO A 1 346 ? -15.250 14.387 1.733 1.00 96.62 346 PRO A CA 1
ATOM 2634 C C . PRO A 1 346 ? -16.685 14.433 2.269 1.00 96.62 346 PRO A C 1
ATOM 2636 O O . PRO A 1 346 ? -17.584 14.926 1.590 1.00 96.62 346 PRO A O 1
ATOM 2639 N N . ASP A 1 347 ? -16.873 13.947 3.491 1.00 95.94 347 ASP A N 1
ATOM 2640 C CA . ASP A 1 347 ? -18.152 13.904 4.205 1.00 95.94 347 ASP A CA 1
ATOM 2641 C C . ASP A 1 347 ? -17.916 14.154 5.709 1.00 95.94 347 ASP A C 1
ATOM 2643 O O . ASP A 1 347 ? -16.800 14.457 6.134 1.00 95.94 347 ASP A O 1
ATOM 2647 N N . SER A 1 348 ? -18.948 14.044 6.540 1.00 97.31 348 SER A N 1
ATOM 2648 C CA . SER A 1 348 ? -18.844 14.068 7.997 1.00 97.31 348 SER A CA 1
ATOM 2649 C C . SER A 1 348 ? -19.190 12.709 8.599 1.00 97.31 348 SER A C 1
ATOM 2651 O O . SER A 1 348 ? -20.129 12.040 8.175 1.00 97.31 348 SER A O 1
ATOM 2653 N N . ILE A 1 349 ? -18.446 12.299 9.624 1.00 97.75 349 ILE A N 1
ATOM 2654 C CA . ILE A 1 349 ? -18.792 11.148 10.461 1.00 97.75 349 ILE A CA 1
ATOM 2655 C C . ILE A 1 349 ? -19.181 11.603 11.854 1.00 97.75 349 ILE A C 1
ATOM 2657 O O . ILE A 1 349 ? -18.601 12.538 12.396 1.00 97.75 349 ILE A O 1
ATOM 2661 N N . THR A 1 350 ? -20.140 10.920 12.471 1.00 97.69 350 THR A N 1
ATOM 2662 C CA . THR A 1 350 ? -20.456 11.154 13.881 1.00 97.69 350 THR A CA 1
ATOM 2663 C C . THR A 1 350 ? -19.534 10.328 14.771 1.00 97.69 350 THR A C 1
ATOM 2665 O O . THR A 1 350 ? -19.526 9.092 14.705 1.00 97.69 350 THR A O 1
ATOM 2668 N N . MET A 1 351 ? -18.788 11.011 15.635 1.00 96.44 351 MET A N 1
ATOM 2669 C CA . MET A 1 351 ? -17.975 10.423 16.697 1.00 96.44 351 MET A CA 1
ATOM 2670 C C . MET A 1 351 ? -18.309 11.132 18.004 1.00 96.44 351 MET A C 1
ATOM 2672 O O . MET A 1 351 ? -18.333 12.357 18.057 1.00 96.44 351 MET A O 1
ATOM 2676 N N . GLU A 1 352 ? -18.646 10.362 19.041 1.00 93.88 352 GLU A N 1
ATOM 2677 C CA . GLU A 1 352 ? -19.043 10.906 20.353 1.00 93.88 352 GLU A CA 1
ATOM 2678 C C . GLU A 1 352 ? -20.157 11.971 20.268 1.00 93.88 352 GLU A C 1
ATOM 2680 O O . GLU A 1 352 ? -20.155 12.977 20.974 1.00 93.88 352 GLU A O 1
ATOM 2685 N N . GLY A 1 353 ? -21.111 11.766 19.352 1.00 94.81 353 GLY A N 1
ATOM 2686 C CA . GLY A 1 353 ? -22.227 12.687 19.116 1.00 94.81 353 GLY A CA 1
ATOM 2687 C C . GLY A 1 353 ? -21.867 13.963 18.346 1.00 94.81 353 GLY A C 1
ATOM 2688 O O . GLY A 1 353 ? -22.746 14.788 18.115 1.00 94.81 353 GLY A O 1
ATOM 2689 N N . LYS A 1 354 ? -20.611 14.132 17.916 1.00 97.31 354 LYS A N 1
ATOM 2690 C CA . LYS A 1 354 ? -20.150 15.299 17.156 1.00 97.31 354 LYS A CA 1
ATOM 2691 C C . LYS A 1 354 ? -19.876 14.932 15.695 1.00 97.31 354 LYS A C 1
ATOM 2693 O O . LYS A 1 354 ? -19.275 13.886 15.446 1.00 97.31 354 LYS A O 1
ATOM 2698 N N . PRO A 1 355 ? -20.289 15.764 14.724 1.00 97.88 355 PRO A N 1
ATOM 2699 C CA . PRO A 1 355 ? -19.873 15.597 13.338 1.00 97.88 355 PRO A CA 1
ATOM 2700 C C . PRO A 1 355 ? -18.398 15.997 13.185 1.00 97.88 355 PRO A C 1
ATOM 2702 O O . PRO A 1 355 ? -18.000 17.085 13.597 1.00 97.88 355 PRO A O 1
ATOM 2705 N N . ILE A 1 356 ? -17.593 15.123 12.582 1.00 98.12 356 ILE A N 1
ATOM 2706 C CA . ILE A 1 356 ? -16.176 15.344 12.280 1.00 98.12 356 ILE A CA 1
ATOM 2707 C C . ILE A 1 356 ? -15.977 15.200 10.766 1.00 98.12 356 ILE A C 1
ATOM 2709 O O . ILE A 1 356 ? -16.365 14.169 10.212 1.00 98.12 356 ILE A O 1
ATOM 2713 N N . PRO A 1 357 ? -15.393 16.198 10.080 1.00 98.25 357 PRO A N 1
ATOM 2714 C CA . PRO A 1 357 ? -15.115 16.107 8.652 1.00 98.25 357 PRO A CA 1
ATOM 2715 C C . PRO A 1 357 ? -14.053 15.037 8.366 1.00 98.25 357 PRO A C 1
ATOM 2717 O O . PRO A 1 357 ? -12.988 15.015 8.987 1.00 98.25 357 PRO A O 1
ATOM 2720 N N . ALA A 1 358 ? -14.340 14.154 7.413 1.00 98.38 358 ALA A N 1
ATOM 2721 C CA . ALA A 1 358 ? -13.515 13.002 7.084 1.00 98.38 358 ALA A CA 1
ATOM 2722 C C . ALA A 1 358 ? -13.631 12.605 5.604 1.00 98.38 358 ALA A C 1
ATOM 2724 O O . ALA A 1 358 ? -14.601 12.919 4.917 1.00 98.38 358 ALA A O 1
ATOM 2725 N N . GLN A 1 359 ? -12.653 11.852 5.114 1.00 98.00 359 GLN A N 1
ATOM 2726 C CA . GLN A 1 359 ? -12.694 11.196 3.814 1.00 98.00 359 GLN A CA 1
ATOM 2727 C C . GLN A 1 359 ? -12.826 9.687 4.009 1.00 98.00 359 GLN A C 1
ATOM 2729 O O . GLN A 1 359 ? -11.937 9.052 4.576 1.00 98.00 359 GLN A O 1
ATOM 2734 N N . LEU A 1 360 ? -13.919 9.104 3.513 1.00 97.94 360 LEU A N 1
ATOM 2735 C CA . LEU A 1 360 ? -14.069 7.652 3.451 1.00 97.94 360 LEU A CA 1
ATOM 2736 C C . LEU A 1 360 ? -13.155 7.072 2.362 1.00 97.94 360 LEU A C 1
ATOM 2738 O O . LEU A 1 360 ? -13.138 7.548 1.230 1.00 97.94 360 LEU A O 1
ATOM 2742 N N . VAL A 1 361 ? -12.464 5.988 2.691 1.00 98.00 361 VAL A N 1
ATOM 2743 C CA . VAL A 1 361 ? -11.709 5.136 1.776 1.00 98.00 361 VAL A CA 1
ATOM 2744 C C . VAL A 1 361 ? -12.262 3.719 1.890 1.00 98.00 361 VAL A C 1
ATOM 2746 O O . VAL A 1 361 ? -12.110 3.063 2.922 1.00 98.00 361 VAL A O 1
ATOM 2749 N N . ALA A 1 362 ? -12.928 3.247 0.838 1.00 97.69 362 ALA A N 1
ATOM 2750 C CA . ALA A 1 362 ? -13.379 1.861 0.743 1.00 97.69 362 ALA A CA 1
ATOM 2751 C C . ALA A 1 362 ? -12.242 0.984 0.205 1.00 97.69 362 ALA A C 1
ATOM 2753 O O . ALA A 1 362 ? -11.552 1.383 -0.731 1.00 97.69 362 ALA A O 1
ATOM 2754 N N . ILE A 1 363 ? -12.049 -0.204 0.776 1.00 98.19 363 ILE A N 1
ATOM 2755 C CA . ILE A 1 363 ? -10.969 -1.117 0.396 1.00 98.19 363 ILE A CA 1
ATOM 2756 C C . ILE A 1 363 ? -11.579 -2.389 -0.190 1.00 98.19 363 ILE A C 1
ATOM 2758 O O . ILE A 1 363 ? -12.372 -3.062 0.462 1.00 98.19 363 ILE A O 1
ATOM 2762 N N . THR A 1 364 ? -11.211 -2.713 -1.430 1.00 97.38 364 THR A N 1
ATOM 2763 C CA . THR A 1 364 ? -11.571 -3.979 -2.091 1.00 97.38 364 THR A CA 1
ATOM 2764 C C . THR A 1 364 ? -10.306 -4.785 -2.352 1.00 97.38 364 THR A C 1
ATOM 2766 O O . THR A 1 364 ? -9.295 -4.226 -2.761 1.00 97.38 364 THR A O 1
ATOM 2769 N N . THR A 1 365 ? -10.342 -6.088 -2.121 1.00 96.38 365 THR A N 1
ATOM 2770 C CA . THR A 1 365 ? -9.171 -6.977 -2.179 1.00 96.38 365 THR A CA 1
ATOM 2771 C C . THR A 1 365 ? -9.248 -7.986 -3.325 1.00 96.38 365 THR A C 1
ATOM 2773 O O . THR A 1 365 ? -8.230 -8.561 -3.705 1.00 96.38 365 THR A O 1
ATOM 2776 N N . GLY A 1 366 ? -10.448 -8.224 -3.873 1.00 94.12 366 GLY A N 1
ATOM 2777 C CA . GLY A 1 366 ? -10.693 -9.297 -4.838 1.00 94.12 366 GLY A CA 1
ATOM 2778 C C . GLY A 1 366 ? -10.733 -10.688 -4.196 1.00 94.12 366 GLY A C 1
ATOM 2779 O O . GLY A 1 366 ? -10.830 -11.686 -4.911 1.00 94.12 366 GLY A O 1
ATOM 2780 N N . VAL A 1 367 ? -10.651 -10.770 -2.864 1.00 94.81 367 VAL A N 1
ATOM 2781 C CA . VAL A 1 367 ? -10.763 -12.004 -2.084 1.00 94.81 367 VAL A CA 1
ATOM 2782 C C . VAL A 1 367 ? -12.149 -12.033 -1.446 1.00 94.81 367 VAL A C 1
ATOM 2784 O O . VAL A 1 367 ? -12.406 -11.212 -0.565 1.00 94.81 367 VAL A O 1
ATOM 2787 N N . PRO A 1 368 ? -13.034 -12.980 -1.813 1.00 96.06 368 PRO A N 1
ATOM 2788 C CA . PRO A 1 368 ? -14.421 -12.983 -1.344 1.00 96.06 368 PRO A CA 1
ATOM 2789 C C . PRO A 1 368 ? -14.575 -12.904 0.180 1.00 96.06 368 PRO A C 1
ATOM 2791 O O . PRO A 1 368 ? -15.430 -12.176 0.673 1.00 96.06 368 PRO A O 1
ATOM 2794 N N . GLU A 1 369 ? -13.721 -13.605 0.930 1.00 95.06 369 GLU A N 1
ATOM 2795 C CA . GLU A 1 369 ? -13.748 -13.610 2.399 1.00 95.06 369 GLU A CA 1
ATOM 2796 C C . GLU A 1 369 ? -13.429 -12.237 3.009 1.00 95.06 369 GLU A C 1
ATOM 2798 O O . GLU A 1 369 ? -14.055 -11.835 3.986 1.00 95.06 369 GLU A O 1
ATOM 2803 N N . LEU A 1 370 ? -12.471 -11.503 2.432 1.00 95.75 370 LEU A N 1
ATOM 2804 C CA . LEU A 1 370 ? -12.099 -10.163 2.895 1.00 95.75 370 LEU A CA 1
ATOM 2805 C C . LEU A 1 370 ? -13.082 -9.106 2.392 1.00 95.75 370 LEU A C 1
ATOM 2807 O O . LEU A 1 370 ? -13.446 -8.200 3.137 1.00 95.75 370 LEU A O 1
ATOM 2811 N N . ASP A 1 371 ? -13.556 -9.236 1.155 1.00 97.69 371 ASP A N 1
ATOM 2812 C CA . ASP A 1 371 ? -14.525 -8.308 0.572 1.00 97.69 371 ASP A CA 1
ATOM 2813 C C . ASP A 1 371 ? -15.884 -8.394 1.282 1.00 97.69 371 ASP A C 1
ATOM 2815 O O . ASP A 1 371 ? -16.569 -7.380 1.433 1.00 97.69 371 ASP A O 1
ATOM 2819 N N . ALA A 1 372 ? -16.238 -9.564 1.828 1.00 97.19 372 ALA A N 1
ATOM 2820 C CA . ALA A 1 372 ? -17.400 -9.730 2.700 1.00 97.19 372 ALA A CA 1
ATOM 2821 C C . ALA A 1 372 ? -17.316 -8.888 3.988 1.00 97.19 372 ALA A C 1
ATOM 2823 O O . ALA A 1 372 ? -18.349 -8.545 4.565 1.00 97.19 372 ALA A O 1
ATOM 2824 N N . LEU A 1 373 ? -16.109 -8.503 4.423 1.00 97.50 373 LEU A N 1
ATOM 2825 C CA . LEU A 1 373 ? -15.914 -7.596 5.555 1.00 97.50 373 LEU A CA 1
ATOM 2826 C C . LEU A 1 373 ? -16.150 -6.128 5.178 1.00 97.50 373 LEU A C 1
ATOM 2828 O O . LEU A 1 373 ? -16.184 -5.289 6.068 1.00 97.50 373 LEU A O 1
ATOM 2832 N N . GLN A 1 374 ? -16.309 -5.778 3.898 1.00 98.00 374 GLN A N 1
ATOM 2833 C CA . GLN A 1 374 ? -16.554 -4.396 3.463 1.00 98.00 374 GLN A CA 1
ATOM 2834 C C . GLN A 1 374 ? -15.603 -3.383 4.126 1.00 98.00 374 GLN A C 1
ATOM 2836 O O . GLN A 1 374 ? -16.045 -2.409 4.742 1.00 98.00 374 GLN A O 1
ATOM 2841 N N . LEU A 1 375 ? -14.299 -3.653 4.040 1.00 98.38 375 LEU A N 1
ATOM 2842 C CA . LEU A 1 375 ? -13.253 -2.895 4.723 1.00 98.38 375 LEU A CA 1
ATOM 2843 C C . LEU A 1 375 ? -13.324 -1.396 4.379 1.00 98.38 375 LEU A C 1
ATOM 2845 O O . LEU A 1 375 ? -13.344 -1.014 3.205 1.00 98.38 375 LEU A O 1
ATOM 2849 N N . LYS A 1 376 ? -13.356 -0.535 5.402 1.00 98.44 376 LYS A N 1
ATOM 2850 C CA . LYS A 1 376 ? -13.431 0.929 5.248 1.00 98.44 376 LYS A CA 1
ATOM 2851 C C . LYS A 1 376 ? -12.551 1.641 6.266 1.00 98.44 376 LYS A C 1
ATOM 2853 O O . LYS A 1 376 ? -12.431 1.200 7.409 1.00 98.44 376 LYS A O 1
ATOM 2858 N N . VAL A 1 377 ? -12.004 2.782 5.857 1.00 98.62 377 VAL A N 1
ATOM 2859 C CA . VAL A 1 377 ? -11.247 3.698 6.717 1.00 98.62 377 VAL A CA 1
ATOM 2860 C C . VAL A 1 377 ? -11.749 5.116 6.496 1.00 98.62 377 VAL A C 1
ATOM 2862 O O . VAL A 1 377 ? -11.967 5.513 5.356 1.00 98.62 377 VAL A O 1
ATOM 2865 N N . TRP A 1 378 ? -11.915 5.890 7.561 1.00 98.62 378 TRP A N 1
ATOM 2866 C CA . TRP A 1 378 ? -12.158 7.328 7.475 1.00 98.62 378 TRP A CA 1
ATOM 2867 C C . TRP A 1 378 ? -10.904 8.068 7.908 1.00 98.62 378 TRP A C 1
ATOM 2869 O O . TRP A 1 378 ? -10.449 7.877 9.031 1.00 98.62 378 TRP A O 1
ATOM 2879 N N . LEU A 1 379 ? -10.350 8.897 7.029 1.00 98.56 379 LEU A N 1
ATOM 2880 C CA . LEU A 1 379 ? -9.188 9.741 7.316 1.00 98.56 379 LEU A CA 1
ATOM 2881 C C . LEU A 1 379 ? -9.653 11.166 7.636 1.00 98.56 379 LEU A C 1
ATOM 2883 O O . LEU A 1 379 ? -10.599 11.644 7.006 1.00 98.56 379 LEU A O 1
ATOM 2887 N N . SER A 1 380 ? -9.006 11.858 8.576 1.00 98.31 380 SER A N 1
ATOM 2888 C CA . SER A 1 380 ? -9.233 13.295 8.780 1.00 98.31 380 SER A CA 1
ATOM 2889 C C . SER A 1 380 ? -8.908 14.087 7.503 1.00 98.31 380 SER A C 1
ATOM 2891 O O . SER A 1 380 ? -8.125 13.648 6.658 1.00 98.31 380 SER A O 1
ATOM 2893 N N . LEU A 1 381 ? -9.533 15.259 7.342 1.00 97.44 381 LEU A N 1
ATOM 2894 C CA . LEU A 1 381 ? -9.272 16.154 6.202 1.00 97.44 381 LEU A CA 1
ATOM 2895 C C . LEU A 1 381 ? -8.123 17.145 6.439 1.00 97.44 381 LEU A C 1
ATOM 2897 O O . LEU A 1 381 ? -7.782 17.901 5.531 1.00 97.44 381 LEU A O 1
ATOM 2901 N N . ASP A 1 382 ? -7.555 17.174 7.645 1.00 96.62 382 ASP A N 1
ATOM 2902 C CA . ASP A 1 382 ? -6.377 17.986 7.949 1.00 96.62 382 ASP A CA 1
ATOM 2903 C C . ASP A 1 382 ? -5.089 17.365 7.378 1.00 96.62 382 ASP A C 1
ATOM 2905 O O . ASP A 1 382 ? -5.091 16.267 6.815 1.00 96.62 382 ASP A O 1
ATOM 2909 N N . ASP A 1 383 ? -3.967 18.077 7.516 1.00 95.12 383 ASP A N 1
ATOM 2910 C CA . ASP A 1 383 ? -2.683 17.633 6.960 1.00 95.12 383 ASP A CA 1
ATOM 2911 C C . ASP A 1 383 ? -2.173 16.326 7.592 1.00 95.12 383 ASP A C 1
ATOM 2913 O O . ASP A 1 383 ? -1.405 15.601 6.966 1.00 95.12 383 ASP A O 1
ATOM 2917 N N . SER A 1 384 ? -2.629 15.988 8.804 1.00 95.69 384 SER A N 1
ATOM 2918 C CA . SER A 1 384 ? -2.214 14.767 9.502 1.00 95.69 384 SER A CA 1
ATOM 2919 C C . SER A 1 384 ? -2.876 13.509 8.938 1.00 95.69 384 SER A C 1
ATOM 2921 O O . SER A 1 384 ? -2.329 12.412 9.080 1.00 95.69 384 SER A O 1
ATOM 2923 N N . ARG A 1 385 ? -4.046 13.649 8.293 1.00 97.38 385 ARG A N 1
ATOM 2924 C CA . ARG A 1 385 ? -4.837 12.541 7.732 1.00 97.38 385 ARG A CA 1
ATOM 2925 C C . ARG A 1 385 ? -5.003 11.367 8.706 1.00 97.38 385 ARG A C 1
ATOM 2927 O O . ARG A 1 385 ? -4.969 10.210 8.290 1.00 97.38 385 ARG A O 1
ATOM 2934 N N . ILE A 1 386 ? -5.150 11.639 10.003 1.00 98.25 386 ILE A N 1
ATOM 2935 C CA . ILE A 1 386 ? -5.294 10.614 11.043 1.00 98.25 386 ILE A CA 1
ATOM 2936 C C . ILE A 1 386 ? -6.475 9.691 10.699 1.00 98.25 386 ILE A C 1
ATOM 2938 O O . ILE A 1 386 ? -7.569 10.180 10.404 1.00 98.25 386 ILE A O 1
ATOM 2942 N N . PRO A 1 387 ? -6.305 8.358 10.761 1.00 98.44 387 PRO A N 1
ATOM 2943 C CA . PRO A 1 387 ? -7.422 7.431 10.651 1.00 98.44 387 PRO A CA 1
ATOM 2944 C C . PRO A 1 387 ? -8.366 7.592 11.847 1.00 98.44 387 PRO A C 1
ATOM 2946 O O . PRO A 1 387 ? -8.029 7.248 12.976 1.00 98.44 387 PRO A O 1
ATOM 2949 N N . LEU A 1 388 ? -9.557 8.125 11.610 1.00 98.62 388 LEU A N 1
ATOM 2950 C CA . LEU A 1 388 ? -10.563 8.397 12.635 1.00 98.62 388 LEU A CA 1
ATOM 2951 C C . LEU A 1 388 ? -11.400 7.157 12.967 1.00 98.62 388 LEU A C 1
ATOM 2953 O O . LEU A 1 388 ? -11.795 6.954 14.113 1.00 98.62 388 LEU A O 1
ATOM 2957 N N . ARG A 1 389 ? -11.679 6.323 11.961 1.00 98.62 389 ARG A N 1
ATOM 2958 C CA . ARG A 1 389 ? -12.502 5.117 12.100 1.00 98.62 389 ARG A CA 1
ATOM 2959 C C . ARG A 1 389 ? -12.041 4.023 11.148 1.00 98.62 389 ARG A C 1
ATOM 2961 O O . ARG A 1 389 ? -11.809 4.295 9.971 1.00 98.62 389 ARG A O 1
ATOM 2968 N N . PHE A 1 390 ? -12.015 2.788 11.636 1.00 98.56 390 PHE A N 1
ATOM 2969 C CA . PHE A 1 390 ? -11.897 1.574 10.826 1.00 98.56 390 PHE A CA 1
ATOM 2970 C C . PHE A 1 390 ? -13.183 0.756 10.920 1.00 98.56 390 PHE A C 1
ATOM 2972 O O . PHE A 1 390 ? -13.775 0.668 11.995 1.00 98.56 390 PHE A O 1
ATOM 2979 N N . VAL A 1 391 ? -13.599 0.127 9.822 1.00 98.56 391 VAL A N 1
ATOM 2980 C CA . VAL A 1 391 ? -14.707 -0.840 9.801 1.00 98.56 391 VAL A CA 1
ATOM 2981 C C . VAL A 1 391 ? -14.279 -2.103 9.060 1.00 98.56 391 VAL A C 1
ATOM 2983 O O . VAL A 1 391 ? -13.702 -2.021 7.975 1.00 98.56 391 VAL A O 1
ATOM 2986 N N . ALA A 1 392 ? -14.586 -3.257 9.655 1.00 97.94 392 ALA A N 1
ATOM 2987 C CA . ALA A 1 392 ? -14.394 -4.585 9.084 1.00 97.94 392 ALA A CA 1
ATOM 2988 C C . ALA A 1 392 ? -15.525 -5.526 9.542 1.00 97.94 392 ALA A C 1
ATOM 2990 O O . ALA A 1 392 ? -15.534 -6.044 10.660 1.00 97.94 392 ALA A O 1
ATOM 2991 N N . GLY A 1 393 ? -16.506 -5.745 8.675 1.00 97.56 393 GLY A N 1
ATOM 2992 C CA . GLY A 1 393 ? -17.698 -6.539 8.931 1.00 97.56 393 GLY A CA 1
ATOM 2993 C C . GLY A 1 393 ? -18.532 -5.896 10.031 1.00 97.56 393 GLY A C 1
ATOM 2994 O O . GLY A 1 393 ? -18.939 -4.742 9.929 1.00 97.56 393 GLY A O 1
ATOM 2995 N N . THR A 1 394 ? -18.762 -6.640 11.111 1.00 97.31 394 THR A N 1
ATOM 2996 C CA . THR A 1 394 ? -19.463 -6.137 12.301 1.00 97.31 394 THR A CA 1
ATOM 2997 C C . THR A 1 394 ? -18.562 -5.351 13.251 1.00 97.31 394 THR A C 1
ATOM 2999 O O . THR A 1 394 ? -19.059 -4.849 14.258 1.00 97.31 394 THR A O 1
ATOM 3002 N N . TYR A 1 395 ? -17.252 -5.303 12.997 1.00 98.19 395 TYR A N 1
ATOM 3003 C CA . TYR A 1 395 ? -16.299 -4.615 13.857 1.00 98.19 395 TYR A CA 1
ATOM 3004 C C . TYR A 1 395 ? -16.096 -3.172 13.408 1.00 98.19 395 TYR A C 1
ATOM 3006 O O . TYR A 1 395 ? -15.951 -2.891 12.217 1.00 98.19 395 TYR A O 1
ATOM 3014 N N . GLN A 1 396 ? -16.028 -2.271 14.381 1.00 98.31 396 GLN A N 1
ATOM 3015 C CA . GLN A 1 396 ? -15.716 -0.861 14.186 1.00 98.31 396 GLN A CA 1
ATOM 3016 C C . GLN A 1 396 ? -14.689 -0.432 15.233 1.00 98.31 396 GLN A C 1
ATOM 3018 O O . GLN A 1 396 ? -14.838 -0.767 16.402 1.00 98.31 396 GLN A O 1
ATOM 3023 N N . ALA A 1 397 ? -13.660 0.308 14.837 1.00 98.56 397 ALA A N 1
ATOM 3024 C CA . ALA A 1 397 ? -12.684 0.889 15.752 1.00 98.56 397 ALA A CA 1
ATOM 3025 C C . ALA A 1 397 ? -12.690 2.410 15.590 1.00 98.56 397 ALA A C 1
ATOM 3027 O O . ALA A 1 397 ? -12.333 2.908 14.524 1.00 98.56 397 ALA A O 1
ATOM 3028 N N . ASP A 1 398 ? -13.098 3.126 16.636 1.00 98.56 398 ASP A N 1
ATOM 3029 C CA . ASP A 1 398 ? -13.228 4.586 16.649 1.00 98.56 398 ASP A CA 1
ATOM 3030 C C . ASP A 1 398 ? -12.093 5.209 17.447 1.00 98.56 398 ASP A C 1
ATOM 3032 O O . ASP A 1 398 ? -11.860 4.803 18.586 1.00 98.56 398 ASP A O 1
ATOM 3036 N N . LEU A 1 399 ? -11.420 6.203 16.868 1.00 98.50 399 LEU A N 1
ATOM 3037 C CA . LEU A 1 399 ? -10.376 6.964 17.544 1.00 98.50 399 LEU A CA 1
ATOM 3038 C C . LEU A 1 399 ? -10.959 7.658 18.782 1.00 98.50 399 LEU A C 1
ATOM 3040 O O . LEU A 1 399 ? -11.933 8.402 18.684 1.00 98.50 399 LEU A O 1
ATOM 3044 N N . THR A 1 400 ? -10.345 7.425 19.938 1.00 98.00 400 THR A N 1
ATOM 3045 C CA . THR A 1 400 ? -10.697 8.065 21.214 1.00 98.00 400 THR A CA 1
ATOM 3046 C C . THR A 1 400 ? -9.666 9.092 21.655 1.00 98.00 400 THR A C 1
ATOM 3048 O O . THR A 1 400 ? -10.006 10.052 22.338 1.00 98.00 400 THR A O 1
ATOM 3051 N N . SER A 1 401 ? -8.397 8.908 21.285 1.00 97.50 401 SER A N 1
ATOM 3052 C CA . SER A 1 401 ? -7.338 9.867 21.593 1.00 97.50 401 SER A CA 1
ATOM 3053 C C . SER A 1 401 ? -6.196 9.774 20.585 1.00 97.50 401 SER A C 1
ATOM 3055 O O . SER A 1 401 ? -5.910 8.709 20.037 1.00 97.50 401 SER A O 1
ATOM 3057 N N . ALA A 1 402 ? -5.536 10.907 20.357 1.00 97.19 402 ALA A N 1
ATOM 3058 C CA . ALA A 1 402 ? -4.294 11.009 19.606 1.00 97.19 402 ALA A CA 1
ATOM 3059 C C . ALA A 1 402 ? -3.311 11.853 20.422 1.00 97.19 402 ALA A C 1
ATOM 3061 O O . ALA A 1 402 ? -3.681 12.911 20.935 1.00 97.19 402 ALA A O 1
ATOM 3062 N N . SER A 1 403 ? -2.073 11.389 20.573 1.00 96.44 403 SER A N 1
ATOM 3063 C CA . SER A 1 403 ? -1.034 12.129 21.294 1.00 96.44 403 SER A CA 1
ATOM 3064 C C . SER A 1 403 ? 0.350 11.882 20.704 1.00 96.44 403 SER A C 1
ATOM 3066 O O . SER A 1 403 ? 0.576 10.874 20.038 1.00 96.44 403 SER A O 1
ATOM 3068 N N . ILE A 1 404 ? 1.280 12.801 20.961 1.00 92.94 404 ILE A N 1
ATOM 3069 C CA . ILE A 1 404 ? 2.690 12.680 20.578 1.00 92.94 404 ILE A CA 1
ATOM 3070 C C . ILE A 1 404 ? 3.499 12.599 21.871 1.00 92.94 404 ILE A C 1
ATOM 3072 O O . ILE A 1 404 ? 3.517 13.550 22.651 1.00 92.94 404 ILE A O 1
ATOM 3076 N N . ILE A 1 405 ? 4.153 11.465 22.100 1.00 84.81 405 ILE A N 1
ATOM 3077 C CA . ILE A 1 405 ? 5.070 11.253 23.220 1.00 84.81 405 ILE A CA 1
ATOM 3078 C C . ILE A 1 405 ? 6.477 11.294 22.641 1.00 84.81 405 ILE A C 1
ATOM 3080 O O . ILE A 1 405 ? 6.846 10.386 21.905 1.00 84.81 405 ILE A O 1
ATOM 3084 N N . ALA A 1 406 ? 7.243 12.349 22.930 1.00 76.25 406 ALA A N 1
ATOM 3085 C CA . ALA A 1 406 ? 8.606 12.470 22.412 1.00 76.25 406 ALA A CA 1
ATOM 3086 C C . ALA A 1 406 ? 9.438 11.209 22.759 1.00 76.25 406 ALA A C 1
ATOM 3088 O O . ALA A 1 406 ? 9.348 10.749 23.902 1.00 76.25 406 ALA A O 1
ATOM 3089 N N . PRO A 1 407 ? 10.169 10.633 21.782 1.00 65.19 407 PRO A N 1
ATOM 3090 C CA . PRO A 1 407 ? 10.919 9.387 21.947 1.00 65.19 407 PRO A CA 1
ATOM 3091 C C . PRO A 1 407 ? 12.141 9.505 22.862 1.00 65.19 407 PRO A C 1
ATOM 3093 O O . PRO A 1 407 ? 12.680 10.628 23.010 1.00 65.19 407 PRO A O 1
#

Radius of gyration: 27.58 Å; chains: 1; bounding box: 72×51×71 Å

Foldseek 3Di:
DPPPLLADQWDWDFDPPDQDTDIDIDGCVVPPDQAHAPVSVVVVCLVVVQADKGWHDDPNDIKIKGKDFDDCPPPWAWDQELAGIFGWIKIFIDMVVCVVQQKARWIFTFGPDPRRHGAKIWTAHPVGIDIDGDNHDDDDDDPPPPPDDDDDDDDDDDDDDPDPDPDPDDDDDDDDDDWLDWFDLLQLDTAQKKWKWFKDQAPDTFFIKMWHFHIFDQDPNATWTKIKIATCTGDPPDQFFDRGWMKIFIARRHLLQTQKIATDTDGNCNLQGWIWGADLVQQWIDIDPDIERDPRRAHEPRSCLSVVLSDPQDAAPDPVDTPRWDWHWYDGNHYTFIKTWHKDPWDWDDDPNDTAIWIKIFIDTVDVVQVCQRWIWTFHPDSSRHTQWIGGRSMIIGTPDMDGDDD

Secondary structure (DSSP, 8-state):
--TTT---SEEEEEE-SSSS-EEEEEE-SSS--SSBPHHHHHHHHHHTTT-EEEEEEETTEEEEEEEEEPPHHHH-EEEEETTEEEEEEEEEEE-HHHHHTT-EEEEEEEESSTT--EEEEEEEETTEEEEEE------PPP------------------PPPPPPPPPPPPPPPPP-TTPPPPTTSSS-TTEEEEEEEEETTEEEEEEEEEEEEEEEETTEEEEEEEEEEEEE-TT--S--TT-EEEEEE-TTT--EEEEEEE--GGGGGG-EEEEE-TTT-EEEETTEEEE--TTPBPHHHHHHHTTTS--PPPS-TTS-TT-EEEEEEETTEEEEEEEEEEEEEEEEETTEEEEEEEEEEE-S-HHHHTT--EEEEESSTT--EEEEEETTEEEEEEEEEE---

pLDDT: mean 89.65, std 12.73, range [43.22, 98.69]

Sequence (407 aa):
IDPTSGLPVLINRTIKSTAVPKEVVSNFLTTPTTNFELLSLIFKAREAGGNGSFPFSENGENYVATFAAGRLDKLGGKVRTDAGEFDTTPTIIQSTYLDLFGIKNFRLDLSNDQFRIPVRMRFDTGKGSFTVLLASVRVDEPPVSMDSALVTQPQPTSQPTPRPAPTPRPVPTPTPFIDNQPLLREVKFVIGETLDYRVMQGSQAIGTIRLAAKERKQAENADSLLLSATVLQILPGNRAFGAADSLITRVNPDTLAPQSAEFRLSQGLAALSQRLSVNGSTGAIAFGAGTADAPVGTHTILSLIYAMRSFHLQASKTNSAPVNDTRVAVFWRDRPYIFVLRPAPPDSITMEGKPIPAQLVAITTGVPELDALQLKVWLSLDDSRIPLRFVAGTYQADLTSASIIAP